Protein AF-A0A0J8SNM8-F1 (afdb_monomer_lite)

pLDDT: mean 82.97, std 12.92, range [29.53, 97.5]

Sequence (424 aa):
MFEKKLKGAWIIHHAQKLNEIKYADNTFDNTLTAGKAGLLLSSLSKDDESEITSSKVQALSTYVGITNLERKPLLELLKEKELIDYSKNGDVVTLGLTQHSILEHTANIFDQSNDSFDNIENASIFLAEKASQEPIFQNEIKPLLSDEFKLTSDNLDYLFTSAETIGFTDVETLSDKGKLLFNGNLFKRQYSEKIGRVFHSLSAEESTKINELNSIIRSEGCVAISEGTRVLGQKLLDKLLPIGVYEVNIVSNSKEEIGFLTLPESFSKFGSNSIIDDTFDLAKAFISSLKYGMTRSAYGRGQIQAIEPLLRKLIAGGHVGPVTAIGQDYRVLELKGVVQVIPYANDRFYLKLLKKEVGEIALLVLTSGNASEHALISDSLIPSTAATQFSGPEVNRDLLRKKQVKVNPTATNNMLDALRTGGI

Radius of gyration: 22.13 Å; chains: 1; bounding box: 64×42×68 Å

Foldseek 3Di:
DDDQLLLLQLLLVLLVLVLVDPDDDCLCVLSVLLNLLLQLLLLPAFQAKDWADPVRSVVSSVFSSHDPVRSVVSLVLCVVVVQWDADPVRTIIGHNDFSSRSSNSSSVSSVPDDDPSNLLNVLLSVLLVVQLQAWDALVRCVVVSCVVSVDDPVSSVVSVVCCCVSVSWPWAQDPPRGIITHHLNNCLEPVVLLVLLLVLQDDPQLVVLVVVVLVVCQQALKDWVVVVCVSNNPVSVLLCQLNCQWFWKWFDWPPDITIITHGSQQQHYHTRRNQSVQLVQLLVLVLVLLVCLQPPDDVQQPRDDDLLVQLVCQLVFHKDDFGQSLVTRCVFVVQFQQWDWADDPPNTTIIHGRDSLSSVSNNCCRHRVHCNVVVVVDSRRRRIGDDDRMDTRVNVSVVSNVVSCVVPVVSNVQSSVSSVPSSD

Secondary structure (DSSP, 8-state):
---HHHHHHHHHHHHHHHHT-TT--GGGHHHHHHHHHHHHHHHH--SS-EEE-HHHHHHHHHHTT--HHHHHHHHHHHHHTTSEEE-TTS-EEE----HHHHHHHHHHHHHT---TTHHHHHHHHHHHHHHHHS-EEHHHHHHHHHHHHT--HHHHHHHHHHHHHHTSSEEEEETTTEEEEE-TTGGGSSHHHHHHHHHHTS-HHHHHHHHHHHHHHHHHS-EEHHHHHHHH-HHHHHHHTTTTSSEEEEEE-SS-EEEEEE-GGGT-SS---HHHHHHHHHHHHHHHHHHHHHHTS-HHHH--S-HHHHHHHHHTT-EEEEEHHHHHHSHHHHHTTSEEEEEETTTEEEEEES-HHHHHHHHHHHHHS--TTGGGT-TT-------SSEE-HHHHHHHHHHHHHHH-HHHHHHHHHHHHHT--

Structure (mmCIF, N/CA/C/O backbone):
data_AF-A0A0J8SNM8-F1
#
_entry.id   AF-A0A0J8SNM8-F1
#
loop_
_atom_site.group_PDB
_atom_site.id
_atom_site.type_symbol
_atom_site.label_atom_id
_atom_site.label_alt_id
_atom_site.label_comp_id
_atom_site.label_asym_id
_atom_site.label_entity_id
_atom_site.label_seq_id
_atom_site.pdbx_PDB_ins_code
_atom_site.Cartn_x
_atom_site.Cartn_y
_atom_site.Cartn_z
_atom_site.occupancy
_atom_site.B_iso_or_equiv
_atom_site.auth_seq_id
_atom_site.auth_comp_id
_atom_site.auth_asym_id
_atom_site.auth_atom_id
_atom_site.pdbx_PDB_model_num
ATOM 1 N N . MET A 1 1 ? 5.673 -4.945 25.344 1.00 49.59 1 MET A N 1
ATOM 2 C CA . MET A 1 1 ? 6.795 -4.330 24.605 1.00 49.59 1 MET A CA 1
ATOM 3 C C . MET A 1 1 ? 6.495 -4.483 23.128 1.00 49.59 1 MET A C 1
ATOM 5 O O . MET A 1 1 ? 6.224 -5.599 22.701 1.00 49.59 1 MET A O 1
ATOM 9 N N . PHE A 1 2 ? 6.418 -3.374 22.399 1.00 66.94 2 PHE A N 1
ATOM 10 C CA . PHE A 1 2 ? 6.112 -3.365 20.970 1.00 66.94 2 PHE A CA 1
ATOM 11 C C . PHE A 1 2 ? 7.287 -3.974 20.193 1.00 66.94 2 PHE A C 1
ATOM 13 O O . PHE A 1 2 ? 8.438 -3.644 20.476 1.00 66.94 2 PHE A O 1
ATOM 20 N N . GLU A 1 3 ? 7.031 -4.888 19.259 1.00 82.31 3 GLU A N 1
ATOM 21 C CA . GLU A 1 3 ? 8.103 -5.498 18.467 1.00 82.31 3 GLU A CA 1
ATOM 22 C C . GLU A 1 3 ? 8.783 -4.431 17.587 1.00 82.31 3 GLU A C 1
ATOM 24 O O . GLU A 1 3 ? 8.102 -3.679 16.889 1.00 82.31 3 GLU A O 1
ATOM 29 N N . LYS A 1 4 ? 10.122 -4.342 17.600 1.00 85.44 4 LYS A N 1
ATOM 30 C CA . LYS A 1 4 ? 10.852 -3.246 16.929 1.00 85.44 4 LYS A CA 1
ATOM 31 C C . LYS A 1 4 ? 10.591 -3.173 15.428 1.00 85.44 4 LYS A C 1
ATOM 33 O O . LYS A 1 4 ? 10.306 -2.094 14.918 1.00 85.44 4 LYS A O 1
ATOM 38 N N . LYS A 1 5 ? 10.616 -4.312 14.732 1.00 83.38 5 LYS A N 1
ATOM 39 C CA . LYS A 1 5 ? 10.324 -4.367 13.290 1.00 83.38 5 LYS A CA 1
ATOM 40 C C . LYS A 1 5 ? 8.927 -3.825 12.970 1.00 83.38 5 LYS A C 1
ATOM 42 O O . LYS A 1 5 ? 8.734 -3.092 12.006 1.00 83.38 5 LYS A O 1
ATOM 47 N N . LEU A 1 6 ? 7.957 -4.144 13.828 1.00 83.19 6 LEU A N 1
ATOM 48 C CA . LEU A 1 6 ? 6.587 -3.681 13.691 1.00 83.19 6 LEU A CA 1
ATOM 49 C C . LEU A 1 6 ? 6.500 -2.172 13.934 1.00 83.19 6 LEU A C 1
ATOM 51 O O . LEU A 1 6 ? 5.779 -1.476 13.223 1.00 83.19 6 LEU A O 1
ATOM 55 N N . LYS A 1 7 ? 7.278 -1.650 14.890 1.00 88.56 7 LYS A N 1
ATOM 56 C CA . LYS A 1 7 ? 7.387 -0.204 15.127 1.00 88.56 7 LYS A CA 1
ATOM 57 C C . LYS A 1 7 ? 7.909 0.509 13.889 1.00 88.56 7 LYS A C 1
ATOM 59 O O . LYS A 1 7 ? 7.279 1.454 13.428 1.00 88.56 7 LYS A O 1
ATOM 64 N N . GLY A 1 8 ? 9.002 0.004 13.317 1.00 87.44 8 GLY A N 1
ATOM 65 C CA . GLY A 1 8 ? 9.587 0.527 12.083 1.00 87.44 8 GLY A CA 1
ATOM 66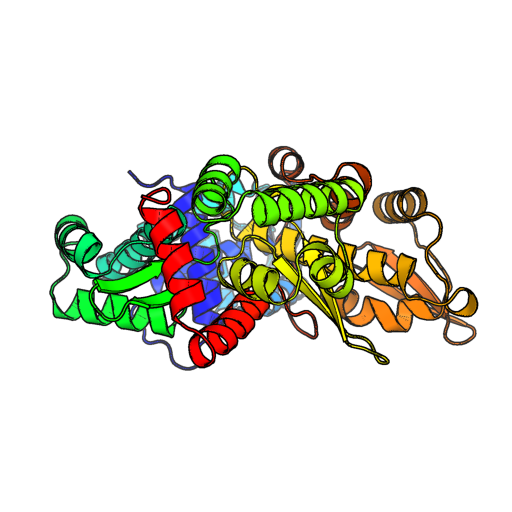 C C . GLY A 1 8 ? 8.588 0.570 10.930 1.00 87.44 8 GLY A C 1
ATOM 67 O O . GLY A 1 8 ? 8.497 1.577 10.231 1.00 87.44 8 GLY A O 1
ATOM 68 N N . ALA A 1 9 ? 7.778 -0.482 10.774 1.00 84.56 9 ALA A N 1
ATOM 69 C CA . ALA A 1 9 ? 6.762 -0.535 9.727 1.00 84.56 9 ALA A CA 1
ATOM 70 C C . ALA A 1 9 ? 5.700 0.564 9.904 1.00 84.56 9 ALA A C 1
ATOM 72 O O . ALA A 1 9 ? 5.359 1.257 8.941 1.00 84.56 9 ALA A O 1
ATOM 73 N N . TRP A 1 10 ? 5.214 0.769 11.130 1.00 88.38 10 TRP A N 1
ATOM 74 C CA . TRP A 1 10 ? 4.251 1.831 11.422 1.00 88.38 10 TRP A CA 1
ATOM 75 C C . TRP A 1 10 ? 4.836 3.235 11.272 1.00 88.38 10 TRP A C 1
ATOM 77 O O . TRP A 1 10 ? 4.143 4.102 10.742 1.00 88.38 10 TRP A O 1
ATOM 87 N N . ILE A 1 11 ? 6.100 3.445 11.654 1.00 91.12 11 ILE A N 1
ATOM 88 C CA . ILE A 1 11 ? 6.815 4.716 11.454 1.00 91.12 11 ILE A CA 1
ATOM 89 C C . ILE A 1 11 ? 6.865 5.070 9.964 1.00 91.12 11 ILE A C 1
ATOM 91 O O . ILE A 1 11 ? 6.488 6.176 9.580 1.00 91.12 11 ILE A O 1
ATOM 95 N N . ILE A 1 12 ? 7.255 4.120 9.106 1.00 86.94 12 ILE A N 1
ATOM 96 C CA . ILE A 1 12 ? 7.283 4.328 7.650 1.00 86.94 12 ILE A CA 1
ATOM 97 C C . ILE A 1 12 ? 5.884 4.628 7.109 1.00 86.94 12 ILE A C 1
ATOM 99 O O . ILE A 1 12 ? 5.718 5.591 6.363 1.00 86.94 12 ILE A O 1
ATOM 103 N N . HIS A 1 13 ? 4.871 3.863 7.530 1.00 86.31 13 HIS A N 1
ATOM 104 C CA . HIS A 1 13 ? 3.481 4.111 7.139 1.00 86.31 13 HIS A CA 1
ATOM 105 C C . HIS A 1 13 ? 3.039 5.534 7.507 1.00 86.31 13 HIS A C 1
ATOM 107 O O . HIS A 1 13 ? 2.443 6.241 6.698 1.00 86.31 13 HIS A O 1
ATOM 113 N N . HIS A 1 14 ? 3.337 5.982 8.729 1.00 89.88 14 HIS A N 1
ATOM 114 C CA . HIS A 1 14 ? 2.960 7.318 9.183 1.00 89.88 14 HIS A CA 1
ATOM 115 C C . HIS A 1 14 ? 3.707 8.402 8.399 1.00 89.88 14 HIS A C 1
ATOM 117 O O . HIS A 1 14 ? 3.084 9.369 7.972 1.00 89.88 14 HIS A O 1
ATOM 123 N N . ALA A 1 15 ? 5.001 8.218 8.122 1.00 89.06 15 ALA A N 1
ATOM 124 C CA . ALA A 1 15 ? 5.771 9.138 7.287 1.00 89.06 15 ALA A CA 1
ATOM 125 C C . ALA A 1 15 ? 5.214 9.247 5.856 1.00 89.06 15 ALA A C 1
ATOM 127 O O . ALA A 1 15 ? 5.164 10.345 5.302 1.00 89.06 15 ALA A O 1
ATOM 128 N N . GLN A 1 16 ? 4.746 8.141 5.266 1.00 85.00 16 GLN A N 1
ATOM 129 C CA . GLN A 1 16 ? 4.072 8.159 3.964 1.00 85.00 16 GLN A CA 1
ATOM 130 C C . GLN A 1 16 ? 2.784 8.994 4.012 1.00 85.00 16 GLN A C 1
ATOM 132 O O . GLN A 1 16 ? 2.614 9.872 3.169 1.00 85.00 16 GLN A O 1
ATOM 137 N N . LYS A 1 17 ? 1.929 8.805 5.029 1.00 86.06 17 LYS A N 1
ATOM 138 C CA . LYS A 1 17 ? 0.712 9.621 5.220 1.00 86.06 17 LYS A CA 1
ATOM 139 C C . LYS A 1 17 ? 1.024 11.102 5.429 1.00 86.06 17 LYS A C 1
ATOM 141 O O . LYS A 1 17 ? 0.399 11.961 4.815 1.00 86.06 17 LYS A O 1
ATOM 146 N N . LEU A 1 18 ? 2.024 11.409 6.252 1.00 88.31 18 LEU A N 1
ATOM 147 C CA . LEU A 1 18 ? 2.461 12.781 6.520 1.00 88.31 18 LEU A CA 1
ATOM 148 C C . LEU A 1 18 ? 2.959 13.484 5.248 1.00 88.31 18 LEU A C 1
ATOM 150 O O . LEU A 1 18 ? 2.657 14.657 5.047 1.00 88.31 18 LEU A O 1
ATOM 154 N N . ASN A 1 19 ? 3.650 12.771 4.351 1.00 84.12 19 ASN A N 1
ATOM 155 C CA . ASN A 1 19 ? 4.119 13.324 3.074 1.00 84.12 19 ASN A CA 1
ATOM 156 C C . ASN A 1 19 ? 2.986 13.741 2.120 1.00 84.12 19 ASN A C 1
ATOM 158 O O . ASN A 1 19 ? 3.209 14.564 1.230 1.00 84.12 19 ASN A O 1
ATOM 162 N N . GLU A 1 20 ? 1.779 13.194 2.278 1.00 82.12 20 GLU A N 1
ATOM 163 C CA . GLU A 1 20 ? 0.617 13.570 1.463 1.00 82.12 20 GLU A CA 1
ATOM 164 C C . GLU A 1 20 ? -0.026 14.890 1.932 1.00 82.12 20 GLU A C 1
ATOM 166 O O . GLU A 1 20 ? -0.835 15.492 1.215 1.00 82.12 20 GLU A O 1
ATOM 171 N N . ILE A 1 21 ? 0.355 15.382 3.114 1.00 82.50 21 ILE A N 1
ATOM 172 C CA . ILE A 1 21 ? -0.263 16.532 3.771 1.00 82.50 21 ILE A CA 1
ATOM 173 C C . ILE A 1 21 ? 0.586 17.775 3.555 1.00 82.50 21 ILE A C 1
ATOM 175 O O . ILE A 1 21 ? 1.767 17.832 3.874 1.00 82.50 21 ILE A O 1
ATOM 179 N N . LYS A 1 22 ? -0.044 18.827 3.029 1.00 71.38 22 LYS A N 1
ATOM 180 C CA . LYS A 1 22 ? 0.653 20.075 2.680 1.00 71.38 22 LYS A CA 1
ATOM 181 C C . LYS A 1 22 ? 1.043 20.936 3.886 1.00 71.38 22 LYS A C 1
ATOM 183 O O . LYS A 1 22 ? 1.922 21.778 3.744 1.00 71.38 22 LYS A O 1
ATOM 188 N N . TYR A 1 23 ? 0.366 20.767 5.021 1.00 68.31 23 TYR A N 1
ATOM 189 C CA . TYR A 1 23 ? 0.493 21.619 6.208 1.00 68.31 23 TYR A CA 1
ATOM 190 C C . TYR A 1 23 ? 0.392 20.796 7.500 1.00 68.31 23 TYR A C 1
ATOM 192 O O . TYR A 1 23 ? -0.480 21.053 8.328 1.00 68.31 23 TYR A O 1
ATOM 200 N N . ALA A 1 24 ? 1.231 19.769 7.643 1.00 70.12 24 ALA A N 1
ATOM 201 C CA . ALA A 1 24 ? 1.413 19.125 8.940 1.00 70.12 24 ALA A CA 1
ATOM 202 C C . ALA A 1 24 ? 2.186 20.076 9.868 1.00 70.12 24 ALA A C 1
ATOM 204 O O . ALA A 1 24 ? 3.053 20.822 9.405 1.00 70.12 24 ALA A O 1
ATOM 205 N N . ASP A 1 25 ? 1.837 20.088 11.151 1.00 81.50 25 ASP A N 1
ATOM 206 C CA . ASP A 1 25 ? 2.672 20.728 12.163 1.00 81.50 25 ASP A CA 1
ATOM 207 C C . ASP A 1 25 ? 3.883 19.840 12.497 1.00 81.50 25 ASP A C 1
ATOM 209 O O . ASP A 1 25 ? 4.039 18.730 11.983 1.00 81.50 25 ASP A O 1
ATOM 213 N N . ASN A 1 26 ? 4.746 20.343 13.373 1.00 85.75 26 ASN A N 1
ATOM 214 C CA . ASN A 1 26 ? 5.993 19.683 13.745 1.00 85.75 26 ASN A CA 1
ATOM 215 C C . ASN A 1 26 ? 5.807 18.579 14.802 1.00 85.75 26 ASN A C 1
ATOM 217 O O . ASN A 1 26 ? 6.786 18.065 15.337 1.00 85.75 26 ASN A O 1
ATOM 221 N N . THR A 1 27 ? 4.569 18.216 15.164 1.00 88.94 27 THR A N 1
ATOM 222 C CA . THR A 1 27 ? 4.330 17.236 16.236 1.00 88.94 27 THR A CA 1
ATOM 223 C C . THR A 1 27 ? 4.790 15.827 15.858 1.00 88.94 27 THR A C 1
ATOM 225 O O . THR A 1 27 ? 5.103 15.047 16.751 1.00 88.94 27 THR A O 1
ATOM 228 N N . PHE A 1 28 ? 4.865 15.506 14.562 1.00 92.00 28 PHE A N 1
ATOM 229 C CA . PHE A 1 28 ? 5.284 14.191 14.058 1.00 92.00 28 PHE A CA 1
ATOM 230 C C . PHE A 1 28 ? 6.643 14.218 13.326 1.00 92.00 28 PHE A C 1
ATOM 232 O O . PHE A 1 28 ? 6.890 13.398 12.434 1.00 92.00 28 PHE A O 1
ATOM 239 N N . ASP A 1 29 ? 7.518 15.175 13.657 1.00 90.88 29 ASP A N 1
ATOM 240 C CA . ASP A 1 29 ? 8.806 15.370 12.974 1.00 90.88 29 ASP A CA 1
ATOM 241 C C . ASP A 1 29 ? 9.762 14.176 13.152 1.00 90.88 29 ASP A C 1
ATOM 243 O O . ASP A 1 29 ? 10.484 13.829 12.207 1.00 90.88 29 ASP A O 1
ATOM 247 N N . ASN A 1 30 ? 9.746 13.487 14.302 1.00 92.44 30 ASN A N 1
ATOM 248 C CA . ASN A 1 30 ? 10.592 12.305 14.507 1.00 92.44 30 ASN A CA 1
ATOM 249 C C . ASN A 1 30 ? 10.111 11.130 13.667 1.00 92.44 30 ASN A C 1
ATOM 251 O O . ASN A 1 30 ? 10.911 10.454 13.017 1.00 92.44 30 ASN A O 1
ATOM 255 N N . THR A 1 31 ? 8.797 10.917 13.619 1.00 92.94 31 THR A N 1
ATOM 256 C CA . THR A 1 31 ? 8.150 9.926 12.756 1.00 92.94 31 THR A CA 1
ATOM 257 C C . THR A 1 31 ? 8.507 10.187 11.298 1.00 92.94 31 THR A C 1
ATOM 259 O O . THR A 1 31 ? 8.908 9.266 10.583 1.00 92.94 31 THR A O 1
ATOM 262 N N . LEU A 1 32 ? 8.416 11.445 10.859 1.00 91.62 32 LEU A N 1
ATOM 263 C CA . LEU A 1 32 ? 8.746 11.839 9.494 1.00 91.62 32 LEU A CA 1
ATOM 264 C C . LEU A 1 32 ? 10.231 11.616 9.186 1.00 91.62 32 LEU A C 1
ATOM 266 O O . LEU A 1 32 ? 10.561 11.031 8.154 1.00 91.62 32 LEU A O 1
ATOM 270 N N . THR A 1 33 ? 11.122 12.036 10.085 1.00 93.12 33 THR A N 1
ATOM 271 C CA . THR A 1 33 ? 12.577 11.903 9.928 1.00 93.12 33 THR A CA 1
ATOM 272 C C . THR A 1 33 ? 12.997 10.439 9.886 1.00 93.12 33 THR A C 1
ATOM 274 O O . THR A 1 33 ? 13.648 10.011 8.931 1.00 93.12 33 THR A O 1
ATOM 277 N N . ALA A 1 34 ? 12.585 9.649 10.879 1.00 93.69 34 ALA A N 1
ATOM 278 C CA . ALA A 1 34 ? 12.908 8.232 10.961 1.00 93.69 34 ALA A CA 1
ATOM 279 C C . ALA A 1 34 ? 12.307 7.451 9.787 1.00 93.69 34 ALA A C 1
ATOM 281 O O . ALA A 1 34 ? 13.005 6.662 9.151 1.00 93.69 34 ALA A O 1
ATOM 282 N N . GLY A 1 35 ? 11.045 7.710 9.433 1.00 90.62 35 GLY A N 1
ATOM 283 C CA . GLY A 1 35 ? 10.387 7.051 8.308 1.00 90.62 35 GLY A CA 1
ATOM 284 C C . GLY A 1 35 ? 11.029 7.389 6.962 1.00 90.62 35 GLY A C 1
ATOM 285 O O . GLY A 1 35 ? 11.277 6.484 6.166 1.00 90.62 35 GLY A O 1
ATOM 286 N N . LYS A 1 36 ? 11.389 8.658 6.714 1.00 91.62 36 LYS A N 1
ATOM 287 C CA . LYS A 1 36 ? 12.138 9.053 5.506 1.00 91.62 36 LYS A CA 1
ATOM 288 C C . LYS A 1 36 ? 13.541 8.451 5.475 1.00 91.62 36 LYS A C 1
ATOM 290 O O . LYS A 1 36 ? 13.978 8.025 4.409 1.00 91.62 36 LYS A O 1
ATOM 295 N N . ALA A 1 37 ? 14.233 8.373 6.613 1.00 92.81 37 ALA A N 1
ATOM 296 C CA . ALA A 1 37 ? 15.526 7.699 6.706 1.00 92.81 37 ALA A CA 1
ATOM 297 C C . ALA A 1 37 ? 15.402 6.203 6.367 1.00 92.81 37 ALA A C 1
ATOM 299 O O . ALA A 1 37 ? 16.182 5.697 5.562 1.00 92.81 37 ALA A O 1
ATOM 300 N N . GLY A 1 38 ? 14.381 5.521 6.898 1.00 88.06 38 GLY A N 1
ATOM 301 C CA . GLY A 1 38 ? 14.073 4.123 6.588 1.00 88.06 38 GLY A CA 1
ATOM 302 C C . GLY A 1 38 ? 13.750 3.888 5.111 1.00 88.06 38 GLY A C 1
ATOM 303 O O . GLY A 1 38 ? 14.305 2.979 4.494 1.00 88.06 38 GLY A O 1
ATOM 304 N N . LEU A 1 39 ? 12.914 4.743 4.511 1.00 84.81 39 LEU A N 1
ATOM 305 C CA . LEU A 1 39 ? 12.589 4.695 3.080 1.00 84.81 39 LEU A CA 1
ATOM 306 C C . LEU A 1 39 ? 13.819 4.941 2.200 1.00 84.81 39 LEU A C 1
ATOM 308 O O . LEU A 1 39 ? 14.033 4.220 1.224 1.00 84.81 39 LEU A O 1
ATOM 312 N N . LEU A 1 40 ? 14.647 5.931 2.549 1.00 87.19 40 LEU A N 1
ATOM 313 C CA . LEU A 1 40 ? 15.890 6.212 1.837 1.00 87.19 40 LEU A CA 1
ATOM 314 C C . LEU A 1 40 ? 16.834 5.019 1.912 1.00 87.19 40 LEU A C 1
ATOM 316 O O . LEU A 1 40 ? 17.288 4.551 0.872 1.00 87.19 40 LEU A O 1
ATOM 320 N N . LEU A 1 41 ? 17.090 4.510 3.116 1.00 86.19 41 LEU A N 1
ATOM 321 C CA . LEU A 1 41 ? 17.960 3.362 3.331 1.00 86.19 41 LEU A CA 1
ATOM 322 C C . LEU A 1 41 ? 17.476 2.162 2.521 1.00 86.19 41 LEU A C 1
ATOM 324 O O . LEU A 1 41 ? 18.247 1.603 1.753 1.00 86.19 41 LEU A O 1
ATOM 328 N N . SER A 1 42 ? 16.182 1.850 2.587 1.00 79.31 42 SER A N 1
ATOM 329 C CA . SER A 1 42 ? 15.591 0.760 1.813 1.00 79.31 42 SER A CA 1
ATOM 330 C C . SER A 1 42 ? 15.725 0.955 0.298 1.00 79.31 42 SER A C 1
ATOM 332 O O . SER A 1 42 ? 15.940 -0.008 -0.429 1.00 79.31 42 SER A O 1
ATOM 334 N N . SER A 1 43 ? 15.658 2.197 -0.197 1.00 76.12 43 SER A N 1
ATOM 335 C CA . SER A 1 43 ? 15.859 2.497 -1.623 1.00 76.12 43 SER A CA 1
ATOM 336 C C . SER A 1 43 ? 17.317 2.374 -2.084 1.00 76.12 43 SER A C 1
ATOM 338 O O . SER A 1 43 ? 17.572 2.146 -3.270 1.00 76.12 43 SER A O 1
ATOM 340 N N . LEU A 1 44 ? 18.269 2.559 -1.165 1.00 76.25 44 LEU A N 1
ATOM 341 C CA . LEU A 1 44 ? 19.702 2.486 -1.435 1.00 76.25 44 LEU A CA 1
ATOM 342 C C . LEU A 1 44 ? 20.225 1.051 -1.266 1.00 76.25 44 LEU A C 1
ATOM 344 O O . LEU A 1 44 ? 21.046 0.610 -2.068 1.00 76.25 44 LEU A O 1
ATOM 348 N N . SER A 1 45 ? 19.748 0.323 -0.256 1.00 71.06 45 SER A N 1
ATOM 349 C CA . SER A 1 45 ? 20.219 -1.016 0.092 1.00 71.06 45 SER A CA 1
ATOM 350 C C . SER A 1 45 ? 19.961 -2.048 -1.010 1.00 71.06 45 SER A C 1
ATOM 352 O O . SER A 1 45 ? 18.943 -2.043 -1.705 1.00 71.06 45 SER A O 1
ATOM 354 N N . LYS A 1 46 ? 20.912 -2.971 -1.135 1.00 63.62 46 LYS A N 1
ATOM 355 C CA . LYS A 1 46 ? 20.818 -4.217 -1.898 1.00 63.62 46 LYS A CA 1
ATOM 356 C C . LYS A 1 46 ? 21.310 -5.363 -1.016 1.00 63.62 46 LYS A C 1
ATOM 358 O O . LYS A 1 46 ? 21.947 -5.111 0.003 1.00 63.62 46 LYS A O 1
ATOM 363 N N . ASP A 1 47 ? 21.055 -6.597 -1.450 1.00 48.38 47 ASP A N 1
ATOM 364 C CA . ASP A 1 47 ? 21.506 -7.809 -0.750 1.00 48.38 47 ASP A CA 1
ATOM 365 C C . ASP A 1 47 ? 23.040 -7.841 -0.567 1.00 48.38 47 ASP A C 1
ATOM 367 O O . ASP A 1 47 ? 23.528 -8.350 0.438 1.00 48.38 47 ASP A O 1
ATOM 371 N N . ASP A 1 48 ? 23.787 -7.213 -1.486 1.00 54.41 48 ASP A N 1
ATOM 372 C CA . ASP A 1 48 ? 25.241 -7.040 -1.419 1.00 54.41 48 ASP A CA 1
ATOM 373 C C . ASP A 1 48 ? 25.641 -5.565 -1.245 1.00 54.41 48 ASP A C 1
ATOM 375 O O . ASP A 1 48 ? 24.933 -4.649 -1.684 1.00 54.41 48 ASP A O 1
ATOM 379 N N . GLU A 1 49 ? 26.830 -5.338 -0.676 1.00 61.84 49 GLU A N 1
ATOM 380 C CA . GLU A 1 49 ? 27.459 -4.015 -0.631 1.00 61.84 49 GLU A CA 1
ATOM 381 C C . GLU A 1 49 ? 27.550 -3.422 -2.043 1.00 61.84 49 GLU A C 1
ATOM 383 O O . GLU A 1 49 ? 27.985 -4.076 -2.998 1.00 61.84 49 GLU A O 1
ATOM 388 N N . SER A 1 50 ? 27.106 -2.174 -2.199 1.00 69.69 50 SER A N 1
ATOM 389 C CA . SER A 1 50 ? 27.098 -1.532 -3.508 1.00 69.69 50 SER A CA 1
ATOM 390 C C . SER A 1 50 ? 27.403 -0.045 -3.430 1.00 69.69 50 SER A C 1
ATOM 392 O O . SER A 1 50 ? 26.939 0.656 -2.533 1.00 69.69 50 SER A O 1
ATOM 394 N N . GLU A 1 51 ? 28.181 0.425 -4.404 1.00 79.81 51 GLU A N 1
ATOM 395 C CA . GLU A 1 51 ? 28.486 1.839 -4.599 1.00 79.81 51 GLU A CA 1
ATOM 396 C C . GLU A 1 51 ? 27.422 2.474 -5.507 1.00 79.81 51 GLU A C 1
ATOM 398 O O . GLU A 1 51 ? 27.067 1.952 -6.574 1.00 79.81 51 GLU A O 1
ATOM 403 N N . ILE A 1 52 ? 26.866 3.597 -5.057 1.00 80.38 52 ILE A N 1
ATOM 404 C CA . ILE A 1 52 ? 25.740 4.280 -5.686 1.00 80.38 52 ILE A CA 1
ATOM 405 C C . ILE A 1 52 ? 26.167 5.700 -6.024 1.00 80.38 52 ILE A C 1
ATOM 407 O O . ILE A 1 52 ? 26.442 6.518 -5.146 1.00 80.38 52 ILE A O 1
ATOM 411 N N . THR A 1 53 ? 26.152 6.005 -7.320 1.00 81.88 53 THR A N 1
ATOM 412 C CA . THR A 1 53 ? 26.532 7.325 -7.819 1.00 81.88 53 THR A CA 1
ATOM 413 C C . THR A 1 53 ? 25.629 8.421 -7.265 1.00 81.88 53 THR A C 1
ATOM 415 O O . THR A 1 53 ? 24.418 8.230 -7.121 1.00 81.88 53 THR A O 1
ATOM 418 N N . SER A 1 54 ? 26.177 9.619 -7.057 1.00 84.69 54 SER A N 1
ATOM 419 C CA . SER A 1 54 ? 25.403 10.783 -6.589 1.00 84.69 54 SER A CA 1
ATOM 420 C C . SER A 1 54 ? 24.126 11.057 -7.412 1.00 84.69 54 SER A C 1
ATOM 422 O O . SER A 1 54 ? 23.061 11.331 -6.854 1.00 84.69 54 SER A O 1
ATOM 424 N N . SER A 1 55 ? 24.190 10.899 -8.740 1.00 78.75 55 SER A N 1
ATOM 425 C CA . SER A 1 55 ? 23.029 11.049 -9.635 1.00 78.75 55 SER A CA 1
ATOM 426 C C . SER A 1 55 ? 21.925 10.025 -9.358 1.00 78.75 55 SER A C 1
ATOM 428 O O . SER A 1 55 ? 20.738 10.352 -9.414 1.00 78.75 55 SER A O 1
ATOM 430 N N . LYS A 1 56 ? 22.306 8.790 -9.025 1.00 77.44 56 LYS A N 1
ATOM 431 C CA . LYS A 1 56 ? 21.377 7.717 -8.688 1.00 77.44 56 LYS A CA 1
ATOM 432 C C . LYS A 1 56 ? 20.808 7.899 -7.284 1.00 77.44 56 LYS A C 1
ATOM 434 O O . LYS A 1 56 ? 19.605 7.729 -7.117 1.00 77.44 56 LYS A O 1
ATOM 439 N N . VAL A 1 57 ? 21.622 8.319 -6.314 1.00 84.12 57 VAL A N 1
ATOM 440 C CA . VAL A 1 57 ? 21.147 8.699 -4.972 1.00 84.12 57 VAL A CA 1
ATOM 441 C C . VAL A 1 57 ? 20.105 9.810 -5.080 1.00 84.12 57 VAL A C 1
ATOM 443 O O . VAL A 1 57 ? 19.028 9.691 -4.511 1.00 84.12 57 VAL A O 1
ATOM 446 N N . GLN A 1 58 ? 20.368 10.853 -5.874 1.00 82.12 58 GLN A N 1
ATOM 447 C CA . GLN A 1 58 ? 19.398 11.921 -6.116 1.00 82.12 58 GLN A CA 1
ATOM 448 C C . GLN A 1 58 ? 18.076 11.387 -6.677 1.00 82.12 58 GLN A C 1
ATOM 450 O O . GLN A 1 58 ? 17.020 11.747 -6.158 1.00 82.12 58 GLN A O 1
ATOM 455 N N . ALA A 1 59 ? 18.133 10.530 -7.700 1.00 72.12 59 ALA A N 1
ATOM 456 C CA . ALA A 1 59 ? 16.938 9.938 -8.292 1.00 72.12 59 ALA A CA 1
ATOM 457 C C . ALA A 1 59 ? 16.141 9.108 -7.271 1.00 72.12 59 ALA A C 1
ATOM 459 O O . ALA A 1 59 ? 14.927 9.269 -7.187 1.00 72.12 59 ALA A O 1
ATOM 460 N N . LEU A 1 60 ? 16.818 8.282 -6.465 1.00 74.38 60 LEU A N 1
ATOM 461 C CA . LEU A 1 60 ? 16.200 7.441 -5.434 1.00 74.38 60 LEU A CA 1
ATOM 462 C C . LEU A 1 60 ? 15.599 8.265 -4.286 1.00 74.38 60 LEU A C 1
ATOM 464 O O . LEU A 1 60 ? 14.472 8.002 -3.878 1.00 74.38 60 LEU A O 1
ATOM 468 N N . SER A 1 61 ? 16.292 9.306 -3.813 1.00 81.25 61 SER A N 1
ATOM 469 C CA . SER A 1 61 ? 15.774 10.193 -2.763 1.00 81.25 61 SER A CA 1
ATOM 470 C C . SER A 1 61 ? 14.530 10.951 -3.219 1.00 81.25 61 SER A C 1
ATOM 472 O O . SER A 1 61 ? 13.507 10.920 -2.542 1.00 81.25 61 SER A O 1
ATOM 474 N N . THR A 1 62 ? 14.589 11.609 -4.383 1.00 78.56 62 THR A N 1
ATOM 475 C CA . THR A 1 62 ? 13.421 12.315 -4.934 1.00 78.56 62 THR A CA 1
ATOM 476 C C . THR A 1 62 ? 12.245 11.365 -5.118 1.00 78.56 62 THR A C 1
ATOM 478 O O . THR A 1 62 ? 11.100 11.745 -4.893 1.00 78.56 62 THR A O 1
ATOM 481 N N . TYR A 1 63 ? 12.540 10.121 -5.480 1.00 67.75 63 TYR A N 1
ATOM 482 C CA . TYR A 1 63 ? 11.546 9.087 -5.658 1.00 67.75 63 TYR A CA 1
ATOM 483 C C . TYR A 1 63 ? 10.809 8.725 -4.346 1.00 67.75 63 TYR A C 1
ATOM 485 O O . TYR A 1 63 ? 9.581 8.669 -4.352 1.00 67.75 63 TYR A O 1
ATOM 493 N N . VAL A 1 64 ? 11.495 8.581 -3.209 1.00 72.06 64 VAL A N 1
ATOM 494 C CA . VAL A 1 64 ? 10.836 8.314 -1.909 1.00 72.06 64 VAL A CA 1
ATOM 495 C C . VAL A 1 64 ? 10.271 9.574 -1.226 1.00 72.06 64 VAL A C 1
ATOM 497 O O . VAL A 1 64 ? 10.045 9.591 -0.018 1.00 72.06 64 VAL A O 1
ATOM 500 N N . GLY A 1 65 ? 10.048 10.653 -1.984 1.00 77.62 65 GLY A N 1
ATOM 501 C CA . GLY A 1 65 ? 9.468 11.898 -1.469 1.00 77.62 65 GLY A CA 1
ATOM 502 C C . GLY A 1 65 ? 10.436 12.756 -0.648 1.00 77.62 65 GLY A C 1
ATOM 503 O O . GLY A 1 65 ? 9.999 13.637 0.091 1.00 77.62 65 GLY A O 1
ATOM 504 N N . ILE A 1 66 ? 11.747 12.523 -0.768 1.00 86.44 66 ILE A N 1
ATOM 505 C CA . ILE A 1 66 ? 12.772 13.317 -0.084 1.00 86.44 66 ILE A CA 1
ATOM 506 C C . ILE A 1 66 ? 13.179 14.489 -0.970 1.00 86.44 66 ILE A C 1
ATOM 508 O O . ILE A 1 66 ? 13.650 14.333 -2.103 1.00 86.44 66 ILE A O 1
ATOM 512 N N . THR A 1 67 ? 13.022 15.693 -0.431 1.00 88.38 67 THR A N 1
ATOM 513 C CA . THR A 1 67 ? 13.406 16.925 -1.113 1.00 88.38 67 THR A CA 1
ATOM 514 C C . THR A 1 67 ? 14.928 17.088 -1.163 1.00 88.38 67 THR A C 1
ATOM 516 O O . THR A 1 67 ? 15.689 16.476 -0.411 1.00 88.38 67 THR A O 1
ATOM 519 N N . ASN A 1 68 ? 15.408 17.976 -2.038 1.00 87.88 68 ASN A N 1
ATOM 520 C CA . ASN A 1 68 ? 16.842 18.271 -2.123 1.00 87.88 68 ASN A CA 1
ATOM 521 C C . ASN A 1 68 ? 17.426 18.819 -0.806 1.00 87.88 68 ASN A C 1
ATOM 523 O O . ASN A 1 68 ? 18.610 18.607 -0.553 1.00 87.88 68 ASN A O 1
ATOM 527 N N . LEU A 1 69 ? 16.618 19.507 0.010 1.00 91.00 69 LEU A N 1
ATOM 528 C CA . LEU A 1 69 ? 17.047 20.072 1.294 1.00 91.00 69 LEU A CA 1
ATOM 529 C C . LEU A 1 69 ? 17.162 19.002 2.386 1.00 91.00 69 LEU A C 1
ATOM 531 O O . LEU A 1 69 ? 18.066 19.074 3.211 1.00 91.00 69 LEU A O 1
ATOM 535 N N . GLU A 1 70 ? 16.292 17.993 2.358 1.00 93.00 70 GLU A N 1
ATOM 536 C CA . GLU A 1 70 ? 16.262 16.898 3.337 1.00 93.00 70 GLU A CA 1
ATOM 537 C C . GLU A 1 70 ? 17.305 15.813 3.046 1.00 93.00 70 GLU A C 1
ATOM 539 O O . GLU A 1 70 ? 17.799 15.160 3.963 1.00 93.00 70 GLU A O 1
ATOM 544 N N . ARG A 1 71 ? 17.674 15.623 1.771 1.00 93.38 71 ARG A N 1
ATOM 545 C CA . ARG A 1 71 ? 18.542 14.514 1.343 1.00 93.38 71 ARG A CA 1
ATOM 546 C C . ARG A 1 71 ? 19.872 14.467 2.088 1.00 93.38 71 ARG A C 1
ATOM 548 O O . ARG A 1 71 ? 20.259 13.408 2.566 1.00 93.38 71 ARG A O 1
ATOM 555 N N . LYS A 1 72 ? 20.589 15.592 2.158 1.00 93.75 72 LYS A N 1
ATOM 556 C CA . LYS A 1 72 ? 21.908 15.625 2.806 1.00 93.75 72 LYS A CA 1
ATOM 557 C C . LYS A 1 72 ? 21.801 15.341 4.316 1.00 93.75 72 LYS A C 1
ATOM 559 O O . LYS A 1 72 ? 22.501 14.438 4.755 1.00 93.75 72 LYS A O 1
ATOM 564 N N . PRO A 1 73 ? 20.933 16.021 5.091 1.00 95.12 73 PRO A N 1
ATOM 565 C CA . PRO A 1 73 ? 20.704 15.678 6.497 1.00 95.12 73 PRO A CA 1
ATOM 566 C C . PRO A 1 73 ? 20.379 14.199 6.737 1.00 95.12 73 PRO A C 1
ATOM 568 O O . PRO A 1 73 ? 20.949 13.597 7.639 1.00 95.12 73 PRO A O 1
ATOM 571 N N . LEU A 1 74 ? 19.522 13.595 5.907 1.00 95.62 74 LEU A N 1
ATOM 572 C CA . LEU A 1 74 ? 19.154 12.183 6.053 1.00 95.62 74 LEU A CA 1
ATOM 573 C C . LEU A 1 74 ? 20.321 11.232 5.754 1.00 95.62 74 LEU A C 1
ATOM 575 O O . LEU A 1 74 ? 20.488 10.246 6.462 1.00 95.62 74 LEU A O 1
ATOM 579 N N . LEU A 1 75 ? 21.148 11.520 4.743 1.00 94.44 75 LEU A N 1
ATOM 580 C CA . LEU A 1 75 ? 22.355 10.729 4.475 1.00 94.44 75 LEU A CA 1
ATOM 581 C C . LEU A 1 75 ? 23.372 10.842 5.618 1.00 94.44 75 LEU A C 1
ATOM 583 O O . LEU A 1 75 ? 23.930 9.832 6.033 1.00 94.44 75 LEU A O 1
ATOM 587 N N . GLU A 1 76 ? 23.580 12.040 6.171 1.00 94.88 76 GLU A N 1
ATOM 588 C CA . GLU A 1 76 ? 24.464 12.207 7.332 1.00 94.88 76 GLU A CA 1
ATOM 589 C C . GLU A 1 76 ? 23.934 11.464 8.565 1.00 94.88 76 GLU A C 1
ATOM 591 O O . GLU A 1 76 ? 24.714 10.812 9.252 1.00 94.88 76 GLU A O 1
ATOM 596 N N . LEU A 1 77 ? 22.616 11.478 8.797 1.00 94.88 77 LEU A N 1
ATOM 597 C CA . LEU A 1 77 ? 21.984 10.686 9.855 1.00 94.88 77 LEU A CA 1
ATOM 598 C C . LEU A 1 77 ? 22.225 9.183 9.652 1.00 94.88 77 LEU A C 1
ATOM 600 O O . LEU A 1 77 ? 22.644 8.496 10.579 1.00 94.88 77 LEU A O 1
ATOM 604 N N . LEU A 1 78 ? 21.997 8.660 8.444 1.00 94.12 78 LEU A N 1
ATOM 605 C CA . LEU A 1 78 ? 22.237 7.244 8.138 1.00 94.12 78 LEU A CA 1
ATOM 606 C C . LEU A 1 78 ? 23.714 6.859 8.300 1.00 94.12 78 LEU A C 1
ATOM 608 O O . LEU A 1 78 ? 24.009 5.753 8.751 1.00 94.12 78 LEU A O 1
ATOM 612 N N . LYS A 1 79 ? 24.634 7.770 7.969 1.00 94.56 79 LYS A N 1
ATOM 613 C CA . LYS A 1 79 ? 26.070 7.579 8.179 1.00 94.56 79 LYS A CA 1
ATOM 614 C C . LYS A 1 79 ? 26.444 7.584 9.660 1.00 94.56 79 LYS A C 1
ATOM 616 O O . LYS A 1 79 ? 27.223 6.741 10.082 1.00 94.56 79 LYS A O 1
ATOM 621 N N . GLU A 1 80 ? 25.891 8.501 10.455 1.00 93.56 80 GLU A N 1
ATOM 622 C CA . GLU A 1 80 ? 26.094 8.537 11.912 1.00 93.56 80 GLU A CA 1
ATOM 623 C C . GLU A 1 80 ? 25.650 7.223 12.569 1.00 93.56 80 GLU A C 1
ATOM 625 O O . GLU A 1 80 ? 26.287 6.747 13.504 1.00 93.56 80 GLU A O 1
ATOM 630 N N . LYS A 1 81 ? 24.580 6.608 12.049 1.00 91.56 81 LYS A N 1
ATOM 631 C CA . LYS A 1 81 ? 24.103 5.287 12.486 1.00 91.56 81 LYS A CA 1
ATOM 632 C C . LYS A 1 81 ? 24.869 4.110 11.872 1.00 91.56 81 LYS A C 1
ATOM 634 O O . LYS A 1 81 ? 24.450 2.974 12.072 1.00 91.56 81 LYS A O 1
ATOM 639 N N . GLU A 1 82 ? 25.953 4.371 11.140 1.00 91.75 82 GLU A N 1
ATOM 640 C CA . GLU A 1 82 ? 26.811 3.368 10.495 1.00 91.75 82 GLU A CA 1
ATOM 641 C C . GLU A 1 82 ? 26.061 2.467 9.492 1.00 91.75 82 GLU A C 1
ATOM 643 O O . GLU A 1 82 ? 26.420 1.313 9.289 1.00 91.75 82 GLU A O 1
ATOM 648 N N . LEU A 1 83 ? 25.000 2.978 8.853 1.00 90.38 83 LEU A N 1
ATOM 649 C CA . LEU A 1 83 ? 24.182 2.223 7.884 1.00 90.38 83 LEU A CA 1
ATOM 650 C C . LEU A 1 83 ? 24.640 2.430 6.438 1.00 90.38 83 LEU A C 1
ATOM 652 O O . LEU A 1 83 ? 24.365 1.607 5.561 1.00 90.38 83 LEU A O 1
ATOM 656 N N . ILE A 1 84 ? 25.337 3.539 6.200 1.00 91.94 84 ILE A N 1
ATOM 657 C CA . ILE A 1 84 ? 25.987 3.880 4.937 1.00 91.94 84 ILE A CA 1
ATOM 658 C C . ILE A 1 84 ? 27.371 4.472 5.212 1.00 91.94 84 ILE A C 1
ATOM 660 O O . ILE A 1 84 ? 27.628 4.990 6.299 1.00 91.94 84 ILE A O 1
ATOM 664 N N . ASP A 1 85 ? 28.221 4.481 4.193 1.00 90.75 85 ASP A N 1
ATOM 665 C CA . ASP A 1 85 ? 29.463 5.252 4.169 1.00 90.75 85 ASP A CA 1
ATOM 666 C C . ASP A 1 85 ? 29.622 5.974 2.820 1.00 90.75 85 ASP A C 1
ATOM 668 O O . ASP A 1 85 ? 28.780 5.858 1.926 1.00 90.75 85 ASP A O 1
ATOM 672 N N . TYR A 1 86 ? 30.697 6.743 2.665 1.00 91.00 86 TYR A N 1
ATOM 673 C CA . TYR A 1 86 ? 31.074 7.366 1.405 1.00 91.00 86 TYR A CA 1
ATOM 674 C C . TYR A 1 86 ? 32.374 6.770 0.871 1.00 91.00 86 TYR A C 1
ATOM 676 O O . TYR A 1 86 ? 33.376 6.658 1.579 1.00 91.00 86 TYR A O 1
ATOM 684 N N . SER A 1 87 ? 32.389 6.454 -0.420 1.00 86.81 87 SER A N 1
ATOM 685 C CA . SER A 1 87 ? 33.612 6.072 -1.111 1.00 86.81 87 SER A CA 1
ATOM 686 C C . SER A 1 87 ? 34.567 7.263 -1.234 1.00 86.81 87 SER A C 1
ATOM 688 O O . SER A 1 87 ? 34.210 8.426 -1.025 1.00 86.81 87 SER A O 1
ATOM 690 N N . LYS A 1 88 ? 35.807 6.995 -1.655 1.00 82.12 88 LYS A N 1
ATOM 691 C CA . LYS A 1 88 ? 36.814 8.044 -1.907 1.00 82.12 88 LYS A CA 1
ATOM 692 C C . LYS A 1 88 ? 36.366 9.077 -2.948 1.00 82.12 88 LYS A C 1
ATOM 694 O O . LYS A 1 88 ? 36.884 10.190 -2.946 1.00 82.12 88 LYS A O 1
ATOM 699 N N . ASN A 1 89 ? 35.424 8.710 -3.818 1.00 79.38 89 ASN A N 1
ATOM 700 C CA . ASN A 1 89 ? 34.889 9.574 -4.867 1.00 79.38 89 ASN A CA 1
ATOM 701 C C . ASN A 1 89 ? 33.638 10.351 -4.416 1.00 79.38 89 ASN A C 1
ATOM 703 O O . ASN A 1 89 ? 33.114 11.153 -5.186 1.00 79.38 89 ASN A O 1
ATOM 707 N N . GLY A 1 90 ? 33.175 10.140 -3.178 1.00 79.50 90 GLY A N 1
ATOM 708 C CA . GLY A 1 90 ? 31.963 10.753 -2.632 1.00 79.50 90 GLY A CA 1
ATOM 709 C C . GLY A 1 90 ? 30.667 10.029 -3.004 1.00 79.50 90 GLY A C 1
ATOM 710 O O . GLY A 1 90 ? 29.589 10.569 -2.751 1.00 79.50 90 GLY A O 1
ATOM 711 N N . ASP A 1 91 ? 30.756 8.833 -3.591 1.00 86.56 91 ASP A N 1
ATOM 712 C CA . ASP A 1 91 ? 29.594 7.982 -3.854 1.00 86.56 91 ASP A CA 1
ATOM 713 C C . ASP A 1 91 ? 29.139 7.288 -2.567 1.00 86.56 91 ASP A C 1
ATOM 715 O O . ASP A 1 91 ? 29.939 7.043 -1.665 1.00 86.56 91 ASP A O 1
ATOM 719 N N . VAL A 1 92 ? 27.844 6.989 -2.467 1.00 87.12 92 VAL A N 1
ATOM 720 C CA . VAL A 1 92 ? 27.272 6.358 -1.270 1.00 87.12 92 VAL A CA 1
ATOM 721 C C . VAL A 1 92 ? 27.502 4.854 -1.338 1.00 87.12 92 VAL A C 1
ATOM 723 O O . VAL A 1 92 ? 27.150 4.220 -2.332 1.00 87.12 92 VAL A O 1
ATOM 726 N N . VAL A 1 93 ? 28.057 4.288 -0.272 1.00 85.69 93 VAL A N 1
ATOM 727 C CA . VAL A 1 93 ? 28.253 2.851 -0.080 1.00 85.69 93 VAL A CA 1
ATOM 728 C C . VAL A 1 93 ? 27.248 2.369 0.954 1.00 85.69 93 VAL A C 1
ATOM 730 O O . VAL A 1 93 ? 27.187 2.899 2.061 1.00 85.69 93 VAL A O 1
ATOM 733 N N . THR A 1 94 ? 26.437 1.377 0.600 1.00 78.81 94 THR A N 1
ATOM 734 C CA . THR A 1 94 ? 25.469 0.774 1.526 1.00 78.81 94 THR A CA 1
ATOM 735 C C . THR A 1 94 ? 25.968 -0.559 2.037 1.00 78.81 94 THR A C 1
ATOM 737 O O . THR A 1 94 ? 26.420 -1.379 1.238 1.00 78.81 94 THR A O 1
ATOM 740 N N . LEU A 1 95 ? 25.780 -0.826 3.327 1.00 69.94 95 LEU A N 1
ATOM 741 C CA . LEU A 1 95 ? 25.947 -2.171 3.866 1.00 69.94 95 LEU A CA 1
ATOM 742 C C . LEU A 1 95 ? 24.828 -3.082 3.334 1.00 69.94 95 LEU A C 1
ATOM 744 O O . LEU A 1 95 ? 23.705 -2.622 3.106 1.00 69.94 95 LEU A O 1
ATOM 748 N N . GLY A 1 96 ? 25.132 -4.362 3.111 1.00 67.94 96 GLY A N 1
ATOM 749 C CA . GLY A 1 96 ? 24.120 -5.361 2.763 1.00 67.94 96 GLY A CA 1
ATOM 750 C C . GLY A 1 96 ? 23.136 -5.513 3.922 1.00 67.94 96 GLY A C 1
ATOM 751 O O . GLY A 1 96 ? 23.466 -6.119 4.941 1.00 67.94 96 GLY A O 1
ATOM 752 N N . LEU A 1 97 ? 21.953 -4.908 3.799 1.00 72.56 97 LEU A N 1
ATOM 753 C CA . LEU A 1 97 ? 20.929 -4.880 4.842 1.00 72.56 97 LEU A CA 1
ATOM 754 C C . LEU A 1 97 ? 19.684 -5.620 4.371 1.00 72.56 97 LEU A C 1
ATOM 756 O O . LEU A 1 97 ? 19.196 -5.412 3.263 1.00 72.56 97 LEU A O 1
ATOM 760 N N . THR A 1 98 ? 19.125 -6.430 5.266 1.00 72.25 98 THR A N 1
ATOM 761 C CA . THR A 1 98 ? 17.816 -7.058 5.059 1.00 72.25 98 THR A CA 1
ATOM 762 C C . THR A 1 98 ? 16.692 -6.067 5.355 1.00 72.25 98 THR A C 1
ATOM 764 O O . THR A 1 98 ? 16.854 -5.125 6.142 1.00 72.25 98 THR A O 1
ATOM 767 N N . GLN A 1 99 ? 15.499 -6.326 4.820 1.00 70.50 99 GLN A N 1
ATOM 768 C CA . GLN A 1 99 ? 14.309 -5.532 5.147 1.00 70.50 99 GLN A CA 1
ATOM 769 C C . GLN A 1 99 ? 13.982 -5.536 6.645 1.00 70.50 99 GLN A C 1
ATOM 771 O O . GLN A 1 99 ? 13.624 -4.503 7.209 1.00 70.50 99 GLN A O 1
ATOM 776 N N . HIS A 1 100 ? 14.169 -6.674 7.317 1.00 75.75 100 HIS A N 1
ATOM 777 C CA . HIS A 1 100 ? 13.983 -6.777 8.763 1.00 75.75 100 HIS A CA 1
ATOM 778 C C . HIS A 1 100 ? 14.912 -5.819 9.517 1.00 75.75 100 HIS A C 1
ATOM 780 O O . HIS A 1 100 ? 14.439 -5.041 10.346 1.00 75.75 100 HIS A O 1
ATOM 786 N N . SER A 1 101 ? 16.205 -5.804 9.169 1.00 81.75 101 SER A N 1
ATOM 787 C CA . SER A 1 101 ? 17.158 -4.870 9.778 1.00 81.75 101 SER A CA 1
ATOM 788 C C . SER A 1 101 ? 16.822 -3.410 9.474 1.00 81.75 101 SER A C 1
ATOM 790 O O . SER A 1 101 ? 16.915 -2.578 10.368 1.00 81.75 101 SER A O 1
ATOM 792 N N . ILE A 1 102 ? 16.357 -3.078 8.263 1.00 84.25 102 ILE A N 1
ATOM 793 C CA . ILE A 1 102 ? 15.964 -1.701 7.916 1.00 84.25 102 ILE A CA 1
ATOM 794 C C . ILE A 1 102 ? 14.817 -1.210 8.810 1.00 84.25 102 ILE A C 1
ATOM 796 O O . ILE A 1 102 ? 14.868 -0.086 9.316 1.00 84.25 102 ILE A O 1
ATOM 800 N N . LEU A 1 103 ? 13.801 -2.044 9.053 1.00 85.62 103 LEU A N 1
ATOM 801 C CA . LEU A 1 103 ? 12.694 -1.696 9.949 1.00 85.62 103 LEU A CA 1
ATOM 802 C C . LEU A 1 103 ? 13.166 -1.504 11.393 1.00 85.62 103 LEU A C 1
ATOM 804 O O . LEU A 1 103 ? 12.752 -0.557 12.062 1.00 85.62 103 LEU A O 1
ATOM 808 N N . GLU A 1 104 ? 14.056 -2.367 11.877 1.00 88.44 104 GLU A N 1
ATOM 809 C CA . GLU A 1 104 ? 14.633 -2.222 13.214 1.00 88.44 104 GLU A CA 1
ATOM 810 C C . GLU A 1 104 ? 15.490 -0.959 13.340 1.00 88.44 104 GLU A C 1
ATOM 812 O O . GLU A 1 104 ? 15.362 -0.235 14.327 1.00 88.44 104 GLU A O 1
ATOM 817 N N . HIS A 1 105 ? 16.313 -0.642 12.337 1.00 91.25 105 HIS A N 1
ATOM 818 C CA . HIS A 1 105 ? 17.084 0.600 12.298 1.00 91.25 105 HIS A CA 1
ATOM 819 C C . HIS A 1 105 ? 16.182 1.830 12.240 1.00 91.25 105 HIS A C 1
ATOM 821 O O . HIS A 1 105 ? 16.450 2.803 12.937 1.00 91.25 105 HIS A O 1
ATOM 827 N N . THR A 1 106 ? 15.078 1.767 11.496 1.00 91.25 106 THR A N 1
ATOM 828 C CA . THR A 1 106 ? 14.070 2.835 11.462 1.00 91.25 106 THR A CA 1
ATOM 829 C C . THR A 1 106 ? 13.480 3.083 12.850 1.00 91.25 106 THR A C 1
ATOM 831 O O . THR A 1 106 ? 13.425 4.224 13.305 1.00 91.25 106 THR A O 1
ATOM 834 N N . ALA A 1 107 ? 13.103 2.016 13.564 1.00 92.19 107 ALA A N 1
ATOM 835 C CA . ALA A 1 107 ? 12.633 2.121 14.943 1.00 92.19 107 ALA A CA 1
ATOM 836 C C . ALA A 1 107 ? 13.715 2.671 15.885 1.00 92.19 107 ALA A C 1
ATOM 838 O O . ALA A 1 107 ? 13.414 3.505 16.728 1.00 92.19 107 ALA A O 1
ATOM 839 N N . ASN A 1 108 ? 14.975 2.259 15.720 1.00 93.25 108 ASN A N 1
ATOM 840 C CA . ASN A 1 108 ? 16.081 2.766 16.532 1.00 93.25 108 ASN A CA 1
ATOM 841 C C . ASN A 1 108 ? 16.356 4.257 16.284 1.00 93.25 108 ASN A C 1
ATOM 843 O O . ASN A 1 108 ? 16.663 4.965 17.234 1.00 93.25 108 ASN A O 1
ATOM 847 N N . ILE A 1 109 ? 16.252 4.738 15.039 1.00 93.56 109 ILE A N 1
ATOM 848 C CA . ILE A 1 109 ? 16.384 6.169 14.717 1.00 93.56 109 ILE A CA 1
ATOM 849 C C . ILE A 1 109 ? 15.287 6.963 15.430 1.00 93.56 109 ILE A C 1
ATOM 851 O O . ILE A 1 109 ? 15.584 7.979 16.048 1.00 93.56 109 ILE A O 1
ATOM 855 N N . PHE A 1 110 ? 14.050 6.463 15.392 1.00 92.94 110 PHE A N 1
ATOM 856 C CA . PHE A 1 110 ? 12.915 7.065 16.089 1.00 92.94 110 PHE A CA 1
ATOM 857 C C . PHE A 1 110 ? 13.058 7.028 17.620 1.00 92.94 110 PHE A C 1
ATOM 859 O O . PHE A 1 110 ? 12.743 7.992 18.293 1.00 92.94 110 PHE A O 1
ATOM 866 N N . ASP A 1 111 ? 13.555 5.934 18.197 1.00 90.38 111 ASP A N 1
ATOM 867 C CA . ASP A 1 111 ? 13.726 5.814 19.655 1.00 90.38 111 ASP A CA 1
ATOM 868 C C . ASP A 1 111 ? 14.872 6.680 20.206 1.00 90.38 111 ASP A C 1
ATOM 870 O O . ASP A 1 111 ? 14.992 6.848 21.418 1.00 90.38 111 ASP A O 1
ATOM 874 N N . GLN A 1 112 ? 15.760 7.159 19.333 1.00 85.81 112 GLN A N 1
ATOM 875 C CA . GLN A 1 112 ? 16.940 7.947 19.694 1.00 85.81 112 GLN A CA 1
ATOM 876 C C . GLN A 1 112 ? 16.758 9.452 19.471 1.00 85.81 112 GLN A C 1
ATOM 878 O O . GLN A 1 112 ? 17.641 10.218 19.870 1.00 85.81 112 GLN A O 1
ATOM 883 N N . SER A 1 113 ? 15.662 9.889 18.844 1.00 76.06 113 SER A N 1
ATOM 884 C CA . SER A 1 113 ? 15.290 11.302 18.867 1.00 76.06 113 SER A CA 1
ATOM 885 C C . SER A 1 113 ? 14.868 11.685 20.284 1.00 76.06 113 SER A C 1
ATOM 887 O O . SER A 1 113 ? 14.199 10.913 20.961 1.00 76.06 113 SER A O 1
ATOM 889 N N . ASN A 1 114 ? 15.309 12.851 20.752 1.00 55.75 114 ASN A N 1
ATOM 890 C CA . ASN A 1 114 ? 14.987 13.358 22.083 1.00 55.75 114 ASN A CA 1
ATOM 891 C C . ASN A 1 114 ? 14.118 14.604 21.920 1.00 55.75 114 ASN A C 1
ATOM 893 O O . ASN A 1 114 ? 14.680 15.695 21.831 1.00 55.75 114 ASN A O 1
ATOM 897 N N . ASP A 1 115 ? 12.790 14.464 21.907 1.00 61.50 115 ASP A N 1
ATOM 898 C CA . ASP A 1 115 ? 11.887 15.618 21.847 1.00 61.50 115 ASP A CA 1
ATOM 899 C C . ASP A 1 115 ? 10.679 15.499 22.787 1.00 61.50 115 ASP A C 1
ATOM 901 O O . ASP A 1 115 ? 10.185 14.435 23.148 1.00 61.50 115 ASP A O 1
ATOM 905 N N . SER A 1 116 ? 10.148 16.649 23.208 1.00 55.53 116 SER A N 1
ATOM 906 C CA . SER A 1 116 ? 9.041 16.731 24.174 1.00 55.53 116 SER A CA 1
ATOM 907 C C . SER A 1 116 ? 7.717 16.111 23.699 1.00 55.53 116 SER A C 1
ATOM 909 O O . SER A 1 116 ? 6.812 15.929 24.517 1.00 55.53 116 SER A O 1
ATOM 911 N N . PHE A 1 117 ? 7.580 15.810 22.402 1.00 60.72 117 PHE A N 1
ATOM 912 C CA . PHE A 1 117 ? 6.378 15.225 21.794 1.00 60.72 117 PHE A CA 1
ATOM 913 C C . PHE A 1 117 ? 6.480 13.716 21.531 1.00 60.72 117 PHE A C 1
ATOM 915 O O . PHE A 1 117 ? 5.502 13.134 21.054 1.00 60.72 117 PHE A O 1
ATOM 922 N N . ASP A 1 118 ? 7.575 13.065 21.948 1.00 68.25 118 ASP A N 1
ATOM 923 C CA . ASP A 1 118 ? 7.802 11.623 21.766 1.00 68.25 118 ASP A CA 1
ATOM 924 C C . ASP A 1 118 ? 6.596 10.781 22.213 1.00 68.25 118 ASP A C 1
ATOM 926 O O . ASP A 1 118 ? 6.253 9.771 21.599 1.00 68.25 118 ASP A O 1
ATOM 930 N N . ASN A 1 119 ? 5.891 11.210 23.261 1.00 86.94 119 ASN A N 1
ATOM 931 C CA . ASN A 1 119 ? 4.730 10.493 23.782 1.00 86.94 119 ASN A CA 1
ATOM 932 C C . ASN A 1 119 ? 3.523 10.490 22.828 1.00 86.94 119 ASN A C 1
ATOM 934 O O . ASN A 1 119 ? 2.815 9.487 22.772 1.00 86.94 119 ASN A O 1
ATOM 938 N N . ILE A 1 120 ? 3.274 11.571 22.074 1.00 92.69 120 ILE A N 1
ATOM 939 C CA . ILE A 1 120 ? 2.157 11.629 21.111 1.00 92.69 120 ILE A CA 1
ATOM 940 C C . ILE A 1 120 ? 2.470 10.761 19.892 1.00 92.69 120 ILE A C 1
ATOM 942 O O . ILE A 1 120 ? 1.606 10.017 19.432 1.00 92.69 120 ILE A O 1
ATOM 946 N N . GLU A 1 121 ? 3.705 10.807 19.396 1.00 93.50 121 GLU A N 1
ATOM 947 C CA . GLU A 1 121 ? 4.138 9.991 18.258 1.00 93.50 121 GLU A CA 1
ATOM 948 C C . GLU A 1 121 ? 4.154 8.495 18.599 1.00 93.50 121 GLU A C 1
ATOM 950 O O . GLU A 1 121 ? 3.664 7.661 17.839 1.00 93.50 121 GLU A O 1
ATOM 955 N N . ASN A 1 122 ? 4.640 8.129 19.788 1.00 93.12 122 ASN A N 1
ATOM 956 C CA . ASN A 1 122 ? 4.552 6.748 20.261 1.00 93.12 122 ASN A CA 1
ATOM 957 C C . ASN A 1 122 ? 3.091 6.297 20.435 1.00 93.12 122 ASN A C 1
ATOM 959 O O . ASN A 1 122 ? 2.746 5.167 20.073 1.00 93.12 122 ASN A O 1
ATOM 963 N N . ALA A 1 123 ? 2.224 7.177 20.945 1.00 94.75 123 ALA A N 1
ATOM 964 C CA . ALA A 1 123 ? 0.803 6.894 21.094 1.00 94.75 123 ALA A CA 1
ATOM 965 C C . ALA A 1 123 ? 0.086 6.726 19.746 1.00 94.75 123 ALA A C 1
ATOM 967 O O . ALA A 1 123 ? -0.797 5.874 19.650 1.00 94.75 123 ALA A O 1
ATOM 968 N N . SER A 1 124 ? 0.458 7.476 18.700 1.00 94.75 124 SER A N 1
ATOM 969 C CA . SER A 1 124 ? -0.131 7.321 17.360 1.00 94.75 124 SER A CA 1
ATOM 970 C C . SER A 1 124 ? 0.242 5.980 16.728 1.00 94.75 124 SER A C 1
ATOM 972 O O . SER A 1 124 ? -0.644 5.265 16.256 1.00 94.75 124 SER A O 1
ATOM 974 N N . ILE A 1 125 ? 1.512 5.573 16.833 1.00 93.25 125 ILE A N 1
ATOM 975 C CA . ILE A 1 125 ? 1.988 4.256 16.384 1.00 93.25 125 ILE A CA 1
ATOM 976 C C . ILE A 1 125 ? 1.243 3.133 17.116 1.00 93.25 125 ILE A C 1
ATOM 978 O O . ILE A 1 125 ? 0.779 2.170 16.498 1.00 93.25 125 ILE A O 1
ATOM 982 N N . PHE A 1 1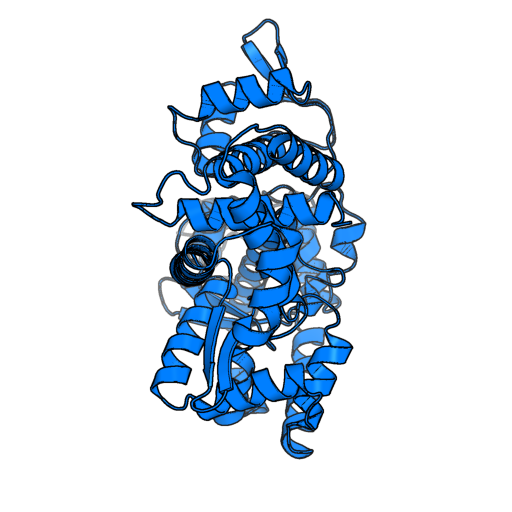26 ? 1.095 3.256 18.437 1.00 93.38 126 PHE A N 1
ATOM 983 C CA . PHE A 1 126 ? 0.368 2.279 19.242 1.00 93.38 126 PHE A CA 1
ATOM 984 C C . PHE A 1 126 ? -1.119 2.216 18.875 1.00 93.38 126 PHE A C 1
ATOM 986 O O . PHE A 1 126 ? -1.674 1.124 18.727 1.00 93.38 126 PHE A O 1
ATOM 993 N N . LEU A 1 127 ? -1.760 3.374 18.697 1.00 94.62 127 LEU A N 1
ATOM 994 C CA . LEU A 1 127 ? -3.157 3.472 18.289 1.00 94.62 127 LEU A CA 1
ATOM 995 C C . LEU A 1 127 ? -3.384 2.792 16.934 1.00 94.62 127 LEU A C 1
ATOM 997 O O . LEU A 1 127 ? -4.322 2.006 16.808 1.00 94.62 127 LEU A O 1
ATOM 1001 N N . ALA A 1 128 ? -2.516 3.038 15.950 1.00 91.12 128 ALA A N 1
ATOM 1002 C CA . ALA A 1 128 ? -2.613 2.425 14.628 1.00 91.12 128 ALA A CA 1
ATOM 1003 C C . ALA A 1 128 ? -2.477 0.896 14.684 1.00 91.12 128 ALA A C 1
ATOM 1005 O O . ALA A 1 128 ? -3.261 0.181 14.056 1.00 91.12 128 ALA A O 1
ATOM 1006 N N . GLU A 1 129 ? -1.546 0.377 15.492 1.00 89.75 129 GLU A N 1
ATOM 1007 C CA . GLU A 1 129 ? -1.425 -1.066 15.713 1.00 89.75 129 GLU A CA 1
ATOM 1008 C C . GLU A 1 129 ? -2.699 -1.648 16.316 1.00 89.75 129 GLU A C 1
ATOM 1010 O O . GLU A 1 129 ? -3.227 -2.627 15.788 1.00 89.75 129 GLU A O 1
ATOM 1015 N N . LYS A 1 130 ? -3.226 -1.039 17.382 1.00 91.12 130 LYS A N 1
ATOM 1016 C CA . LYS A 1 130 ? -4.462 -1.497 18.025 1.00 91.12 130 LYS A CA 1
ATOM 1017 C C . LYS A 1 130 ? -5.641 -1.483 17.053 1.00 91.12 130 LYS A C 1
ATOM 1019 O O . LYS A 1 130 ? -6.307 -2.502 16.897 1.00 91.12 130 LYS A O 1
ATOM 1024 N N . ALA A 1 131 ? -5.814 -0.388 16.321 1.00 90.62 131 ALA A N 1
ATOM 1025 C CA . ALA A 1 131 ? -6.851 -0.218 15.307 1.00 90.62 131 ALA A CA 1
ATOM 1026 C C . ALA A 1 131 ? -6.700 -1.175 14.100 1.00 90.62 131 ALA A C 1
ATOM 1028 O O . ALA A 1 131 ? -7.665 -1.435 13.379 1.00 90.62 131 ALA A O 1
ATOM 1029 N N . SER A 1 132 ? -5.500 -1.716 13.855 1.00 85.88 132 SER A N 1
ATOM 1030 C CA . SER A 1 132 ? -5.263 -2.743 12.826 1.00 85.88 132 SER A CA 1
ATOM 1031 C C . SER A 1 132 ? -5.609 -4.164 13.283 1.00 85.88 132 SER A C 1
ATOM 1033 O O . SER A 1 132 ? -5.860 -5.048 12.457 1.00 85.88 132 SER A O 1
ATOM 1035 N N . GLN A 1 133 ? -5.620 -4.407 14.595 1.00 85.19 133 GLN A N 1
ATOM 1036 C CA . GLN A 1 133 ? -5.977 -5.706 15.158 1.00 85.19 133 GLN A CA 1
ATOM 1037 C C . GLN A 1 133 ? -7.490 -5.893 15.118 1.00 85.19 133 GLN A C 1
ATOM 1039 O O . GLN A 1 133 ? -7.954 -6.901 14.590 1.00 85.19 133 GLN A O 1
ATOM 1044 N N . GLU A 1 134 ? -8.245 -4.902 15.579 1.00 87.75 134 GLU A N 1
ATOM 1045 C CA . GLU A 1 134 ? -9.705 -4.888 15.542 1.00 87.75 134 GLU A CA 1
ATOM 1046 C C . GLU A 1 134 ? -10.247 -3.451 15.597 1.00 87.75 134 GLU A C 1
ATOM 1048 O O . GLU A 1 134 ? -9.515 -2.543 15.994 1.00 87.75 134 GLU A O 1
ATOM 1053 N N . PRO A 1 135 ? -11.510 -3.211 15.195 1.00 91.00 135 PRO A N 1
ATOM 1054 C CA . PRO A 1 135 ? -12.154 -1.921 15.417 1.00 91.00 135 PRO A CA 1
ATOM 1055 C C . PRO A 1 135 ? -12.342 -1.649 16.917 1.00 91.00 135 PRO A C 1
ATOM 1057 O O . PRO A 1 135 ? -12.888 -2.491 17.628 1.00 91.00 135 PRO A O 1
ATOM 1060 N N . ILE A 1 136 ? -11.930 -0.474 17.396 1.00 92.44 136 ILE A N 1
ATOM 1061 C CA . ILE A 1 136 ? -11.925 -0.115 18.827 1.00 92.44 136 ILE A CA 1
ATOM 1062 C C . ILE A 1 136 ? -12.605 1.236 19.029 1.00 92.44 136 ILE A C 1
ATOM 1064 O O . ILE A 1 136 ? -12.372 2.174 18.264 1.00 92.44 136 ILE A O 1
ATOM 1068 N N . PHE A 1 137 ? -13.443 1.376 20.058 1.00 92.81 137 PHE A N 1
ATOM 1069 C CA . PHE A 1 137 ? -14.051 2.673 20.342 1.00 92.81 137 PHE A CA 1
ATOM 1070 C C . PHE A 1 137 ? -13.035 3.647 20.936 1.00 92.81 137 PHE A C 1
ATOM 1072 O O . PHE A 1 137 ? -12.248 3.305 21.820 1.00 92.81 137 PHE A O 1
ATOM 1079 N N . GLN A 1 138 ? -13.115 4.911 20.520 1.00 94.12 138 GLN A N 1
ATOM 1080 C CA . GLN A 1 138 ? -12.259 5.978 21.038 1.00 94.12 138 GLN A CA 1
ATOM 1081 C C . GLN A 1 138 ? -12.312 6.059 22.575 1.00 94.12 138 GLN A C 1
ATOM 1083 O O . GLN A 1 138 ? -11.282 6.216 23.227 1.00 94.12 138 GLN A O 1
ATOM 1088 N N . ASN A 1 139 ? -13.497 5.886 23.167 1.00 92.12 139 ASN A N 1
ATOM 1089 C CA . ASN A 1 139 ? -13.687 5.924 24.620 1.00 92.12 139 ASN A CA 1
ATOM 1090 C C . ASN A 1 139 ? -13.072 4.720 25.351 1.00 92.12 139 ASN A C 1
ATOM 1092 O O . ASN A 1 139 ? -12.728 4.845 26.522 1.00 92.12 139 ASN A O 1
ATOM 1096 N N . GLU A 1 140 ? -12.929 3.573 24.681 1.00 92.88 140 GLU A N 1
ATOM 1097 C CA . GLU A 1 140 ? -12.318 2.368 25.257 1.00 92.88 140 GLU A CA 1
ATOM 1098 C C . GLU A 1 140 ? -10.790 2.489 25.291 1.00 92.88 140 GLU A C 1
ATOM 1100 O O . GLU A 1 140 ? -10.160 2.104 26.273 1.00 92.88 140 GLU A O 1
ATOM 1105 N N . ILE A 1 141 ? -10.186 3.063 24.242 1.00 94.81 141 ILE A N 1
ATOM 1106 C CA . ILE A 1 141 ? -8.724 3.182 24.129 1.00 94.81 141 ILE A CA 1
ATOM 1107 C C . ILE A 1 141 ? -8.161 4.436 24.815 1.00 94.81 141 ILE A C 1
ATOM 1109 O O . ILE A 1 141 ? -6.998 4.446 25.218 1.00 94.81 141 ILE A O 1
ATOM 1113 N N . LYS A 1 142 ? -8.973 5.492 24.991 1.00 95.38 142 LYS A N 1
ATOM 1114 C CA . LYS A 1 142 ? -8.544 6.775 25.581 1.00 95.38 142 LYS A CA 1
ATOM 1115 C C . LYS A 1 142 ? -7.879 6.627 26.966 1.00 95.38 142 LYS A C 1
ATOM 1117 O O . LYS A 1 142 ? -6.808 7.212 27.132 1.00 95.38 142 LYS A O 1
ATOM 1122 N N . PRO A 1 143 ? -8.419 5.850 27.932 1.00 95.75 143 PRO A N 1
ATOM 1123 C CA . PRO A 1 143 ? -7.764 5.654 29.229 1.00 95.75 143 PRO A CA 1
ATOM 1124 C C . PRO A 1 143 ? -6.395 4.980 29.098 1.00 95.75 143 PRO A C 1
ATOM 1126 O O . PRO A 1 143 ? -5.425 5.443 29.689 1.00 95.75 143 PRO A O 1
ATOM 1129 N N . LEU A 1 144 ? -6.295 3.950 28.249 1.00 94.94 144 LEU A N 1
ATOM 1130 C CA . LEU A 1 144 ? -5.043 3.227 28.025 1.00 94.94 144 LEU A CA 1
ATOM 1131 C C . LEU A 1 144 ? -3.954 4.145 27.454 1.00 94.94 144 LEU A C 1
ATOM 1133 O O . LEU A 1 144 ? -2.833 4.144 27.952 1.00 94.94 144 LEU A O 1
ATOM 1137 N N . LEU A 1 145 ? -4.288 4.968 26.454 1.00 95.31 145 LEU A N 1
ATOM 1138 C CA . LEU A 1 145 ? -3.344 5.930 25.873 1.00 95.31 145 LEU A CA 1
ATOM 1139 C C . LEU A 1 145 ? -2.902 6.994 26.885 1.00 95.31 145 LEU A C 1
ATOM 1141 O O . LEU A 1 145 ? -1.726 7.359 26.919 1.00 95.31 145 LEU A O 1
ATOM 1145 N N . SER A 1 146 ? -3.832 7.486 27.712 1.00 94.62 146 SER A N 1
ATOM 1146 C CA . SER A 1 146 ? -3.522 8.454 28.769 1.00 94.62 146 SER A CA 1
ATOM 1147 C C . SER A 1 146 ? -2.532 7.872 29.777 1.00 94.62 146 SER A C 1
ATOM 1149 O O . SER A 1 146 ? -1.526 8.507 30.090 1.00 94.62 146 SER A O 1
ATOM 1151 N N . ASP A 1 147 ? -2.777 6.643 30.231 1.00 93.75 147 ASP A N 1
ATOM 1152 C CA . ASP A 1 147 ? -1.974 5.999 31.266 1.00 93.75 147 ASP A CA 1
ATOM 1153 C C . ASP A 1 147 ? -0.604 5.540 30.756 1.00 93.75 147 ASP A C 1
ATOM 1155 O O . ASP A 1 147 ? 0.397 5.722 31.459 1.00 93.75 147 ASP A O 1
ATOM 1159 N N . GLU A 1 148 ? -0.538 4.960 29.554 1.00 92.75 148 GLU A N 1
ATOM 1160 C CA . GLU A 1 148 ? 0.692 4.398 28.982 1.00 92.75 148 GLU A CA 1
ATOM 1161 C C . GLU A 1 148 ? 1.655 5.496 28.513 1.00 92.75 148 GLU A C 1
ATOM 1163 O O . GLU A 1 148 ? 2.838 5.455 28.848 1.00 92.75 148 GLU A O 1
ATOM 1168 N N . PHE A 1 149 ? 1.142 6.526 27.831 1.00 92.56 149 PHE A N 1
ATOM 1169 C CA . PHE A 1 149 ? 1.954 7.599 27.238 1.00 92.56 149 PHE A CA 1
ATOM 1170 C C . PHE A 1 149 ? 1.902 8.916 28.024 1.00 92.56 149 PHE A C 1
ATOM 1172 O O . PHE A 1 149 ? 2.450 9.925 27.589 1.00 92.56 149 PHE A O 1
ATOM 1179 N N . LYS A 1 150 ? 1.255 8.925 29.198 1.00 92.31 150 LYS A N 1
ATOM 1180 C CA . LYS A 1 150 ? 1.147 10.097 30.090 1.00 92.31 150 LYS A CA 1
ATOM 1181 C C . LYS A 1 150 ? 0.572 11.333 29.390 1.00 92.31 150 LYS A C 1
ATOM 1183 O O . LYS A 1 150 ? 1.014 12.458 29.623 1.00 92.31 150 LYS A O 1
ATOM 1188 N N . LEU A 1 151 ? -0.418 11.120 28.524 1.00 93.06 151 LEU A N 1
ATOM 1189 C CA . LEU A 1 151 ? -1.045 12.186 27.745 1.00 93.06 151 LEU A CA 1
ATOM 1190 C C . LEU A 1 151 ? -2.146 12.894 28.542 1.00 93.06 151 LEU A C 1
ATOM 1192 O O . LEU A 1 151 ? -2.993 12.252 29.169 1.00 93.06 151 LEU A O 1
ATOM 1196 N N . THR A 1 152 ? -2.150 14.227 28.468 1.00 93.50 152 THR A N 1
ATOM 1197 C CA . THR A 1 152 ? -3.244 15.081 28.954 1.00 93.50 152 THR A CA 1
ATOM 1198 C C . THR A 1 152 ? -4.492 14.914 28.081 1.00 93.50 152 THR A C 1
ATOM 1200 O O . THR A 1 152 ? -4.412 14.389 26.969 1.00 93.50 152 THR A O 1
ATOM 1203 N N . SER A 1 153 ? -5.654 15.389 28.549 1.00 92.62 153 SER A N 1
ATOM 1204 C CA . SER A 1 153 ? -6.874 15.359 27.722 1.00 92.62 153 SER A CA 1
ATOM 1205 C C . SER A 1 153 ? -6.694 16.125 26.411 1.00 92.62 153 SER A C 1
ATOM 1207 O O . SER A 1 153 ? -7.068 15.603 25.367 1.00 92.62 153 SER A O 1
ATOM 1209 N N . ASP A 1 154 ? -6.064 17.301 26.454 1.00 93.06 154 ASP A N 1
ATOM 1210 C CA . ASP A 1 154 ? -5.823 18.120 25.262 1.00 93.06 154 ASP A CA 1
ATOM 1211 C C . ASP A 1 154 ? -4.927 17.388 24.251 1.00 93.06 154 ASP A C 1
ATOM 1213 O O . ASP A 1 154 ? -5.231 17.361 23.059 1.00 93.06 154 ASP A O 1
ATOM 1217 N N . ASN A 1 155 ? -3.872 16.711 24.723 1.00 93.38 155 ASN A N 1
ATOM 1218 C CA . ASN A 1 155 ? -2.997 15.912 23.861 1.00 93.38 155 ASN A CA 1
ATOM 1219 C C . ASN A 1 155 ? -3.719 14.696 23.268 1.00 93.38 155 ASN A C 1
ATOM 1221 O O . ASN A 1 155 ? -3.446 14.324 22.131 1.00 93.38 155 ASN A O 1
ATOM 1225 N N . LEU A 1 156 ? -4.637 14.069 24.013 1.00 94.94 156 LEU A N 1
ATOM 1226 C CA . LEU A 1 156 ? -5.451 12.964 23.498 1.00 94.94 156 LEU A CA 1
ATOM 1227 C C . LEU A 1 156 ? -6.417 13.446 22.416 1.00 94.94 156 LEU A C 1
ATOM 1229 O O . LEU A 1 156 ? -6.541 12.805 21.375 1.00 94.94 156 LEU A O 1
ATOM 1233 N N . ASP A 1 157 ? -7.091 14.570 22.642 1.00 94.25 157 ASP A N 1
ATOM 1234 C CA . ASP A 1 157 ? -8.051 15.117 21.684 1.00 94.25 157 ASP A CA 1
ATOM 1235 C C . ASP A 1 157 ? -7.340 15.599 20.407 1.00 94.25 157 ASP A C 1
ATOM 1237 O O . ASP A 1 157 ? -7.824 15.351 19.296 1.00 94.25 157 ASP A O 1
ATOM 1241 N N . TYR A 1 158 ? -6.143 16.180 20.552 1.00 93.81 158 TYR A N 1
ATOM 1242 C CA . TYR A 1 158 ? -5.239 16.457 19.438 1.00 93.81 158 TYR A CA 1
ATOM 1243 C C . TYR A 1 158 ? -4.833 15.167 18.708 1.00 93.81 158 TYR A C 1
ATOM 1245 O O . TYR A 1 158 ? -5.036 15.075 17.501 1.00 93.81 158 TYR A O 1
ATOM 1253 N N . LEU A 1 159 ? -4.345 14.141 19.421 1.00 94.88 159 LEU A N 1
ATOM 1254 C CA . LEU A 1 159 ? -3.931 12.862 18.831 1.00 94.88 159 LEU A CA 1
ATOM 1255 C C . LEU A 1 159 ? -5.045 12.241 17.981 1.00 94.88 159 LEU A C 1
ATOM 1257 O O . LEU A 1 159 ? -4.791 11.851 16.845 1.00 94.88 159 LEU A O 1
ATOM 1261 N N . PHE A 1 160 ? -6.273 12.162 18.498 1.00 95.44 160 PHE A N 1
ATOM 1262 C CA . PHE A 1 160 ? -7.391 11.583 17.748 1.00 95.44 160 PHE A CA 1
ATOM 1263 C C . PHE A 1 160 ? -7.766 12.420 16.522 1.00 95.44 160 PHE A C 1
ATOM 1265 O O . PHE A 1 160 ? -8.020 11.860 15.457 1.00 95.44 160 PHE A O 1
ATOM 1272 N N . THR A 1 161 ? -7.767 13.749 16.651 1.00 93.38 161 THR A N 1
ATOM 1273 C CA . THR A 1 161 ? -8.066 14.656 15.532 1.00 93.38 161 THR A CA 1
ATOM 1274 C C . THR A 1 161 ? -7.009 14.546 14.435 1.00 93.38 161 THR A C 1
ATOM 1276 O O . THR A 1 161 ? -7.349 14.437 13.254 1.00 93.38 161 THR A O 1
ATOM 1279 N N . SER A 1 162 ? -5.733 14.521 14.818 1.00 92.00 162 SER A N 1
ATOM 1280 C CA . SER A 1 162 ? -4.610 14.362 13.900 1.00 92.00 162 SER A CA 1
ATOM 1281 C C . SER A 1 162 ? -4.603 12.974 13.268 1.00 92.00 162 SER A C 1
ATOM 1283 O O . SER A 1 162 ? -4.480 12.879 12.055 1.00 92.00 162 SER A O 1
ATOM 1285 N N . ALA A 1 163 ? -4.829 11.898 14.027 1.00 93.00 163 ALA A N 1
ATOM 1286 C CA . ALA A 1 163 ? -4.881 10.538 13.486 1.00 93.00 163 ALA A CA 1
ATOM 1287 C C . ALA A 1 163 ? -5.989 10.358 12.433 1.00 93.00 163 ALA A C 1
ATOM 1289 O O . ALA A 1 163 ? -5.747 9.718 11.409 1.00 93.00 163 ALA A O 1
ATOM 1290 N N . GLU A 1 164 ? -7.166 10.953 12.653 1.00 91.56 164 GLU A N 1
ATOM 1291 C CA . GLU A 1 164 ? -8.278 10.971 11.692 1.00 91.56 164 GLU A CA 1
ATOM 1292 C C . GLU A 1 164 ? -7.953 11.827 10.457 1.00 91.56 164 GLU A C 1
ATOM 1294 O O . GLU A 1 164 ? -8.166 11.399 9.325 1.00 91.56 164 GLU A O 1
ATOM 1299 N N . THR A 1 165 ? -7.415 13.032 10.662 1.00 89.44 165 THR A N 1
ATOM 1300 C CA . THR A 1 165 ? -7.141 13.988 9.574 1.00 89.44 165 THR A CA 1
ATOM 1301 C C . THR A 1 165 ? -5.981 13.534 8.692 1.00 89.44 165 THR A C 1
ATOM 1303 O O . THR A 1 165 ? -6.031 13.696 7.473 1.00 89.44 165 THR A O 1
ATOM 1306 N N . ILE A 1 166 ? -4.943 12.964 9.309 1.00 89.75 166 ILE A N 1
ATOM 1307 C CA . ILE A 1 166 ? -3.745 12.472 8.628 1.00 89.75 166 ILE A CA 1
ATOM 1308 C C . ILE A 1 166 ? -3.995 11.098 7.990 1.00 89.75 166 ILE A C 1
ATOM 1310 O O . ILE A 1 166 ? -3.358 10.748 7.000 1.00 89.75 166 ILE A O 1
ATOM 1314 N N . GLY A 1 167 ? -4.939 10.321 8.529 1.00 87.88 167 GLY A N 1
ATOM 1315 C CA . GLY A 1 167 ? -5.231 8.966 8.061 1.00 87.88 167 GLY A CA 1
ATOM 1316 C C . GLY A 1 167 ? -4.309 7.903 8.664 1.00 87.88 167 GLY A C 1
ATOM 1317 O O . GLY A 1 167 ? -4.004 6.906 8.013 1.00 87.88 167 GLY A O 1
ATOM 1318 N N . PHE A 1 168 ? -3.851 8.092 9.908 1.00 89.88 168 PHE A N 1
ATOM 1319 C CA . PHE A 1 168 ? -3.227 7.007 10.681 1.00 89.88 168 PHE A CA 1
ATOM 1320 C C . PHE A 1 168 ? -4.260 5.938 11.063 1.00 89.88 168 PHE A C 1
ATOM 1322 O O . PHE A 1 168 ? -3.958 4.741 11.088 1.00 89.88 168 PHE A O 1
ATOM 1329 N N . THR A 1 169 ? -5.496 6.374 11.309 1.00 90.75 169 THR A N 1
ATOM 1330 C CA . THR A 1 169 ? -6.661 5.515 11.531 1.00 90.75 169 THR A CA 1
ATOM 1331 C C . THR A 1 169 ? -7.857 6.019 10.740 1.00 90.75 169 THR A C 1
ATOM 1333 O O . THR A 1 169 ? -8.079 7.223 10.631 1.00 90.75 169 THR A O 1
ATOM 1336 N N . ASP A 1 170 ? -8.666 5.082 10.268 1.00 87.44 170 ASP A N 1
ATOM 1337 C CA . ASP A 1 170 ? -10.011 5.332 9.778 1.00 87.44 170 ASP A CA 1
ATOM 1338 C C . ASP A 1 170 ? -10.982 5.506 10.954 1.00 87.44 170 ASP A C 1
ATOM 1340 O O . ASP A 1 170 ? -10.825 4.877 12.007 1.00 87.44 170 ASP A O 1
ATOM 1344 N N . VAL A 1 171 ? -12.010 6.337 10.762 1.00 89.19 171 VAL A N 1
ATOM 1345 C CA . VAL A 1 171 ? -13.016 6.638 11.787 1.00 89.19 171 VAL A CA 1
ATOM 1346 C C . VAL A 1 171 ? -14.416 6.486 11.210 1.00 89.19 171 VAL A C 1
ATOM 1348 O O . VAL A 1 171 ? -14.742 7.079 10.185 1.00 89.19 171 VAL A O 1
ATOM 1351 N N . GLU A 1 172 ? -15.262 5.734 11.909 1.00 87.38 172 GLU A N 1
ATOM 1352 C CA . GLU A 1 172 ? -16.706 5.694 11.671 1.00 87.38 172 GLU A CA 1
ATOM 1353 C C . GLU A 1 172 ? -17.452 6.140 12.924 1.00 87.38 172 GLU A C 1
ATOM 1355 O O . GLU A 1 172 ? -17.061 5.838 14.051 1.00 87.38 172 GLU A O 1
ATOM 1360 N N . THR A 1 173 ? -18.550 6.869 12.741 1.00 86.00 173 THR A N 1
ATOM 1361 C CA . THR A 1 173 ? -19.405 7.272 13.863 1.00 86.00 173 THR A CA 1
ATOM 1362 C C . THR A 1 173 ? -20.590 6.329 13.967 1.00 86.00 173 THR A C 1
ATOM 1364 O O . THR A 1 173 ? -21.441 6.261 13.077 1.00 86.00 173 THR A O 1
ATOM 1367 N N . LEU A 1 174 ? -20.660 5.609 15.084 1.00 81.88 174 LEU A N 1
ATOM 1368 C CA . LEU A 1 174 ? -21.818 4.808 15.445 1.00 81.88 174 LEU A CA 1
ATOM 1369 C C . LEU A 1 174 ? -22.693 5.682 16.336 1.00 81.88 174 LEU A C 1
ATOM 1371 O O . LEU A 1 174 ? -22.257 6.068 17.421 1.00 81.88 174 LEU A O 1
ATOM 1375 N N . SER A 1 175 ? -23.896 6.001 15.846 1.00 68.00 175 SER A N 1
ATOM 1376 C CA . SER A 1 175 ? -24.809 7.017 16.395 1.00 68.00 175 SER A CA 1
ATOM 1377 C C . SER A 1 175 ? -24.816 7.080 17.925 1.00 68.00 175 SER A C 1
ATOM 1379 O O . SER A 1 175 ? -24.631 8.154 18.490 1.00 68.00 175 SER A O 1
ATOM 1381 N N . ASP A 1 176 ? -24.933 5.922 18.577 1.00 73.88 176 ASP A N 1
ATOM 1382 C CA . ASP A 1 176 ? -25.184 5.831 20.017 1.00 73.88 176 ASP A CA 1
ATOM 1383 C C . ASP A 1 176 ? -23.944 5.371 20.808 1.00 73.88 176 ASP A C 1
ATOM 1385 O O . ASP A 1 176 ? -23.939 5.408 22.037 1.00 73.88 176 ASP A O 1
ATOM 1389 N N . LYS A 1 177 ? -22.894 4.905 20.116 1.00 74.62 177 LYS A N 1
ATOM 1390 C CA . LYS A 1 177 ? -21.706 4.271 20.722 1.00 74.62 177 LYS A CA 1
ATOM 1391 C C . LYS A 1 177 ? -20.435 5.124 20.607 1.00 74.62 177 LYS A C 1
ATOM 1393 O O . LYS A 1 177 ? -19.449 4.848 21.286 1.00 74.62 177 LYS A O 1
ATOM 1398 N N . GLY A 1 178 ? -20.461 6.180 19.791 1.00 85.69 178 GLY A N 1
ATOM 1399 C CA . GLY A 1 178 ? -19.343 7.103 19.589 1.00 85.69 178 GLY A CA 1
ATOM 1400 C C . GLY A 1 178 ? -18.485 6.768 18.367 1.00 85.69 178 GLY A C 1
ATOM 1401 O O . GLY A 1 178 ? -18.926 6.090 17.436 1.00 85.69 178 GLY A O 1
ATOM 1402 N N . LYS A 1 179 ? -17.254 7.292 18.352 1.00 91.69 179 LYS A N 1
ATOM 1403 C CA . LYS A 1 179 ? -16.290 7.087 17.264 1.00 91.69 179 LYS A CA 1
ATOM 1404 C C . LYS A 1 179 ? -15.620 5.719 17.387 1.00 91.69 179 LYS A C 1
ATOM 1406 O O . LYS A 1 179 ? -15.022 5.408 18.418 1.00 91.69 179 LYS A O 1
ATOM 1411 N N . LEU A 1 180 ? -15.717 4.927 16.327 1.00 91.31 180 LEU A N 1
ATOM 1412 C CA . LEU A 1 180 ? -15.058 3.641 16.162 1.00 91.31 180 LEU A CA 1
ATOM 1413 C C . LEU A 1 180 ? -13.837 3.825 15.259 1.00 91.31 180 LEU A C 1
ATOM 1415 O O . LEU A 1 180 ? -13.957 4.325 14.141 1.00 91.31 180 LEU A O 1
ATOM 1419 N N . LEU A 1 181 ? -12.674 3.437 15.769 1.00 92.38 181 LEU A N 1
ATOM 1420 C CA . LEU A 1 181 ? -11.372 3.586 15.131 1.00 92.38 181 LEU A CA 1
ATOM 1421 C C . LEU A 1 181 ? -10.931 2.237 14.566 1.00 92.38 181 LEU A C 1
ATOM 1423 O O . LEU A 1 181 ? -11.065 1.212 15.233 1.00 92.38 181 LEU A O 1
ATOM 1427 N N . PHE A 1 182 ? -10.387 2.227 13.358 1.00 89.19 182 PHE A N 1
ATOM 1428 C CA . PHE A 1 182 ? -9.816 1.032 12.733 1.00 89.19 182 PHE A CA 1
ATOM 1429 C C . PHE A 1 182 ? -8.734 1.440 11.730 1.00 89.19 182 PHE A C 1
ATOM 1431 O O . PHE A 1 182 ? -8.478 2.622 11.517 1.00 89.19 182 PHE A O 1
ATOM 1438 N N . ASN A 1 183 ? -8.045 0.475 11.133 1.00 83.81 183 ASN A N 1
ATOM 1439 C CA . ASN A 1 183 ? -7.023 0.744 10.128 1.00 83.81 183 ASN A CA 1
ATOM 1440 C C . ASN A 1 183 ? -7.235 -0.135 8.888 1.00 83.81 183 ASN A C 1
ATOM 1442 O O . ASN A 1 183 ? -7.710 -1.270 8.977 1.00 83.81 183 ASN A O 1
ATOM 1446 N N . GLY A 1 184 ? -6.828 0.373 7.724 1.00 74.38 184 GLY A N 1
ATOM 1447 C CA . GLY A 1 184 ? -6.880 -0.325 6.441 1.00 74.38 184 GLY A CA 1
ATOM 1448 C C . GLY A 1 184 ? -6.188 -1.694 6.388 1.00 74.38 184 GLY A C 1
ATOM 1449 O O . GLY A 1 184 ? -6.465 -2.490 5.492 1.00 74.38 184 GLY A O 1
ATOM 1450 N N . ASN A 1 185 ? -5.325 -1.992 7.360 1.00 77.06 185 ASN A N 1
ATOM 1451 C CA . ASN A 1 185 ? -4.623 -3.263 7.511 1.00 77.06 185 ASN A CA 1
ATOM 1452 C C . ASN A 1 185 ? -5.426 -4.336 8.272 1.00 77.06 185 ASN A C 1
ATOM 1454 O O . ASN A 1 185 ? -4.888 -5.408 8.554 1.00 77.06 185 ASN A O 1
ATOM 1458 N N . LEU A 1 186 ? -6.709 -4.093 8.575 1.00 80.06 186 LEU A N 1
ATOM 1459 C CA . LEU A 1 186 ? -7.545 -4.974 9.395 1.00 80.06 186 LEU A CA 1
ATOM 1460 C C . LEU A 1 186 ? -7.545 -6.436 8.924 1.00 80.06 186 LEU A C 1
ATOM 1462 O O . LEU A 1 186 ? -7.409 -7.339 9.740 1.00 80.06 186 LEU A O 1
ATOM 1466 N N . PHE A 1 187 ? -7.629 -6.695 7.621 1.00 77.25 187 PHE A N 1
ATOM 1467 C CA . PHE A 1 187 ? -7.660 -8.059 7.073 1.00 77.25 187 PHE A CA 1
ATOM 1468 C C . PHE A 1 187 ? -6.274 -8.635 6.726 1.00 77.25 187 PHE A C 1
ATOM 1470 O O . PHE A 1 187 ? -6.188 -9.770 6.265 1.00 77.25 187 PHE A O 1
ATOM 1477 N N . LYS A 1 188 ? -5.177 -7.910 6.995 1.00 73.25 188 LYS A N 1
ATOM 1478 C CA . LYS A 1 188 ? -3.800 -8.385 6.737 1.00 73.25 188 LYS A CA 1
ATOM 1479 C C . LYS A 1 188 ? -3.250 -9.328 7.817 1.00 73.25 188 LYS A C 1
ATOM 1481 O O . LYS A 1 188 ? -2.174 -9.904 7.654 1.00 73.25 188 LYS A O 1
ATOM 1486 N N . ARG A 1 189 ? -3.964 -9.478 8.940 1.00 71.50 189 ARG A N 1
ATOM 1487 C CA . ARG A 1 189 ? -3.647 -10.389 10.058 1.00 71.50 189 ARG A CA 1
ATOM 1488 C C . ARG A 1 189 ? -4.889 -11.142 10.478 1.00 71.50 189 ARG A C 1
ATOM 1490 O O . ARG A 1 189 ? -5.961 -10.545 10.519 1.00 71.50 189 ARG A O 1
ATOM 1497 N N . GLN A 1 190 ? -4.722 -12.409 10.860 1.00 74.12 190 GLN A N 1
ATOM 1498 C CA . GLN A 1 190 ? -5.814 -13.251 11.366 1.00 74.12 190 GLN A CA 1
ATOM 1499 C C . GLN A 1 190 ? -7.022 -13.267 10.410 1.00 74.12 190 GLN A C 1
ATOM 1501 O O . GLN A 1 190 ? -8.170 -13.273 10.849 1.00 74.12 190 GLN A O 1
ATOM 1506 N N . TYR A 1 191 ? -6.762 -13.265 9.093 1.00 75.62 191 TYR A N 1
ATOM 1507 C CA . TYR A 1 191 ? -7.802 -13.177 8.065 1.00 75.62 191 TYR A CA 1
ATOM 1508 C C . TYR A 1 191 ? -8.900 -14.222 8.283 1.00 75.62 191 TYR A C 1
ATOM 1510 O O . TYR A 1 191 ? -10.068 -13.860 8.342 1.00 75.62 191 TYR A O 1
ATOM 1518 N N . SER A 1 192 ? -8.525 -15.489 8.502 1.00 75.12 192 SER A N 1
ATOM 1519 C CA . SER A 1 192 ? -9.467 -16.594 8.730 1.00 75.12 192 SER A CA 1
ATOM 1520 C C . SER A 1 192 ? -10.393 -16.373 9.928 1.00 75.12 192 SER A C 1
ATOM 1522 O O . SER A 1 192 ? -11.567 -16.726 9.876 1.00 75.12 192 SER A O 1
ATOM 1524 N N . GLU A 1 193 ? -9.887 -15.776 11.007 1.00 81.50 193 GLU A N 1
ATOM 1525 C CA . GLU A 1 193 ? -10.698 -15.465 12.184 1.00 81.50 193 GLU A CA 1
ATOM 1526 C C . GLU A 1 193 ? -11.655 -14.306 11.885 1.00 81.50 193 GLU A C 1
ATOM 1528 O O . GLU A 1 193 ? -12.860 -14.410 12.111 1.00 81.50 193 GLU A O 1
ATOM 1533 N N . LYS A 1 194 ? -11.135 -13.219 11.304 1.00 84.81 194 LYS A N 1
ATOM 1534 C CA . LYS A 1 194 ? -11.898 -11.999 11.004 1.00 84.81 194 LYS A CA 1
ATOM 1535 C C . LYS A 1 194 ? -12.971 -12.228 9.949 1.00 84.81 194 LYS A C 1
ATOM 1537 O O . LYS A 1 194 ? -14.101 -11.780 10.124 1.00 84.81 194 LYS A O 1
ATOM 1542 N N . ILE A 1 195 ? -12.655 -12.966 8.885 1.00 78.19 195 ILE A N 1
ATOM 1543 C CA . ILE A 1 195 ? -13.640 -13.349 7.872 1.00 78.19 195 ILE A CA 1
ATOM 1544 C C . ILE A 1 195 ? -14.704 -14.269 8.474 1.00 78.19 195 ILE A C 1
ATOM 1546 O O . ILE A 1 195 ? -15.877 -14.126 8.148 1.00 78.19 195 ILE A O 1
ATOM 1550 N N . GLY A 1 196 ? -14.325 -15.127 9.430 1.00 78.00 196 GLY A N 1
ATOM 1551 C CA . GLY A 1 196 ? -15.263 -15.896 10.240 1.00 78.00 196 GLY A CA 1
ATOM 1552 C C . GLY A 1 196 ? -16.242 -14.988 10.982 1.00 78.00 196 GLY A C 1
ATOM 1553 O O . GLY A 1 196 ? -17.448 -15.177 10.863 1.00 78.00 196 GLY A O 1
ATOM 1554 N N . ARG A 1 197 ? -15.766 -13.957 11.692 1.00 82.81 197 ARG A N 1
ATOM 1555 C CA . ARG A 1 197 ? -16.643 -12.980 12.378 1.00 82.81 197 ARG A CA 1
ATOM 1556 C C . ARG A 1 197 ? -17.586 -12.262 11.404 1.00 82.81 197 ARG A C 1
ATOM 1558 O O . ARG A 1 197 ? -18.767 -12.107 11.703 1.00 82.81 197 ARG A O 1
ATOM 1565 N N . VAL A 1 198 ? -17.104 -11.903 10.209 1.00 81.44 198 VAL A N 1
ATOM 1566 C CA . VAL A 1 198 ? -17.963 -11.355 9.144 1.00 81.44 198 VAL A CA 1
ATOM 1567 C C . VAL A 1 198 ? -19.022 -12.376 8.725 1.00 81.44 198 VAL A C 1
ATOM 1569 O O . VAL A 1 198 ? -20.192 -12.020 8.654 1.00 81.44 198 VAL A O 1
ATOM 1572 N N . PHE A 1 199 ? -18.662 -13.643 8.508 1.00 77.50 199 PHE A N 1
ATOM 1573 C CA . PHE A 1 199 ? -19.616 -14.692 8.121 1.00 77.50 199 PHE A CA 1
ATOM 1574 C C . PHE A 1 199 ? -20.722 -14.913 9.148 1.00 77.50 199 PHE A C 1
ATOM 1576 O O . PHE A 1 199 ? -21.869 -15.075 8.749 1.00 77.50 199 PHE A O 1
ATOM 1583 N N . HIS A 1 200 ? -20.423 -14.852 10.448 1.00 77.38 200 HIS A N 1
ATOM 1584 C CA . HIS A 1 200 ? -21.454 -14.978 11.488 1.00 77.38 200 HIS A CA 1
ATOM 1585 C C . HIS A 1 200 ? -22.496 -13.850 11.430 1.00 77.38 200 HIS A C 1
ATOM 1587 O O . HIS A 1 200 ? -23.640 -14.055 11.824 1.00 77.38 200 HIS A O 1
ATOM 1593 N N . SER A 1 201 ? -22.128 -12.680 10.900 1.00 79.62 201 SER A N 1
ATOM 1594 C CA . SER A 1 201 ? -23.056 -11.559 10.699 1.00 79.62 201 SER A CA 1
ATOM 1595 C C . SER A 1 201 ? -23.902 -11.667 9.418 1.00 79.62 201 SER A C 1
ATOM 1597 O O . SER A 1 201 ? -24.806 -10.857 9.205 1.00 79.62 201 SER A O 1
ATOM 1599 N N . LEU A 1 202 ? -23.605 -12.640 8.548 1.00 83.00 202 LEU A N 1
ATOM 1600 C CA . LEU A 1 202 ? -24.225 -12.813 7.234 1.00 83.00 202 LEU A CA 1
ATOM 1601 C C . LEU A 1 202 ? -25.171 -14.018 7.182 1.00 83.00 202 LEU A C 1
ATOM 1603 O O . LEU A 1 202 ? -25.073 -14.973 7.948 1.00 83.00 202 LEU A O 1
ATOM 1607 N N . SER A 1 203 ? -26.086 -13.999 6.214 1.00 86.44 203 SER A N 1
ATOM 1608 C CA . SER A 1 203 ? -26.931 -15.160 5.918 1.00 86.44 203 SER A CA 1
ATOM 1609 C C . SER A 1 203 ? -26.123 -16.333 5.336 1.00 86.44 203 SER A C 1
ATOM 1611 O O . SER A 1 203 ? -25.044 -16.161 4.759 1.00 86.44 203 SER A O 1
ATOM 1613 N N . ALA A 1 204 ? -26.674 -17.550 5.424 1.00 87.12 204 ALA A N 1
ATOM 1614 C CA . ALA A 1 204 ? -26.068 -18.743 4.821 1.00 87.12 204 ALA A CA 1
ATOM 1615 C C . ALA A 1 204 ? -25.906 -18.617 3.290 1.00 87.12 204 ALA A C 1
ATOM 1617 O O . ALA A 1 204 ? -24.933 -19.114 2.717 1.00 87.12 204 ALA A O 1
ATOM 1618 N N . GLU A 1 205 ? -26.829 -17.910 2.627 1.00 89.31 205 GLU A N 1
ATOM 1619 C CA . GLU A 1 205 ? -26.751 -17.625 1.191 1.00 89.31 205 GLU A CA 1
ATOM 1620 C C . GLU A 1 205 ? -25.594 -16.665 0.874 1.00 89.31 205 GLU A C 1
ATOM 1622 O O . GLU A 1 205 ? -24.781 -16.952 -0.004 1.00 89.31 205 GLU A O 1
ATOM 1627 N N . GLU A 1 206 ? -25.478 -15.551 1.609 1.00 90.00 206 GLU A N 1
ATOM 1628 C CA . GLU A 1 206 ? -24.367 -14.598 1.458 1.00 90.00 206 GLU A CA 1
ATOM 1629 C C . GLU A 1 206 ? -23.012 -15.285 1.712 1.00 90.00 206 GLU A C 1
ATOM 1631 O O . GLU A 1 206 ? -22.080 -15.110 0.929 1.00 90.00 206 GLU A O 1
ATOM 1636 N N . SER A 1 207 ? -22.920 -16.137 2.738 1.00 88.00 207 SER A N 1
ATOM 1637 C CA . SER A 1 207 ? -21.699 -16.898 3.052 1.00 88.00 207 SER A CA 1
ATOM 1638 C C . SER A 1 207 ? -21.299 -17.861 1.928 1.00 88.00 207 SER A C 1
ATOM 1640 O O . SER A 1 207 ? -20.119 -17.988 1.599 1.00 88.00 207 SER A O 1
ATOM 1642 N N . THR A 1 208 ? -22.277 -18.512 1.291 1.00 90.75 208 THR A N 1
ATOM 1643 C CA . THR A 1 208 ? -22.030 -19.412 0.151 1.00 90.75 208 THR A CA 1
ATOM 1644 C C . THR A 1 208 ? -21.461 -18.646 -1.044 1.00 90.75 208 THR A C 1
ATOM 1646 O O . THR A 1 208 ? -20.463 -19.075 -1.622 1.00 90.75 208 THR A O 1
ATOM 1649 N N . LYS A 1 209 ? -22.031 -17.477 -1.364 1.00 93.75 209 LYS A N 1
ATOM 1650 C CA . LYS A 1 209 ? -21.554 -16.614 -2.460 1.00 93.75 209 LYS A CA 1
ATOM 1651 C C . LYS A 1 209 ? -20.140 -16.088 -2.217 1.00 93.75 209 LYS A C 1
ATOM 1653 O O . LYS A 1 209 ? -19.348 -16.005 -3.152 1.00 93.75 209 LYS A O 1
ATOM 1658 N N . ILE A 1 210 ? -19.802 -15.756 -0.970 1.00 91.44 210 ILE A N 1
ATOM 1659 C CA . ILE A 1 210 ? -18.439 -15.333 -0.622 1.00 91.44 210 ILE A CA 1
ATOM 1660 C C . ILE A 1 210 ? -17.446 -16.481 -0.819 1.00 91.44 210 ILE A C 1
ATOM 1662 O O . ILE A 1 210 ? -16.393 -16.271 -1.417 1.00 91.44 210 ILE A O 1
ATOM 1666 N N . ASN A 1 211 ? -17.779 -17.696 -0.373 1.00 90.81 211 ASN A N 1
ATOM 1667 C CA . ASN A 1 211 ? -16.921 -18.861 -0.597 1.00 90.81 211 ASN A CA 1
ATOM 1668 C C . ASN A 1 211 ? -16.717 -19.141 -2.093 1.00 90.81 211 ASN A C 1
ATOM 1670 O O . ASN A 1 211 ? -15.586 -19.387 -2.508 1.00 90.81 211 ASN A O 1
ATOM 1674 N N . GLU A 1 212 ? -17.775 -19.037 -2.903 1.00 94.50 212 GLU A N 1
ATOM 1675 C CA . GLU A 1 212 ? -17.687 -19.153 -4.362 1.00 94.50 212 GLU A CA 1
ATOM 1676 C C . GLU A 1 212 ? -16.720 -18.115 -4.950 1.00 94.50 212 GLU A C 1
ATOM 1678 O O . GLU A 1 212 ? -15.768 -18.485 -5.640 1.00 94.50 212 GLU A O 1
ATOM 1683 N N . LEU A 1 213 ? -16.896 -16.827 -4.629 1.00 94.69 213 LEU A N 1
ATOM 1684 C CA . LEU A 1 213 ? -16.015 -15.775 -5.141 1.00 94.69 213 LEU A CA 1
ATOM 1685 C C . LEU A 1 213 ? -14.563 -15.961 -4.677 1.00 94.69 213 LEU A C 1
ATOM 1687 O O . LEU A 1 213 ? -13.638 -15.781 -5.470 1.00 94.69 213 LEU A O 1
ATOM 1691 N N . ASN A 1 214 ? -14.347 -16.352 -3.419 1.00 91.88 214 ASN A N 1
ATOM 1692 C CA . ASN A 1 214 ? -13.010 -16.610 -2.884 1.00 91.88 214 ASN A CA 1
ATOM 1693 C C . ASN A 1 214 ? -12.321 -17.755 -3.633 1.00 91.88 214 ASN A C 1
ATOM 1695 O O . ASN A 1 214 ? -11.142 -17.640 -3.966 1.00 91.88 214 ASN A O 1
ATOM 1699 N N . SER A 1 215 ? -13.042 -18.837 -3.937 1.00 91.81 215 SER A N 1
ATOM 1700 C CA . SER A 1 215 ? -12.521 -19.939 -4.750 1.00 91.81 215 SER A CA 1
ATOM 1701 C C . SER A 1 215 ? -12.122 -19.478 -6.152 1.00 91.81 215 SER A C 1
ATOM 1703 O O . SER A 1 215 ? -11.040 -19.840 -6.614 1.00 91.81 215 SER A O 1
ATOM 1705 N N . ILE A 1 216 ? -12.936 -18.635 -6.799 1.00 93.81 216 ILE A N 1
ATOM 1706 C CA . ILE A 1 216 ? -12.614 -18.085 -8.123 1.00 93.81 216 ILE A CA 1
ATOM 1707 C C . ILE A 1 216 ? -11.350 -17.218 -8.042 1.00 93.81 216 ILE A C 1
ATOM 1709 O O . ILE A 1 216 ? -10.400 -17.461 -8.786 1.00 93.81 216 ILE A O 1
ATOM 1713 N N . ILE A 1 217 ? -11.283 -16.264 -7.104 1.00 93.12 217 ILE A N 1
ATOM 1714 C CA . ILE A 1 217 ? -10.116 -15.377 -6.961 1.00 93.12 217 ILE A CA 1
ATOM 1715 C C . ILE A 1 217 ? -8.846 -16.177 -6.658 1.00 93.12 217 ILE A C 1
ATOM 1717 O O . ILE A 1 217 ? -7.812 -15.907 -7.258 1.00 93.12 217 ILE A O 1
ATOM 1721 N N . ARG A 1 218 ? -8.905 -17.197 -5.795 1.00 89.31 218 ARG A N 1
ATOM 1722 C CA . ARG A 1 218 ? -7.746 -18.064 -5.521 1.00 89.31 218 ARG A CA 1
ATOM 1723 C C . ARG A 1 218 ? -7.295 -18.843 -6.758 1.00 89.31 218 ARG A C 1
ATOM 1725 O O . ARG A 1 218 ? -6.108 -19.077 -6.918 1.00 89.31 218 ARG A O 1
ATOM 1732 N N . SER A 1 219 ? -8.211 -19.234 -7.640 1.00 89.25 219 SER A N 1
ATOM 1733 C CA . SER A 1 219 ? -7.835 -19.931 -8.876 1.00 89.25 219 SER A CA 1
ATOM 1734 C C . SER A 1 219 ? -7.281 -19.001 -9.961 1.00 89.25 219 SER A C 1
ATOM 1736 O O . SER A 1 219 ? -6.457 -19.421 -10.766 1.00 89.25 219 SER A O 1
ATOM 1738 N N . GLU A 1 220 ? -7.716 -17.739 -9.984 1.00 89.69 220 GLU A N 1
ATOM 1739 C CA . GLU A 1 220 ? -7.418 -16.802 -11.072 1.00 89.69 220 GLU A CA 1
ATOM 1740 C C . GLU A 1 220 ? -6.475 -15.653 -10.679 1.00 89.69 220 GLU A C 1
ATOM 1742 O O . GLU A 1 220 ? -6.139 -14.819 -11.523 1.00 89.69 220 GLU A O 1
ATOM 1747 N N . GLY A 1 221 ? -6.091 -15.566 -9.405 1.00 87.88 221 GLY A N 1
ATOM 1748 C CA . GLY A 1 221 ? -5.326 -14.477 -8.792 1.00 87.88 221 GLY A CA 1
ATOM 1749 C C . GLY A 1 221 ? -6.141 -13.200 -8.549 1.00 87.88 221 GLY A C 1
ATOM 1750 O O . GLY A 1 221 ? -6.067 -12.602 -7.476 1.00 87.88 221 GLY A O 1
ATOM 1751 N N . CYS A 1 222 ? -6.934 -12.773 -9.534 1.00 92.81 222 CYS A N 1
ATOM 1752 C CA . CYS A 1 222 ? -7.880 -11.664 -9.421 1.00 92.81 222 CYS A CA 1
ATOM 1753 C C . CYS A 1 222 ? -9.041 -11.804 -10.416 1.00 92.81 222 CYS A C 1
ATOM 1755 O O . CYS A 1 222 ? -8.936 -12.499 -11.432 1.00 92.81 222 CYS A O 1
ATOM 1757 N N . VAL A 1 223 ? -10.141 -11.096 -10.155 1.00 94.31 223 VAL A N 1
ATOM 1758 C CA . VAL A 1 223 ? -11.323 -11.068 -11.038 1.00 94.31 223 VAL A CA 1
ATOM 1759 C C . VAL A 1 223 ? -11.806 -9.646 -11.273 1.00 94.31 223 VAL A C 1
ATOM 1761 O O . VAL A 1 223 ? -11.610 -8.778 -10.431 1.00 94.31 223 VAL A O 1
ATOM 1764 N N . ALA A 1 224 ? -12.453 -9.382 -12.406 1.00 94.06 224 ALA A N 1
ATOM 1765 C CA . ALA A 1 224 ? -13.053 -8.072 -12.648 1.00 94.06 224 ALA A CA 1
ATOM 1766 C C . ALA A 1 224 ? -14.189 -7.796 -11.648 1.00 94.06 224 ALA A C 1
ATOM 1768 O O . ALA A 1 224 ? -14.927 -8.704 -11.264 1.00 94.06 224 ALA A O 1
ATOM 1769 N N . ILE A 1 225 ? -14.391 -6.531 -11.277 1.00 93.69 225 ILE A N 1
ATOM 1770 C CA . ILE A 1 225 ? -15.452 -6.140 -10.337 1.00 93.69 225 ILE A CA 1
ATOM 1771 C C . ILE A 1 225 ? -16.847 -6.548 -10.827 1.00 93.69 225 ILE A C 1
ATOM 1773 O O . ILE A 1 225 ? -17.684 -6.934 -10.021 1.00 93.69 225 ILE A O 1
ATOM 1777 N N . SER A 1 226 ? -17.078 -6.557 -12.146 1.00 93.44 226 SER A N 1
ATOM 1778 C CA . SER A 1 226 ? -18.332 -7.027 -12.746 1.00 93.44 226 SER A CA 1
ATOM 1779 C C . SER A 1 226 ? -18.622 -8.494 -12.433 1.00 93.44 226 SER A C 1
ATOM 1781 O O . SER A 1 226 ? -19.780 -8.863 -12.258 1.00 93.44 226 SER A O 1
ATOM 1783 N N . GLU A 1 227 ? -17.580 -9.321 -12.337 1.00 94.56 227 GLU A N 1
ATOM 1784 C CA . GLU A 1 227 ? -17.707 -10.728 -11.961 1.00 94.56 227 GLU A CA 1
ATOM 1785 C C . GLU A 1 227 ? -17.999 -10.869 -10.464 1.00 94.56 227 GLU A C 1
ATOM 1787 O O . GLU A 1 227 ? -18.899 -11.612 -10.077 1.00 94.56 227 GLU A O 1
ATOM 1792 N N . GLY A 1 228 ? -17.343 -10.063 -9.622 1.00 94.81 228 GLY A N 1
ATOM 1793 C CA . GLY A 1 228 ? -17.689 -9.959 -8.201 1.00 94.81 228 GLY A CA 1
ATOM 1794 C C . GLY A 1 228 ? -19.149 -9.544 -7.981 1.00 94.81 228 GLY A C 1
ATOM 1795 O O . GLY A 1 228 ? -19.858 -10.165 -7.190 1.00 94.81 228 GLY A O 1
ATOM 1796 N N . THR A 1 229 ? -19.640 -8.555 -8.735 1.00 95.56 229 THR A N 1
ATOM 1797 C CA . THR A 1 229 ? -21.050 -8.135 -8.710 1.00 95.56 229 THR A CA 1
ATOM 1798 C C . THR A 1 229 ? -21.986 -9.244 -9.192 1.00 95.56 229 THR A C 1
ATOM 1800 O O . THR A 1 229 ? -23.071 -9.390 -8.633 1.00 95.56 229 THR A O 1
ATOM 1803 N N . ARG A 1 230 ? -21.591 -10.038 -10.196 1.00 96.56 230 ARG A N 1
ATOM 1804 C CA . ARG A 1 230 ? -22.385 -11.169 -10.702 1.00 96.56 230 ARG A CA 1
ATOM 1805 C C . ARG A 1 230 ? -22.573 -12.255 -9.638 1.00 96.56 230 ARG A C 1
ATOM 1807 O O . ARG A 1 230 ? -23.680 -12.767 -9.505 1.00 96.56 230 ARG A O 1
ATOM 1814 N N . VAL A 1 231 ? -21.514 -12.591 -8.897 1.00 96.19 231 VAL A N 1
ATOM 1815 C CA . VAL A 1 231 ? -21.527 -13.657 -7.878 1.00 96.19 231 VAL A CA 1
ATOM 1816 C C . VAL A 1 231 ? -22.190 -13.186 -6.580 1.00 96.19 231 VAL A C 1
ATOM 1818 O O . VAL A 1 231 ? -23.116 -13.824 -6.084 1.00 96.19 231 VAL A O 1
ATOM 1821 N N . LEU A 1 232 ? -21.757 -12.047 -6.031 1.00 94.50 232 LEU A N 1
ATOM 1822 C CA . LEU A 1 232 ? -22.221 -11.569 -4.722 1.00 94.50 232 LEU A CA 1
ATOM 1823 C C . LEU A 1 232 ? -23.529 -10.771 -4.794 1.00 94.50 232 LEU A C 1
ATOM 1825 O O . LEU A 1 232 ? -24.297 -10.730 -3.831 1.00 94.50 232 LEU A O 1
ATOM 1829 N N . GLY A 1 233 ? -23.782 -10.113 -5.924 1.00 94.50 233 GLY A N 1
ATOM 1830 C CA . GLY A 1 233 ? -24.758 -9.034 -6.028 1.00 94.50 233 GLY A CA 1
ATOM 1831 C C . GLY A 1 233 ? -24.227 -7.713 -5.457 1.00 94.50 233 GLY A C 1
ATOM 1832 O O . GLY A 1 233 ? -23.415 -7.681 -4.531 1.00 94.50 233 GLY A O 1
ATOM 1833 N N . GLN A 1 234 ? -24.733 -6.594 -5.984 1.00 89.69 234 GLN A N 1
ATOM 1834 C CA . GLN A 1 234 ? -24.253 -5.252 -5.626 1.00 89.69 234 GLN A CA 1
ATOM 1835 C C . GLN A 1 234 ? -24.349 -4.965 -4.119 1.00 89.69 234 GLN A C 1
ATOM 1837 O O . GLN A 1 234 ? -23.404 -4.462 -3.526 1.00 89.69 234 GLN A O 1
ATOM 1842 N N . LYS A 1 235 ? -25.460 -5.354 -3.477 1.00 88.56 235 LYS A N 1
ATOM 1843 C CA . LYS A 1 235 ? -25.693 -5.090 -2.046 1.00 88.56 235 LYS A CA 1
ATOM 1844 C C . LYS A 1 235 ? -24.654 -5.744 -1.134 1.00 88.56 235 LYS A C 1
ATOM 1846 O O . LYS A 1 235 ? -24.276 -5.146 -0.134 1.00 88.56 235 LYS A O 1
ATOM 1851 N N . LEU A 1 236 ? -24.241 -6.975 -1.436 1.00 89.06 236 LEU A N 1
ATOM 1852 C CA . LEU A 1 236 ? -23.248 -7.688 -0.632 1.00 89.06 236 LEU A CA 1
ATOM 1853 C C . LEU A 1 236 ? -21.838 -7.166 -0.927 1.00 89.06 236 LEU A C 1
ATOM 1855 O O . LEU A 1 236 ? -21.026 -7.034 -0.018 1.00 89.06 236 LEU A O 1
ATOM 1859 N N . LEU A 1 237 ? -21.563 -6.790 -2.175 1.00 90.00 237 LEU A N 1
ATOM 1860 C CA . LEU A 1 237 ? -20.290 -6.179 -2.542 1.00 90.00 237 LEU A CA 1
ATOM 1861 C C . LEU A 1 237 ? -20.086 -4.814 -1.850 1.00 90.00 237 LEU A C 1
ATOM 1863 O O . LEU A 1 237 ? -19.035 -4.584 -1.256 1.00 90.00 237 LEU A O 1
ATOM 1867 N N . ASP A 1 238 ? -21.112 -3.957 -1.831 1.00 86.12 238 ASP A N 1
ATOM 1868 C CA . ASP A 1 238 ? -21.087 -2.640 -1.165 1.00 86.12 238 ASP A CA 1
ATOM 1869 C C . ASP A 1 238 ? -20.890 -2.736 0.357 1.00 86.12 238 ASP A C 1
ATOM 1871 O O . ASP A 1 238 ? -20.401 -1.799 0.983 1.00 86.12 238 ASP A O 1
ATOM 1875 N N . LYS A 1 239 ? -21.250 -3.876 0.955 1.00 85.12 239 LYS A N 1
ATOM 1876 C CA . LYS A 1 239 ? -20.966 -4.204 2.357 1.00 85.12 239 LYS A CA 1
ATOM 1877 C C . LYS A 1 239 ? -19.487 -4.576 2.557 1.00 85.12 239 LYS A C 1
ATOM 1879 O O . LYS A 1 239 ? -18.832 -4.083 3.468 1.00 85.12 239 LYS A O 1
ATOM 1884 N N . LEU A 1 240 ? -18.945 -5.442 1.700 1.00 88.00 240 LEU A N 1
ATOM 1885 C CA . LEU A 1 240 ? -17.639 -6.086 1.902 1.00 88.00 240 LEU A CA 1
ATOM 1886 C C . LEU A 1 240 ? -16.438 -5.218 1.500 1.00 88.00 240 LEU A C 1
ATOM 1888 O O . LEU A 1 240 ? -15.392 -5.293 2.149 1.00 88.00 240 LEU A O 1
ATOM 1892 N N . LEU A 1 241 ? -16.562 -4.394 0.453 1.00 88.12 241 LEU A N 1
ATOM 1893 C CA . LEU A 1 241 ? -15.444 -3.569 -0.026 1.00 88.12 241 LEU A CA 1
ATOM 1894 C C . LEU A 1 241 ? -14.994 -2.493 0.979 1.00 88.12 241 LEU A C 1
ATOM 1896 O O . LEU A 1 241 ? -13.789 -2.394 1.215 1.00 88.12 241 LEU A O 1
ATOM 1900 N N . PRO A 1 242 ? -15.889 -1.715 1.625 1.00 83.12 24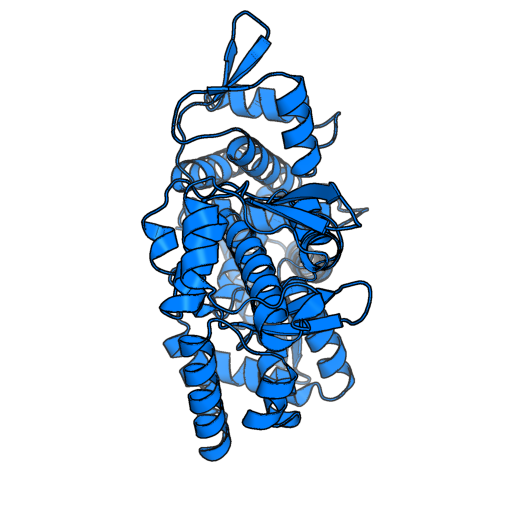2 PRO A N 1
ATOM 1901 C CA . PRO A 1 242 ? -15.481 -0.640 2.537 1.00 83.12 242 PRO A CA 1
ATOM 1902 C C . PRO A 1 242 ? -14.684 -1.101 3.762 1.00 83.12 242 PRO A C 1
ATOM 1904 O O . PRO A 1 242 ? -13.845 -0.355 4.273 1.00 83.12 242 PRO A O 1
ATOM 1907 N N . ILE A 1 243 ? -14.936 -2.325 4.233 1.00 79.25 243 ILE A N 1
ATOM 1908 C CA . ILE A 1 243 ? -14.215 -2.917 5.366 1.00 79.25 243 ILE A CA 1
ATOM 1909 C C . ILE A 1 243 ? -12.945 -3.665 4.934 1.00 79.25 243 ILE A C 1
ATOM 1911 O O . ILE A 1 243 ? -12.164 -4.071 5.785 1.00 79.25 243 ILE A O 1
ATOM 1915 N N . GLY A 1 244 ? -12.704 -3.821 3.627 1.00 82.44 244 GLY A N 1
ATOM 1916 C CA . GLY A 1 244 ? -11.480 -4.422 3.097 1.00 82.44 244 GLY A CA 1
ATOM 1917 C C . GLY A 1 244 ? -11.465 -5.952 3.063 1.00 82.44 244 GLY A C 1
ATOM 1918 O O . GLY A 1 244 ? -10.384 -6.533 3.061 1.00 82.44 244 GLY A O 1
ATOM 1919 N N . VAL A 1 245 ? -12.629 -6.616 3.011 1.00 86.44 245 VAL A N 1
ATOM 1920 C CA . VAL A 1 245 ? -12.688 -8.078 2.776 1.00 86.44 245 VAL A CA 1
ATOM 1921 C C . VAL A 1 245 ? -12.114 -8.435 1.402 1.00 86.44 245 VAL A C 1
ATOM 1923 O O . VAL A 1 245 ? -11.435 -9.452 1.256 1.00 86.44 245 VAL A O 1
ATOM 1926 N N . TYR A 1 246 ? -12.363 -7.566 0.420 1.00 90.19 246 TYR A N 1
ATOM 1927 C CA . TYR A 1 246 ? -11.734 -7.585 -0.894 1.00 90.19 246 TYR A CA 1
ATOM 1928 C C . TYR A 1 246 ? -11.041 -6.254 -1.153 1.00 90.19 246 TYR A C 1
ATOM 1930 O O . TYR A 1 246 ? -11.500 -5.196 -0.719 1.00 90.19 246 TYR A O 1
ATOM 1938 N N . GLU A 1 247 ? -9.961 -6.314 -1.916 1.00 88.62 247 GLU A N 1
ATOM 1939 C CA . GLU A 1 247 ? -9.202 -5.154 -2.358 1.00 88.62 247 GLU A CA 1
ATOM 1940 C C . GLU A 1 247 ? -9.538 -4.828 -3.810 1.00 88.62 247 GLU A C 1
ATOM 1942 O O . GLU A 1 247 ? -9.539 -5.716 -4.661 1.00 88.62 247 GLU A O 1
ATOM 1947 N N . VAL A 1 248 ? -9.805 -3.554 -4.105 1.00 91.00 248 VAL A N 1
ATOM 1948 C CA . VAL A 1 248 ? -10.065 -3.087 -5.473 1.00 91.00 248 VAL A CA 1
ATOM 1949 C C . VAL A 1 248 ? -8.802 -2.460 -6.038 1.00 91.00 248 VAL A C 1
ATOM 1951 O O . VAL A 1 248 ? -8.272 -1.511 -5.468 1.00 91.00 248 VAL A O 1
ATOM 1954 N N . ASN A 1 249 ? -8.367 -2.945 -7.194 1.00 89.19 249 ASN A N 1
ATOM 1955 C CA . ASN A 1 249 ? -7.234 -2.432 -7.951 1.00 89.19 249 ASN A CA 1
ATOM 1956 C C . ASN A 1 249 ? -7.750 -1.867 -9.270 1.00 89.19 249 ASN A C 1
ATOM 1958 O O . ASN A 1 249 ? -8.318 -2.610 -10.072 1.00 89.19 249 ASN A O 1
ATOM 1962 N N . ILE A 1 250 ? -7.590 -0.565 -9.493 1.00 85.00 250 ILE A N 1
ATOM 1963 C CA . ILE A 1 250 ? -8.112 0.082 -10.700 1.00 85.00 250 ILE A CA 1
ATOM 1964 C C . ILE A 1 250 ? -6.998 0.220 -11.730 1.00 85.00 250 ILE A C 1
ATOM 1966 O O . ILE A 1 250 ? -5.956 0.818 -11.458 1.00 85.00 250 ILE A O 1
ATOM 1970 N N . VAL A 1 251 ? -7.247 -0.324 -12.919 1.00 81.31 251 VAL A N 1
ATOM 1971 C CA . VAL A 1 251 ? -6.404 -0.159 -14.102 1.00 81.31 251 VAL A CA 1
ATOM 1972 C C . VAL A 1 251 ? -7.152 0.708 -15.103 1.00 81.31 251 VAL A C 1
ATOM 1974 O O . VAL A 1 251 ? -8.264 0.372 -15.516 1.00 81.31 251 VAL A O 1
ATOM 1977 N N . SER A 1 252 ? -6.514 1.798 -15.518 1.00 77.69 252 SER A N 1
ATOM 1978 C CA . SER A 1 252 ? -7.066 2.739 -16.491 1.00 77.69 252 SER A CA 1
ATOM 1979 C C . SER A 1 252 ? -6.164 2.783 -17.722 1.00 77.69 252 SER A C 1
ATOM 1981 O O . SER A 1 252 ? -4.940 2.864 -17.610 1.00 77.69 252 SER A O 1
ATOM 1983 N N . ASN A 1 253 ? -6.760 2.729 -18.911 1.00 73.00 253 ASN A N 1
ATOM 1984 C CA . ASN A 1 253 ? -6.064 2.969 -20.175 1.00 73.00 253 ASN A CA 1
ATOM 1985 C C . ASN A 1 253 ? -6.822 4.009 -21.013 1.00 73.00 253 ASN A C 1
ATOM 1987 O O . ASN A 1 253 ? -7.785 4.622 -20.560 1.00 73.00 253 ASN A O 1
ATOM 1991 N N . SER A 1 254 ? -6.396 4.229 -22.258 1.00 71.06 254 SER A N 1
ATOM 1992 C CA . SER A 1 254 ? -7.027 5.219 -23.141 1.00 71.06 254 SER A CA 1
ATOM 1993 C C . SER A 1 254 ? -8.462 4.879 -23.572 1.00 71.06 254 SER A C 1
ATOM 1995 O O . SER A 1 254 ? -9.088 5.694 -24.247 1.00 71.06 254 SER A O 1
ATOM 1997 N N . LYS A 1 255 ? -8.978 3.691 -23.235 1.00 72.50 255 LYS A N 1
ATOM 1998 C CA . LYS A 1 255 ? -10.308 3.215 -23.637 1.00 72.50 255 LYS A CA 1
ATOM 1999 C C . LYS A 1 255 ? -11.284 3.126 -22.478 1.00 72.50 255 LYS A C 1
ATOM 2001 O O . LYS A 1 255 ? -12.445 3.482 -22.648 1.00 72.50 255 LYS A O 1
ATOM 2006 N N . GLU A 1 256 ? -10.844 2.585 -21.351 1.00 79.94 256 GLU A N 1
ATOM 2007 C CA . GLU A 1 256 ? -11.712 2.291 -20.219 1.00 79.94 256 GLU A CA 1
ATOM 2008 C C . GLU A 1 256 ? -10.937 2.265 -18.901 1.00 79.94 256 GLU A C 1
ATOM 2010 O O . GLU A 1 256 ? -9.707 2.177 -18.865 1.00 79.94 256 GLU A O 1
ATOM 2015 N N . GLU A 1 257 ? -11.702 2.314 -17.818 1.00 82.44 257 GLU A N 1
ATOM 2016 C CA . GLU A 1 257 ? -11.240 2.115 -16.455 1.00 82.44 257 GLU A CA 1
ATOM 2017 C C . GLU A 1 257 ? -11.928 0.873 -15.888 1.00 82.44 257 GLU A C 1
ATOM 2019 O O . GLU A 1 257 ? -13.155 0.761 -15.938 1.00 82.44 257 GLU A O 1
ATOM 2024 N N . ILE A 1 258 ? -11.139 -0.079 -15.387 1.00 86.44 258 ILE A N 1
ATOM 2025 C CA . ILE A 1 258 ? -11.634 -1.365 -14.892 1.00 86.44 258 ILE A CA 1
ATOM 2026 C C . ILE A 1 258 ? -11.041 -1.661 -13.517 1.00 86.44 258 ILE A C 1
ATOM 2028 O O . ILE A 1 258 ? -9.830 -1.596 -13.315 1.00 86.44 258 ILE A O 1
ATOM 2032 N N . GLY A 1 259 ? -11.913 -2.037 -12.579 1.00 90.69 259 GLY A N 1
ATOM 2033 C CA . GLY A 1 259 ? -11.532 -2.525 -11.257 1.00 90.69 259 GLY A CA 1
ATOM 2034 C C . GLY A 1 259 ? -11.372 -4.045 -11.225 1.00 90.69 259 GLY A C 1
ATOM 2035 O O . GLY A 1 259 ? -12.219 -4.771 -11.753 1.00 90.69 259 GLY A O 1
ATOM 2036 N N . PHE A 1 260 ? -10.326 -4.518 -10.554 1.00 93.44 260 PHE A N 1
ATOM 2037 C CA . PHE A 1 260 ? -10.072 -5.927 -10.264 1.00 93.44 260 PHE A CA 1
ATOM 2038 C C . PHE A 1 260 ? -10.057 -6.181 -8.755 1.00 93.44 260 PHE A C 1
ATOM 2040 O O . PHE A 1 260 ? -9.446 -5.427 -8.000 1.00 93.44 260 PHE A O 1
ATOM 2047 N N . LEU A 1 261 ? -10.722 -7.252 -8.331 1.00 94.69 261 LEU A N 1
ATOM 2048 C CA . LEU A 1 261 ? -10.801 -7.712 -6.952 1.00 94.69 261 LEU A CA 1
ATOM 2049 C C . LEU A 1 261 ? -9.666 -8.693 -6.647 1.00 94.69 261 LEU A C 1
ATOM 2051 O O . LEU A 1 261 ? -9.493 -9.679 -7.369 1.00 94.69 261 LEU A O 1
ATOM 2055 N N . THR A 1 262 ? -8.938 -8.439 -5.561 1.00 92.00 262 THR A N 1
ATOM 2056 C CA . THR A 1 262 ? -7.952 -9.353 -4.964 1.00 92.00 262 THR A CA 1
ATOM 2057 C C . THR A 1 262 ? -8.312 -9.683 -3.516 1.00 92.00 262 THR A C 1
ATOM 2059 O O . THR A 1 262 ? -9.056 -8.949 -2.861 1.00 92.00 262 THR A O 1
ATOM 2062 N N . LEU A 1 263 ? -7.778 -10.797 -3.008 1.00 88.69 263 LEU A N 1
ATOM 2063 C CA . LEU A 1 263 ? -7.870 -11.164 -1.595 1.00 88.69 263 LEU A CA 1
ATOM 2064 C C . LEU A 1 263 ? -6.664 -10.594 -0.825 1.00 88.69 263 LEU A C 1
ATOM 2066 O O . LEU A 1 263 ? -5.533 -10.852 -1.242 1.00 88.69 263 LEU A O 1
ATOM 2070 N N . PRO A 1 264 ? -6.864 -9.893 0.310 1.00 83.38 264 PRO A N 1
ATOM 2071 C CA . PRO A 1 264 ? -5.758 -9.413 1.146 1.00 83.38 264 PRO A CA 1
ATOM 2072 C C . PRO A 1 264 ? -4.779 -10.530 1.554 1.00 83.38 264 PRO A C 1
ATOM 2074 O O . PRO A 1 264 ? -3.560 -10.365 1.488 1.00 83.38 264 PRO A O 1
ATOM 2077 N N . GLU A 1 265 ? -5.310 -11.704 1.920 1.00 80.19 265 GLU A N 1
ATOM 2078 C CA . GLU A 1 265 ? -4.519 -12.867 2.356 1.00 80.19 265 GLU A CA 1
ATOM 2079 C C . GLU A 1 265 ? -3.605 -13.445 1.263 1.00 80.19 265 GLU A C 1
ATOM 2081 O O . GLU A 1 265 ? -2.613 -14.097 1.585 1.00 80.19 265 GLU A O 1
ATOM 2086 N N . SER A 1 266 ? -3.889 -13.186 -0.021 1.00 79.25 266 SER A N 1
ATOM 2087 C CA . SER A 1 266 ? -3.031 -13.632 -1.126 1.00 79.25 266 SER A CA 1
ATOM 2088 C C . SER A 1 266 ? -1.687 -12.904 -1.151 1.00 79.25 266 SER A C 1
ATOM 2090 O O . SER A 1 266 ? -0.756 -13.394 -1.788 1.00 79.25 266 SER A O 1
ATOM 2092 N N . PHE A 1 267 ? -1.573 -11.765 -0.462 1.00 74.75 267 PHE A N 1
ATOM 2093 C CA . PHE A 1 267 ? -0.370 -10.936 -0.421 1.00 74.75 267 PHE A CA 1
ATOM 2094 C C . PHE A 1 267 ? 0.228 -10.896 0.989 1.00 74.75 267 PHE A C 1
ATOM 2096 O O . PHE A 1 267 ? 1.415 -11.141 1.146 1.00 74.75 267 PHE A O 1
ATOM 2103 N N . SER A 1 268 ? -0.572 -10.715 2.043 1.00 66.50 268 SER A N 1
ATOM 2104 C CA . SER A 1 268 ? -0.061 -10.620 3.420 1.00 66.50 268 SER A CA 1
ATOM 2105 C C . SER A 1 268 ? -0.628 -11.714 4.334 1.00 66.50 268 SER A C 1
ATOM 2107 O O . SER A 1 268 ? -1.830 -11.728 4.596 1.00 66.50 268 SER A O 1
ATOM 2109 N N . LYS A 1 269 ? 0.231 -12.596 4.874 1.00 51.06 269 LYS A N 1
ATOM 2110 C CA . LYS A 1 269 ? -0.151 -13.645 5.853 1.00 51.06 269 LYS A CA 1
ATOM 2111 C C . LYS A 1 269 ? 0.252 -13.317 7.295 1.00 51.06 269 LYS A C 1
ATOM 2113 O O . LYS A 1 269 ? -0.389 -13.803 8.222 1.00 51.06 269 LYS A O 1
ATOM 2118 N N . PHE A 1 270 ? 1.265 -12.466 7.494 1.00 45.69 270 PHE A N 1
ATOM 2119 C CA . PHE A 1 270 ? 1.857 -12.192 8.816 1.00 45.69 270 PHE A CA 1
ATOM 2120 C C . PHE A 1 270 ? 1.779 -10.726 9.263 1.00 45.69 270 PHE A C 1
ATOM 2122 O O . PHE A 1 270 ? 2.411 -10.345 10.244 1.00 45.69 270 PHE A O 1
ATOM 2129 N N . GLY A 1 271 ? 0.941 -9.919 8.608 1.00 50.69 271 GLY A N 1
ATOM 2130 C CA . GLY A 1 271 ? 0.690 -8.543 9.012 1.00 50.69 271 GLY A CA 1
ATOM 2131 C C . GLY A 1 271 ? 1.452 -7.459 8.271 1.00 50.69 271 GLY A C 1
ATOM 2132 O O . GLY A 1 271 ? 2.277 -7.743 7.412 1.00 50.69 271 GLY A O 1
ATOM 2133 N N . SER A 1 272 ? 1.106 -6.211 8.603 1.00 51.91 272 SER A N 1
ATOM 2134 C CA . SER A 1 272 ? 1.641 -4.988 8.001 1.00 51.91 272 SER A CA 1
ATOM 2135 C C . SER A 1 272 ? 3.163 -4.908 8.115 1.00 51.91 272 SER A C 1
ATOM 2137 O O . SER A 1 272 ? 3.714 -4.699 9.195 1.00 51.91 272 SER A O 1
ATOM 2139 N N . ASN A 1 273 ? 3.823 -5.042 6.970 1.00 59.28 273 ASN A N 1
ATOM 2140 C CA . ASN A 1 273 ? 5.168 -4.548 6.734 1.00 59.28 273 ASN A CA 1
ATOM 2141 C C . ASN A 1 273 ? 5.026 -3.519 5.611 1.00 59.28 273 ASN A C 1
ATOM 2143 O O . ASN A 1 273 ? 4.862 -3.898 4.454 1.00 59.28 273 ASN A O 1
ATOM 2147 N N . SER A 1 274 ? 5.040 -2.233 5.966 1.00 57.22 274 SER A N 1
ATOM 2148 C CA . SER A 1 274 ? 4.765 -1.127 5.039 1.00 57.22 274 SER A CA 1
ATOM 2149 C C . SER A 1 274 ? 5.704 -1.108 3.832 1.00 57.22 274 SER A C 1
ATOM 2151 O O . SER A 1 274 ? 5.276 -0.768 2.736 1.00 57.22 274 SER A O 1
ATOM 2153 N N . ILE A 1 275 ? 6.951 -1.566 3.990 1.00 58.16 275 ILE A N 1
ATOM 2154 C CA . ILE A 1 275 ? 7.900 -1.674 2.874 1.00 58.16 275 ILE A CA 1
ATOM 2155 C C . ILE A 1 275 ? 7.487 -2.786 1.892 1.00 58.16 275 ILE A C 1
ATOM 2157 O O . ILE A 1 275 ? 7.575 -2.627 0.672 1.00 58.16 275 ILE A O 1
ATOM 2161 N N . ILE A 1 276 ? 7.013 -3.922 2.411 1.00 63.06 276 ILE A N 1
ATOM 2162 C CA . ILE A 1 276 ? 6.529 -5.037 1.584 1.00 63.06 276 ILE A CA 1
ATOM 2163 C C . ILE A 1 276 ? 5.184 -4.682 0.933 1.00 63.06 276 ILE A C 1
ATOM 2165 O O . ILE A 1 276 ? 4.939 -5.060 -0.214 1.00 63.06 276 ILE A O 1
ATOM 2169 N N . ASP A 1 277 ? 4.332 -3.940 1.640 1.00 68.25 277 ASP A N 1
ATOM 2170 C CA . ASP A 1 277 ? 3.012 -3.533 1.162 1.00 68.25 277 ASP A CA 1
ATOM 2171 C C . ASP A 1 277 ? 3.093 -2.754 -0.164 1.00 68.25 277 ASP A C 1
ATOM 2173 O O . ASP A 1 277 ? 2.332 -3.057 -1.083 1.00 68.25 277 ASP A O 1
ATOM 2177 N N . ASP A 1 278 ? 4.081 -1.867 -0.331 1.00 68.75 278 ASP A N 1
ATOM 2178 C CA . ASP A 1 278 ? 4.321 -1.167 -1.604 1.00 68.75 278 ASP A CA 1
ATOM 2179 C C . ASP A 1 278 ? 4.640 -2.138 -2.751 1.00 68.75 278 ASP A C 1
ATOM 2181 O O . ASP A 1 278 ? 4.133 -2.011 -3.871 1.00 68.75 278 ASP A O 1
ATOM 2185 N N . THR A 1 279 ? 5.480 -3.142 -2.483 1.00 73.19 279 THR A N 1
ATOM 2186 C CA . THR A 1 279 ? 5.843 -4.157 -3.483 1.00 73.19 279 THR A CA 1
ATOM 2187 C C . THR A 1 279 ? 4.639 -5.021 -3.851 1.00 73.19 279 THR A C 1
ATOM 2189 O O . THR A 1 279 ? 4.436 -5.340 -5.027 1.00 73.19 279 THR A O 1
ATOM 2192 N N . PHE A 1 280 ? 3.794 -5.357 -2.874 1.00 80.12 280 PHE A N 1
ATOM 2193 C CA . PHE A 1 280 ? 2.530 -6.037 -3.134 1.00 80.12 280 PHE A CA 1
ATOM 2194 C C . PHE A 1 280 ? 1.566 -5.189 -3.939 1.00 80.12 280 PHE A C 1
ATOM 2196 O O . PHE A 1 280 ? 0.928 -5.723 -4.840 1.00 80.12 280 PHE A O 1
ATOM 2203 N N . ASP A 1 281 ? 1.480 -3.889 -3.691 1.00 80.38 281 ASP A N 1
ATOM 2204 C CA . ASP A 1 281 ? 0.615 -3.016 -4.475 1.00 80.38 281 ASP A CA 1
ATOM 2205 C C . ASP A 1 281 ? 1.104 -2.881 -5.924 1.00 80.38 281 ASP A C 1
ATOM 2207 O O . ASP A 1 281 ? 0.290 -2.889 -6.853 1.00 80.38 281 ASP A O 1
ATOM 2211 N N . LEU A 1 282 ? 2.421 -2.884 -6.168 1.00 81.31 282 LEU A N 1
ATOM 2212 C CA . LEU A 1 282 ? 2.947 -3.005 -7.532 1.00 81.31 282 LEU A CA 1
ATOM 2213 C C . LEU A 1 282 ? 2.656 -4.364 -8.166 1.00 81.31 282 LEU A C 1
ATOM 2215 O O . LEU A 1 282 ? 2.326 -4.421 -9.354 1.00 81.31 282 LEU A O 1
ATOM 2219 N N . ALA A 1 283 ? 2.728 -5.450 -7.398 1.00 86.56 283 ALA A N 1
ATOM 2220 C CA . ALA A 1 283 ? 2.335 -6.768 -7.879 1.00 86.56 283 ALA A CA 1
ATOM 2221 C C . ALA A 1 283 ? 0.843 -6.820 -8.222 1.00 86.56 283 ALA A C 1
ATOM 2223 O O . ALA A 1 283 ? 0.496 -7.287 -9.305 1.00 86.56 283 ALA A O 1
ATOM 2224 N N . LYS A 1 284 ? -0.041 -6.267 -7.384 1.00 88.88 284 LYS A N 1
ATOM 2225 C CA . LYS A 1 284 ? -1.480 -6.152 -7.667 1.00 88.88 284 LYS A CA 1
ATOM 2226 C C . LYS A 1 284 ? -1.739 -5.329 -8.929 1.00 88.88 284 LYS A C 1
ATOM 2228 O O . LYS A 1 284 ? -2.548 -5.742 -9.765 1.00 88.88 284 LYS A O 1
ATOM 2233 N N . ALA A 1 285 ? -1.028 -4.215 -9.120 1.00 88.12 285 ALA A N 1
ATOM 2234 C CA . ALA A 1 285 ? -1.108 -3.414 -10.342 1.00 88.12 285 ALA A CA 1
ATOM 2235 C C . ALA A 1 285 ? -0.659 -4.211 -11.582 1.00 88.12 285 ALA A C 1
ATOM 2237 O O . ALA A 1 285 ? -1.314 -4.169 -12.631 1.00 88.12 285 ALA A O 1
ATOM 2238 N N . PHE A 1 286 ? 0.427 -4.981 -11.461 1.00 91.56 286 PHE A N 1
ATOM 2239 C CA . PHE A 1 286 ? 0.945 -5.808 -12.548 1.00 91.56 286 PHE A CA 1
ATOM 2240 C C . PHE A 1 286 ? -0.003 -6.958 -12.899 1.00 91.56 286 PHE A C 1
ATOM 2242 O O . PHE A 1 286 ? -0.365 -7.111 -14.065 1.00 91.56 286 PHE A O 1
ATOM 2249 N N . ILE A 1 287 ? -0.483 -7.697 -11.897 1.00 92.19 287 ILE A N 1
ATOM 2250 C CA . ILE A 1 287 ? -1.483 -8.766 -12.031 1.00 92.19 287 ILE A CA 1
ATOM 2251 C C . ILE A 1 287 ? -2.751 -8.230 -12.699 1.00 92.19 287 ILE A C 1
ATOM 2253 O O . ILE A 1 287 ? -3.236 -8.828 -13.656 1.00 92.19 287 ILE A O 1
ATOM 2257 N N . SER A 1 288 ? -3.259 -7.078 -12.255 1.00 91.44 288 SER A N 1
ATOM 2258 C CA . SER A 1 288 ? -4.468 -6.466 -12.823 1.00 91.44 288 SER A CA 1
ATOM 2259 C C . SER A 1 288 ? -4.277 -6.084 -14.296 1.00 91.44 288 SER A C 1
ATOM 2261 O O . SER A 1 288 ? -5.150 -6.341 -15.126 1.00 91.44 288 SER A O 1
ATOM 2263 N N . SER A 1 289 ? -3.105 -5.552 -14.658 1.00 91.31 289 SER A N 1
ATOM 2264 C CA . SER A 1 289 ? -2.771 -5.217 -16.052 1.00 91.31 289 SER A CA 1
ATOM 2265 C C . SER A 1 289 ? -2.638 -6.469 -16.931 1.00 91.31 289 SER A C 1
ATOM 2267 O O . SER A 1 289 ? -3.119 -6.500 -18.064 1.00 91.31 289 SER A O 1
ATOM 2269 N N . LEU A 1 290 ? -2.045 -7.545 -16.403 1.00 93.56 290 LEU A N 1
ATOM 2270 C CA . LEU A 1 290 ? -1.966 -8.841 -17.085 1.00 93.56 290 LEU A CA 1
ATOM 2271 C C . LEU A 1 290 ? -3.359 -9.459 -17.265 1.00 93.56 290 LEU A C 1
ATOM 2273 O O . LEU A 1 290 ? -3.697 -9.900 -18.364 1.00 93.56 290 LEU A O 1
ATOM 2277 N N . LYS A 1 291 ? -4.203 -9.425 -16.229 1.00 92.69 291 LYS A N 1
ATOM 2278 C CA . LYS A 1 291 ? -5.581 -9.925 -16.287 1.00 92.69 291 LYS A C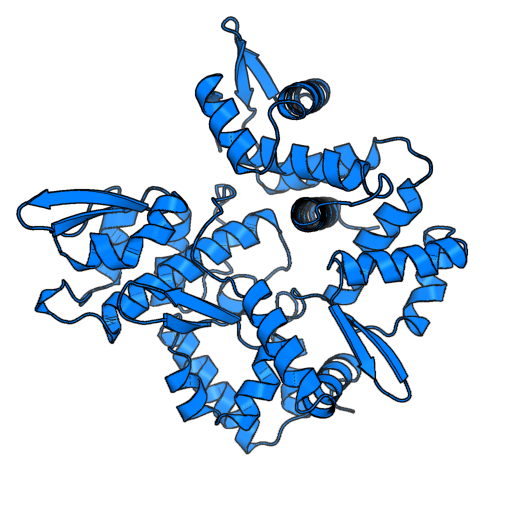A 1
ATOM 2279 C C . LYS A 1 291 ? -6.414 -9.158 -17.310 1.00 92.69 291 LYS A C 1
ATOM 2281 O O . LYS A 1 291 ? -7.161 -9.776 -18.075 1.00 92.69 291 LYS A O 1
ATOM 2286 N N . TYR A 1 292 ? -6.243 -7.839 -17.389 1.00 91.69 292 TYR A N 1
ATOM 2287 C CA . TYR A 1 292 ? -6.819 -7.021 -18.453 1.00 91.69 292 TYR A CA 1
ATOM 2288 C C . TYR A 1 292 ? -6.358 -7.500 -19.840 1.00 91.69 292 TYR A C 1
ATOM 2290 O O . TYR A 1 292 ? -7.180 -7.763 -20.723 1.00 91.69 292 TYR A O 1
ATOM 2298 N N . GLY A 1 293 ? -5.049 -7.707 -20.016 1.00 91.69 293 GLY A N 1
ATOM 2299 C CA . GLY A 1 293 ? -4.462 -8.232 -21.251 1.00 91.69 293 GLY A CA 1
ATOM 2300 C C . GLY A 1 293 ? -4.995 -9.610 -21.669 1.00 91.69 293 GLY A C 1
ATOM 2301 O O . GLY A 1 293 ? -5.099 -9.881 -22.865 1.00 91.69 293 GLY A O 1
ATOM 2302 N N . MET A 1 294 ? -5.370 -10.462 -20.712 1.00 92.12 294 MET A N 1
ATOM 2303 C CA . MET A 1 294 ? -5.954 -11.787 -20.962 1.00 92.12 294 MET A CA 1
ATOM 2304 C C . MET A 1 294 ? -7.437 -11.714 -21.347 1.00 92.12 294 MET A C 1
ATOM 2306 O O . MET A 1 294 ? -7.876 -12.384 -22.279 1.00 92.12 294 MET A O 1
ATOM 2310 N N . THR A 1 295 ? -8.217 -10.909 -20.623 1.00 90.75 295 THR A N 1
ATOM 2311 C CA . THR A 1 295 ? -9.690 -10.989 -20.643 1.00 90.75 295 THR A CA 1
ATOM 2312 C C . THR A 1 295 ? -10.374 -9.899 -21.467 1.00 90.75 295 THR A C 1
ATOM 2314 O O . THR A 1 295 ? -11.520 -10.073 -21.876 1.00 90.75 295 THR A O 1
ATOM 2317 N N . ARG A 1 296 ? -9.694 -8.773 -21.719 1.00 88.75 296 ARG A N 1
ATOM 2318 C CA . ARG A 1 296 ? -10.279 -7.578 -22.360 1.00 88.75 296 ARG A CA 1
ATOM 2319 C C . ARG A 1 296 ? -9.545 -7.144 -23.622 1.00 88.75 296 ARG A C 1
ATOM 2321 O O . ARG A 1 296 ? -10.148 -6.532 -24.503 1.00 88.75 296 ARG A O 1
ATOM 2328 N N . SER A 1 297 ? -8.251 -7.441 -23.737 1.00 87.81 297 SER A N 1
ATOM 2329 C CA . SER A 1 297 ? -7.498 -7.078 -24.937 1.00 87.81 297 SER A CA 1
ATOM 2330 C C . SER A 1 297 ? -7.925 -7.928 -26.137 1.00 87.81 297 SER A C 1
ATOM 2332 O O . SER A 1 297 ? -8.041 -9.147 -26.049 1.00 87.81 297 SER A O 1
ATOM 2334 N N . ALA A 1 298 ? -8.156 -7.282 -27.280 1.00 90.25 298 ALA A N 1
ATOM 2335 C CA . ALA A 1 298 ? -8.493 -7.970 -28.520 1.00 90.25 298 ALA A CA 1
ATOM 2336 C C . ALA A 1 298 ? -7.266 -8.685 -29.105 1.00 90.25 298 ALA A C 1
ATOM 2338 O O . ALA A 1 298 ? -6.152 -8.161 -29.033 1.00 90.25 298 ALA A O 1
ATOM 2339 N N . TYR A 1 299 ? -7.478 -9.817 -29.783 1.00 90.69 299 TYR A N 1
ATOM 2340 C CA . TYR A 1 299 ? -6.404 -10.613 -30.394 1.00 90.69 299 TYR A CA 1
ATOM 2341 C C . TYR A 1 299 ? -5.426 -9.768 -31.231 1.00 90.69 299 TYR A C 1
ATOM 2343 O O . TYR A 1 299 ? -4.218 -9.823 -31.015 1.00 90.69 299 TYR A O 1
ATOM 2351 N N . GLY A 1 300 ? -5.942 -8.886 -32.098 1.00 90.44 300 GLY A N 1
ATOM 2352 C CA . GLY A 1 300 ? -5.125 -8.011 -32.952 1.00 90.44 300 GLY A CA 1
ATOM 2353 C C . GLY A 1 300 ? -4.279 -6.963 -32.212 1.00 90.44 300 GLY A C 1
ATOM 2354 O O . GLY A 1 300 ? -3.317 -6.459 -32.784 1.00 90.44 300 GLY A O 1
ATOM 2355 N N . ARG A 1 301 ? -4.592 -6.650 -30.944 1.00 91.56 301 ARG A N 1
ATOM 2356 C CA . ARG A 1 301 ? -3.770 -5.770 -30.090 1.00 91.56 301 ARG A CA 1
ATOM 2357 C C . ARG A 1 301 ? -2.657 -6.521 -29.356 1.00 91.56 301 ARG A C 1
ATOM 2359 O O . ARG A 1 301 ? -1.787 -5.863 -28.788 1.00 91.56 301 ARG A O 1
ATOM 2366 N N . GLY A 1 302 ? -2.683 -7.857 -29.368 1.00 92.44 302 GLY A N 1
ATOM 2367 C CA . GLY A 1 302 ? -1.777 -8.715 -28.607 1.00 92.44 302 GLY A CA 1
ATOM 2368 C C . GLY A 1 302 ? -2.384 -9.243 -27.309 1.00 92.44 302 GLY A C 1
ATOM 2369 O O . GLY A 1 302 ? -1.788 -9.068 -26.250 1.00 92.44 302 GLY A O 1
ATOM 2370 N N . GLN A 1 303 ? -3.569 -9.856 -27.384 1.00 95.25 303 GLN A N 1
ATOM 2371 C CA . GLN A 1 303 ? -4.191 -10.537 -26.241 1.00 95.25 303 GLN A CA 1
ATOM 2372 C C . GLN A 1 303 ? -3.247 -11.584 -25.630 1.00 95.25 303 GLN A C 1
ATOM 2374 O O . GLN A 1 303 ? -2.609 -12.356 -26.351 1.00 95.25 303 GLN A O 1
ATOM 2379 N N . ILE A 1 304 ? -3.188 -11.641 -24.299 1.00 94.75 304 ILE A N 1
ATOM 2380 C CA . ILE A 1 304 ? -2.367 -12.618 -23.580 1.00 94.75 304 ILE A CA 1
ATOM 2381 C C . ILE A 1 304 ? -3.084 -13.968 -23.576 1.00 94.75 304 ILE A C 1
ATOM 2383 O O . ILE A 1 304 ? -4.154 -14.103 -22.989 1.00 94.75 304 ILE A O 1
ATOM 2387 N N . GLN A 1 305 ? -2.473 -14.973 -24.204 1.00 92.56 305 GLN A N 1
ATOM 2388 C CA . GLN A 1 305 ? -3.024 -16.333 -24.276 1.00 92.56 305 GLN A CA 1
ATOM 2389 C C . GLN A 1 305 ? -2.360 -17.315 -23.307 1.00 92.56 305 GLN A C 1
ATOM 2391 O O . GLN A 1 305 ? -3.001 -18.251 -22.845 1.00 92.56 305 GLN A O 1
ATOM 2396 N N . ALA A 1 306 ? -1.078 -17.106 -22.995 1.00 92.25 306 ALA A N 1
ATOM 2397 C CA . ALA A 1 306 ? -0.292 -17.992 -22.142 1.00 92.25 306 ALA A CA 1
ATOM 2398 C C . ALA A 1 306 ? 0.475 -17.164 -21.105 1.00 92.25 306 ALA A C 1
ATOM 2400 O O . ALA A 1 306 ? 1.585 -16.694 -21.361 1.00 92.25 306 ALA A O 1
ATOM 2401 N N . ILE A 1 307 ? -0.150 -16.953 -19.945 1.00 93.50 307 ILE A N 1
ATOM 2402 C CA . ILE A 1 307 ? 0.363 -16.046 -18.912 1.00 93.50 307 ILE A CA 1
ATOM 2403 C C . ILE A 1 307 ? 1.634 -16.569 -18.233 1.00 93.50 307 ILE A C 1
ATOM 2405 O O . ILE A 1 307 ? 2.585 -15.814 -18.048 1.00 93.50 307 ILE A O 1
ATOM 2409 N N . GLU A 1 308 ? 1.697 -17.864 -17.925 1.00 93.00 308 GLU A N 1
ATOM 2410 C CA . GLU A 1 308 ? 2.843 -18.445 -17.224 1.00 93.00 308 GLU A CA 1
ATOM 2411 C C . GLU A 1 308 ? 4.139 -18.396 -18.062 1.00 93.00 308 GLU A C 1
ATOM 2413 O O . GLU A 1 308 ? 5.130 -17.852 -17.569 1.00 93.00 308 GLU A O 1
ATOM 2418 N N . PRO A 1 309 ? 4.178 -18.858 -19.332 1.00 95.06 309 PRO A N 1
ATOM 2419 C CA . PRO A 1 309 ? 5.378 -18.725 -20.162 1.00 95.06 309 PRO A CA 1
ATOM 2420 C C . PRO A 1 309 ? 5.803 -17.268 -20.378 1.00 95.06 309 PRO A C 1
ATOM 2422 O O . PRO A 1 309 ? 6.999 -16.970 -20.412 1.00 95.06 309 PRO A O 1
ATOM 2425 N N . LEU A 1 310 ? 4.830 -16.356 -20.500 1.00 96.25 310 LEU A N 1
ATOM 2426 C CA . LEU A 1 310 ? 5.076 -14.921 -20.624 1.00 96.25 310 LEU A CA 1
ATOM 2427 C C . LEU A 1 310 ? 5.805 -14.390 -19.384 1.00 96.25 310 LEU A C 1
ATOM 2429 O O . LEU A 1 310 ? 6.864 -13.775 -19.517 1.00 96.25 310 LEU A O 1
ATOM 2433 N N . LEU A 1 311 ? 5.274 -14.661 -18.188 1.00 94.75 311 LEU A N 1
ATOM 2434 C CA . LEU A 1 311 ? 5.870 -14.221 -16.926 1.00 94.75 311 LEU A CA 1
ATOM 2435 C C . LEU A 1 311 ? 7.240 -14.851 -16.689 1.00 94.75 311 LEU A C 1
ATOM 2437 O O . LEU A 1 311 ? 8.182 -14.134 -16.366 1.00 94.75 311 LEU A O 1
ATOM 2441 N N . ARG A 1 312 ? 7.400 -16.157 -16.931 1.00 95.81 312 ARG A N 1
ATOM 2442 C CA . ARG A 1 312 ? 8.701 -16.835 -16.798 1.00 95.81 312 ARG A CA 1
ATOM 2443 C C . ARG A 1 312 ? 9.770 -16.202 -17.690 1.00 95.81 312 ARG A C 1
ATOM 2445 O O . ARG A 1 312 ? 10.897 -16.008 -17.242 1.00 95.81 312 ARG A O 1
ATOM 2452 N N . LYS A 1 313 ? 9.420 -15.820 -18.924 1.00 97.12 313 LYS A N 1
ATOM 2453 C CA . LYS A 1 313 ? 10.348 -15.129 -19.832 1.00 97.12 313 LYS A CA 1
ATOM 2454 C C . LYS A 1 313 ? 10.754 -13.750 -19.306 1.00 97.12 313 LYS A C 1
ATOM 2456 O O . LYS A 1 313 ? 11.924 -13.389 -19.408 1.00 97.12 313 LYS A O 1
ATOM 2461 N N . LEU A 1 314 ? 9.802 -12.993 -18.762 1.00 94.62 314 LEU A N 1
ATOM 2462 C CA . LEU A 1 314 ? 10.053 -11.682 -18.162 1.00 94.62 314 LEU A CA 1
ATOM 2463 C C . LEU A 1 314 ? 10.938 -11.779 -16.909 1.00 94.62 314 LEU A C 1
ATOM 2465 O O . LEU A 1 314 ? 11.916 -11.046 -16.801 1.00 94.62 314 LEU A O 1
ATOM 2469 N N . ILE A 1 315 ? 10.643 -12.721 -16.009 1.00 89.50 315 ILE A N 1
ATOM 2470 C CA . ILE A 1 315 ? 11.414 -12.983 -14.779 1.00 89.50 315 ILE A CA 1
ATOM 2471 C C . ILE A 1 315 ? 12.852 -13.412 -15.104 1.00 89.50 315 ILE A C 1
ATOM 2473 O O . ILE A 1 315 ? 13.788 -13.020 -14.411 1.00 89.50 315 ILE A O 1
ATOM 2477 N N . ALA A 1 316 ? 13.053 -14.161 -16.193 1.00 91.50 316 ALA A N 1
ATOM 2478 C CA . ALA A 1 316 ? 14.377 -14.542 -16.689 1.00 91.50 316 ALA A CA 1
ATOM 2479 C C . ALA A 1 316 ? 15.161 -13.384 -17.352 1.00 91.50 316 ALA A C 1
ATOM 2481 O O . ALA A 1 316 ? 16.233 -13.609 -17.911 1.00 91.50 316 ALA A O 1
ATOM 2482 N N . GLY A 1 317 ? 14.635 -12.152 -17.335 1.00 85.81 317 GLY A N 1
ATOM 2483 C CA . GLY A 1 317 ? 15.272 -10.963 -17.913 1.00 85.81 317 GLY A CA 1
ATOM 2484 C C . GLY A 1 317 ? 15.037 -10.775 -19.416 1.00 85.81 317 GLY A C 1
ATOM 2485 O O . GLY A 1 317 ? 15.592 -9.849 -20.018 1.00 85.81 317 GLY A O 1
ATOM 2486 N N . GLY A 1 318 ? 14.214 -11.628 -20.033 1.00 94.81 318 GLY A N 1
ATOM 2487 C CA . GLY A 1 318 ? 13.817 -11.511 -21.432 1.00 94.81 318 GLY A CA 1
ATOM 2488 C C . GLY A 1 318 ? 12.761 -10.427 -21.676 1.00 94.81 318 GLY A C 1
ATOM 2489 O O . GLY A 1 318 ? 12.266 -9.775 -20.758 1.00 94.81 318 GLY A O 1
ATOM 2490 N N . HIS A 1 319 ? 12.382 -10.257 -22.945 1.00 95.12 319 HIS A N 1
ATOM 2491 C CA . HIS A 1 319 ? 11.312 -9.347 -23.367 1.00 95.12 319 HIS A CA 1
ATOM 2492 C C . HIS A 1 319 ? 10.186 -10.078 -24.119 1.00 95.12 319 HIS A C 1
ATOM 2494 O O . HIS A 1 319 ? 10.406 -11.103 -24.780 1.00 95.12 319 HIS A O 1
ATOM 2500 N N . VAL A 1 320 ? 8.966 -9.541 -24.045 1.00 96.31 320 VAL A N 1
ATOM 2501 C CA . VAL A 1 320 ? 7.751 -10.072 -24.702 1.00 96.31 320 VAL A CA 1
ATOM 2502 C C . VAL A 1 320 ? 7.160 -9.034 -25.661 1.00 96.31 320 VAL A C 1
ATOM 2504 O O . VAL A 1 320 ? 7.418 -7.845 -25.504 1.00 96.31 320 VAL A O 1
ATOM 2507 N N . GLY A 1 321 ? 6.413 -9.470 -26.680 1.00 94.88 321 GLY A N 1
ATOM 2508 C CA . GLY A 1 321 ? 5.959 -8.623 -27.794 1.00 94.88 321 GLY A CA 1
ATOM 2509 C C . GLY A 1 321 ? 6.673 -8.948 -29.123 1.00 94.88 321 GLY A C 1
ATOM 2510 O O . GLY A 1 321 ? 7.276 -10.020 -29.227 1.00 94.88 321 GLY A O 1
ATOM 2511 N N . PRO A 1 322 ? 6.621 -8.065 -30.140 1.00 95.94 322 PRO A N 1
ATOM 2512 C CA . PRO A 1 322 ? 6.125 -6.696 -30.074 1.00 95.94 322 PRO A CA 1
ATOM 2513 C C . PRO A 1 322 ? 4.626 -6.612 -30.395 1.00 95.94 322 PRO A C 1
ATOM 2515 O O . PRO A 1 322 ? 4.172 -7.149 -31.406 1.00 95.94 322 PRO A O 1
ATOM 2518 N N . VAL A 1 323 ? 3.850 -5.914 -29.562 1.00 95.75 323 VAL A N 1
ATOM 2519 C CA . VAL A 1 323 ? 2.404 -5.701 -29.778 1.00 95.75 323 VAL A CA 1
ATOM 2520 C C . VAL A 1 323 ? 1.978 -4.289 -29.373 1.00 95.75 323 VAL A C 1
ATOM 2522 O O . VAL A 1 323 ? 2.674 -3.622 -28.611 1.00 95.75 323 VAL A O 1
ATOM 2525 N N . THR A 1 324 ? 0.838 -3.816 -29.882 1.00 92.75 324 THR A N 1
ATOM 2526 C CA . THR A 1 324 ? 0.342 -2.454 -29.611 1.00 92.75 324 THR A CA 1
ATOM 2527 C C . THR A 1 324 ? -0.177 -2.294 -28.179 1.00 92.75 324 THR A C 1
ATOM 2529 O O . THR A 1 324 ? -0.086 -1.208 -27.616 1.00 92.75 324 THR A O 1
ATOM 2532 N N . ALA A 1 325 ? -0.729 -3.362 -27.577 1.00 91.38 325 ALA A N 1
ATOM 2533 C CA . ALA A 1 325 ? -1.264 -3.328 -26.211 1.00 91.38 325 ALA A CA 1
ATOM 2534 C C . ALA A 1 325 ? -0.210 -2.901 -25.181 1.00 91.38 325 ALA A C 1
ATOM 2536 O O . ALA A 1 325 ? -0.523 -2.143 -24.271 1.00 91.38 325 ALA A O 1
ATOM 2537 N N . ILE A 1 326 ? 1.053 -3.305 -25.365 1.00 93.81 326 ILE A N 1
ATOM 2538 C CA . ILE A 1 326 ? 2.143 -2.989 -24.434 1.00 93.81 326 ILE A CA 1
ATOM 2539 C C . ILE A 1 326 ? 2.305 -1.471 -24.246 1.00 93.81 326 ILE A C 1
ATOM 2541 O O . ILE A 1 326 ? 2.334 -0.998 -23.114 1.00 93.81 326 ILE A O 1
ATOM 2545 N N . GLY A 1 327 ? 2.324 -0.693 -25.333 1.00 86.94 327 GLY A N 1
ATOM 2546 C CA . GLY A 1 327 ? 2.473 0.767 -25.256 1.00 86.94 327 GLY A CA 1
ATOM 2547 C C . GLY A 1 327 ? 1.241 1.514 -24.740 1.00 86.94 327 GLY A C 1
ATOM 2548 O O . GLY A 1 327 ? 1.317 2.710 -24.470 1.00 86.94 327 GLY A O 1
ATOM 2549 N N . GLN A 1 328 ? 0.100 0.836 -24.604 1.00 86.38 328 GLN A N 1
ATOM 2550 C CA . GLN A 1 328 ? -1.165 1.437 -24.170 1.00 86.38 328 GLN A CA 1
ATOM 2551 C C . GLN A 1 328 ? -1.509 1.063 -22.728 1.00 86.38 328 GLN A C 1
ATOM 2553 O O . GLN A 1 328 ? -1.933 1.926 -21.965 1.00 86.38 328 GLN A O 1
ATOM 2558 N N . ASP A 1 329 ? -1.294 -0.199 -22.357 1.00 86.88 329 ASP A N 1
ATOM 2559 C CA . ASP A 1 329 ? -1.822 -0.786 -21.126 1.00 86.88 329 ASP A CA 1
ATOM 2560 C C . ASP A 1 329 ? -0.776 -0.823 -19.985 1.00 86.88 329 ASP A C 1
ATOM 2562 O O . ASP A 1 329 ? -1.143 -1.012 -18.831 1.00 86.88 329 ASP A O 1
ATOM 2566 N N . TYR A 1 330 ? 0.521 -0.602 -20.267 1.00 87.81 330 TYR A N 1
ATOM 2567 C CA . TYR A 1 330 ? 1.609 -0.725 -19.272 1.00 87.81 330 TYR A CA 1
ATOM 2568 C C . TYR A 1 330 ? 2.313 0.589 -18.915 1.00 87.81 330 TYR A C 1
ATOM 2570 O O . TYR A 1 330 ? 3.265 0.582 -18.138 1.00 87.81 330 TYR A O 1
ATOM 2578 N N . ARG A 1 331 ? 1.838 1.730 -19.426 1.00 78.62 331 ARG A N 1
ATOM 2579 C CA . ARG A 1 331 ? 2.466 3.047 -19.197 1.00 78.62 331 ARG A CA 1
ATOM 2580 C C . ARG A 1 331 ? 2.595 3.387 -17.714 1.00 78.62 331 ARG A C 1
ATOM 2582 O O . ARG A 1 331 ? 3.602 3.932 -17.283 1.00 78.62 331 ARG A O 1
ATOM 2589 N N . VAL A 1 332 ? 1.589 3.025 -16.925 1.00 75.38 332 VAL A N 1
ATOM 2590 C CA . VAL A 1 332 ? 1.577 3.248 -15.474 1.00 75.38 332 VAL A CA 1
ATOM 2591 C C . VAL A 1 332 ? 2.641 2.411 -14.777 1.00 75.38 332 VAL A C 1
ATOM 2593 O O . VAL A 1 332 ? 3.368 2.912 -13.929 1.00 75.38 332 VAL A O 1
ATOM 2596 N N . LEU A 1 333 ? 2.769 1.141 -15.159 1.00 79.62 333 LEU A N 1
ATOM 2597 C CA . LEU A 1 333 ? 3.786 0.242 -14.615 1.00 79.62 333 LEU A CA 1
ATOM 2598 C C . LEU A 1 333 ? 5.200 0.650 -15.040 1.00 79.62 333 LEU A C 1
ATOM 2600 O O . LEU A 1 333 ? 6.147 0.422 -14.291 1.00 79.62 333 LEU A O 1
ATOM 2604 N N . GLU A 1 334 ? 5.340 1.266 -16.214 1.00 79.50 334 GLU A N 1
ATOM 2605 C CA . GLU A 1 334 ? 6.596 1.850 -16.679 1.00 79.50 334 GLU A CA 1
ATOM 2606 C C . GLU A 1 334 ? 6.983 3.093 -15.877 1.00 79.50 334 GLU A C 1
ATOM 2608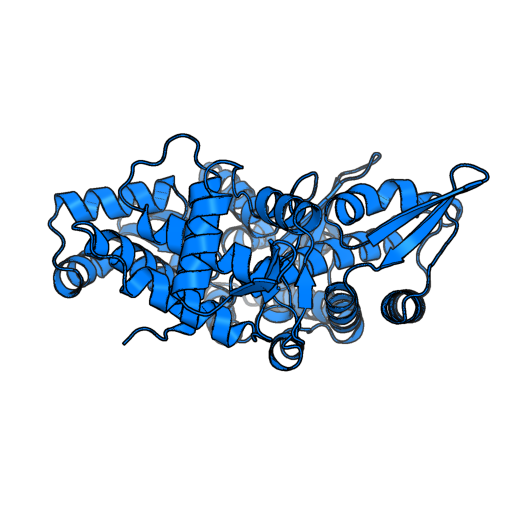 O O . GLU A 1 334 ? 8.104 3.167 -15.379 1.00 79.50 334 GLU A O 1
ATOM 2613 N N . LEU A 1 335 ? 6.046 4.024 -15.660 1.00 66.94 335 LEU A N 1
ATOM 2614 C CA . LEU A 1 335 ? 6.250 5.155 -14.746 1.00 66.94 335 LEU A CA 1
ATOM 2615 C C . LEU A 1 335 ? 6.574 4.676 -13.328 1.00 66.94 335 LEU A C 1
ATOM 2617 O O . LEU A 1 335 ? 7.363 5.306 -12.631 1.00 66.94 335 LEU A O 1
ATOM 2621 N N . LYS A 1 336 ? 5.992 3.537 -12.929 1.00 65.75 336 LYS A N 1
ATOM 2622 C CA . LYS A 1 336 ? 6.261 2.867 -11.657 1.00 65.75 336 LYS A CA 1
ATOM 2623 C C . LYS A 1 336 ? 7.554 2.030 -11.650 1.00 65.75 336 LYS A C 1
ATOM 2625 O O . LYS A 1 336 ? 7.849 1.371 -10.646 1.00 65.75 336 LYS A O 1
ATOM 2630 N N . GLY A 1 337 ? 8.345 2.045 -12.723 1.00 68.12 337 GLY A N 1
ATOM 2631 C CA . GLY A 1 337 ? 9.628 1.345 -12.804 1.00 68.12 337 GLY A CA 1
ATOM 2632 C C . GLY A 1 337 ? 9.524 -0.176 -12.650 1.00 68.12 337 GLY A C 1
ATOM 2633 O O . GLY A 1 337 ? 10.524 -0.828 -12.369 1.00 68.12 337 GLY A O 1
ATOM 2634 N N . VAL A 1 338 ? 8.328 -0.752 -12.802 1.00 79.19 338 VAL A N 1
ATOM 2635 C CA . VAL A 1 338 ? 8.106 -2.208 -12.763 1.00 79.19 338 VAL A CA 1
ATOM 2636 C C . VAL A 1 338 ? 8.548 -2.829 -14.074 1.00 79.19 338 VAL A C 1
ATOM 2638 O O . VAL A 1 338 ? 9.148 -3.902 -14.098 1.00 79.19 338 VAL A O 1
ATOM 2641 N N . VAL A 1 339 ? 8.250 -2.143 -15.172 1.00 85.44 339 VAL A N 1
ATOM 2642 C CA . VAL A 1 339 ? 8.499 -2.601 -16.534 1.00 85.44 339 VAL A CA 1
ATOM 2643 C C . VAL A 1 339 ? 9.144 -1.497 -17.362 1.00 85.44 339 VAL A C 1
ATOM 2645 O O . VAL A 1 339 ? 9.114 -0.330 -16.996 1.00 85.44 339 VAL A O 1
ATOM 2648 N N . GLN A 1 340 ? 9.703 -1.876 -18.500 1.00 86.44 340 GLN A N 1
ATOM 2649 C CA . GLN A 1 340 ? 10.166 -0.972 -19.540 1.00 86.44 340 GLN A CA 1
ATOM 2650 C C . GLN A 1 340 ? 9.379 -1.259 -20.817 1.00 86.44 340 GLN A C 1
ATOM 2652 O O . GLN A 1 340 ? 9.317 -2.414 -21.259 1.00 86.44 340 GLN A O 1
ATOM 2657 N N . VAL A 1 341 ? 8.807 -0.215 -21.414 1.00 91.62 341 VAL A N 1
ATOM 2658 C CA . VAL A 1 341 ? 8.156 -0.256 -22.722 1.00 91.62 341 VAL A CA 1
ATOM 2659 C C . VAL A 1 341 ? 9.175 0.196 -23.764 1.00 91.62 341 VAL A C 1
ATOM 2661 O O . VAL A 1 341 ? 9.663 1.321 -23.761 1.00 91.62 341 VAL A O 1
ATOM 2664 N N . ILE A 1 342 ? 9.525 -0.704 -24.676 1.00 94.00 342 ILE A N 1
ATOM 2665 C CA . ILE A 1 342 ? 10.553 -0.472 -25.692 1.00 94.00 342 ILE A CA 1
ATOM 2666 C C . ILE A 1 342 ? 9.854 -0.293 -27.045 1.00 94.00 342 ILE A C 1
ATOM 2668 O O . ILE A 1 342 ? 9.264 -1.261 -27.540 1.00 94.00 342 ILE A O 1
ATOM 2672 N N . PRO A 1 343 ? 9.899 0.905 -27.659 1.00 94.44 343 PRO A N 1
ATOM 2673 C CA . PRO A 1 343 ? 9.299 1.147 -28.967 1.00 94.44 343 PRO A CA 1
ATOM 2674 C C . PRO A 1 343 ? 9.842 0.222 -30.059 1.00 94.44 343 PRO A C 1
ATOM 2676 O O . PRO A 1 343 ? 11.033 -0.083 -30.117 1.00 94.44 343 PRO A O 1
ATOM 2679 N N . TYR A 1 344 ? 8.949 -0.198 -30.950 1.00 95.69 344 TYR A N 1
ATOM 2680 C CA . TYR A 1 344 ? 9.228 -0.969 -32.156 1.00 95.69 344 TYR A CA 1
ATOM 2681 C C . TYR A 1 344 ? 8.404 -0.412 -33.332 1.00 95.69 344 TYR A C 1
ATOM 2683 O O . TYR A 1 344 ? 7.560 0.470 -33.170 1.00 95.69 344 TYR A O 1
ATOM 2691 N N . ALA A 1 345 ? 8.652 -0.905 -34.545 1.00 92.75 345 ALA A N 1
ATOM 2692 C CA . ALA A 1 345 ? 7.969 -0.439 -35.747 1.00 92.75 345 ALA A CA 1
ATOM 2693 C C . ALA A 1 345 ? 6.437 -0.621 -35.682 1.00 92.75 345 ALA A C 1
ATOM 2695 O O . ALA A 1 345 ? 5.935 -1.597 -35.115 1.00 92.75 345 ALA A O 1
ATOM 2696 N N . ASN A 1 346 ? 5.711 0.280 -36.357 1.00 91.94 346 ASN A N 1
ATOM 2697 C CA . ASN A 1 346 ? 4.251 0.259 -36.525 1.00 91.94 346 ASN A CA 1
ATOM 2698 C C . ASN A 1 346 ? 3.463 0.321 -35.201 1.00 91.94 346 ASN A C 1
ATOM 2700 O O . ASN A 1 346 ? 2.547 -0.478 -34.999 1.00 91.94 346 ASN A O 1
ATOM 2704 N N . ASP A 1 347 ? 3.848 1.227 -34.294 1.00 91.88 347 ASP A N 1
ATOM 2705 C CA . ASP A 1 347 ? 3.231 1.415 -32.968 1.00 91.88 347 ASP A CA 1
ATOM 2706 C C . ASP A 1 347 ? 3.158 0.130 -32.130 1.00 91.88 347 ASP A C 1
ATOM 2708 O O . ASP A 1 347 ? 2.244 -0.083 -31.329 1.00 91.88 347 ASP A O 1
ATOM 2712 N N . ARG A 1 348 ? 4.126 -0.768 -32.325 1.00 95.12 348 ARG A N 1
ATOM 2713 C CA . ARG A 1 348 ? 4.283 -1.970 -31.507 1.00 95.12 348 ARG A CA 1
ATOM 2714 C C . ARG A 1 348 ? 5.393 -1.753 -30.504 1.00 95.12 348 ARG A C 1
ATOM 2716 O O . ARG A 1 348 ? 6.306 -0.972 -30.734 1.00 95.12 348 ARG A O 1
ATOM 2723 N N . PHE A 1 349 ? 5.329 -2.477 -29.398 1.00 96.69 349 PHE A N 1
ATOM 2724 C CA . PHE A 1 349 ? 6.263 -2.293 -28.298 1.00 96.69 349 PHE A CA 1
ATOM 2725 C C . PHE A 1 349 ? 6.662 -3.642 -27.719 1.00 96.69 349 PHE A C 1
ATOM 2727 O O . PHE A 1 349 ? 5.836 -4.556 -27.662 1.00 96.69 349 PHE A O 1
ATOM 2734 N N . TYR A 1 350 ? 7.913 -3.762 -27.284 1.00 97.50 350 TYR A N 1
ATOM 2735 C CA . TYR A 1 350 ? 8.341 -4.844 -26.404 1.00 97.50 350 TYR A CA 1
ATOM 2736 C C . TYR A 1 350 ? 8.180 -4.430 -24.945 1.00 97.50 350 TYR A C 1
ATOM 2738 O O . TYR A 1 350 ? 8.317 -3.259 -24.603 1.00 97.50 350 TYR A O 1
ATOM 2746 N N . LEU A 1 351 ? 7.917 -5.406 -24.085 1.00 96.62 351 LEU A N 1
ATOM 2747 C CA . LEU A 1 351 ? 7.855 -5.236 -22.640 1.00 96.62 351 LEU A CA 1
ATOM 2748 C C . LEU A 1 351 ? 9.013 -6.004 -22.008 1.00 96.62 351 LEU A C 1
ATOM 2750 O O . LEU A 1 351 ? 9.214 -7.180 -22.328 1.00 96.62 351 LEU A O 1
ATOM 2754 N N . LYS A 1 352 ? 9.743 -5.357 -21.103 1.00 92.56 352 LYS A N 1
ATOM 2755 C CA . LYS A 1 352 ? 10.769 -5.975 -20.256 1.00 92.56 352 LYS A CA 1
ATOM 2756 C C . LYS A 1 352 ? 10.426 -5.730 -18.790 1.00 92.56 352 LYS A C 1
ATOM 2758 O O . LYS A 1 352 ? 9.962 -4.649 -18.451 1.00 92.56 352 LYS A O 1
ATOM 2763 N N . LEU A 1 353 ? 10.650 -6.715 -17.927 1.00 89.50 353 LEU A N 1
ATOM 2764 C CA . LEU A 1 353 ? 10.473 -6.564 -16.484 1.00 89.50 353 LEU A CA 1
ATOM 2765 C C . LEU A 1 353 ? 11.747 -5.971 -15.876 1.00 89.50 353 LEU A C 1
ATOM 2767 O O . LEU A 1 353 ? 12.851 -6.425 -16.178 1.00 89.50 353 LEU A O 1
ATOM 2771 N N . LEU A 1 354 ? 11.585 -4.943 -15.050 1.00 78.19 354 LEU A N 1
ATOM 2772 C CA . LEU A 1 354 ? 12.670 -4.287 -14.320 1.00 78.19 354 LEU A CA 1
ATOM 2773 C C . LEU A 1 354 ? 12.742 -4.768 -12.867 1.00 78.19 354 LEU A C 1
ATOM 2775 O O . LEU A 1 354 ? 13.833 -4.856 -12.313 1.00 78.19 354 LEU A O 1
ATOM 2779 N N . LYS A 1 355 ? 11.588 -5.110 -12.282 1.00 76.88 355 LYS A N 1
ATOM 2780 C CA . LYS A 1 355 ? 11.443 -5.603 -10.907 1.00 76.88 355 LYS A CA 1
ATOM 2781 C C . LYS A 1 355 ? 11.118 -7.088 -10.904 1.00 76.88 355 LYS A C 1
ATOM 2783 O O . LYS A 1 355 ? 9.968 -7.480 -11.109 1.00 76.88 355 LYS A O 1
ATOM 2788 N N . LYS A 1 356 ? 12.150 -7.915 -10.742 1.00 80.50 356 LYS A N 1
ATOM 2789 C CA . LYS A 1 356 ? 12.037 -9.377 -10.811 1.00 80.50 356 LYS A CA 1
ATOM 2790 C C . LYS A 1 356 ? 11.089 -9.907 -9.735 1.00 80.50 356 LYS A C 1
ATOM 2792 O O . LYS A 1 356 ? 10.212 -10.707 -10.044 1.00 80.50 356 LYS A O 1
ATOM 2797 N N . GLU A 1 357 ? 11.210 -9.369 -8.529 1.00 73.94 357 GLU A N 1
ATOM 2798 C CA . GLU A 1 357 ? 10.424 -9.692 -7.345 1.00 73.94 357 GLU A CA 1
ATOM 2799 C C . GLU A 1 357 ? 8.916 -9.483 -7.566 1.00 73.94 357 GLU A C 1
ATOM 2801 O O . GLU A 1 357 ? 8.097 -10.341 -7.238 1.00 73.94 357 GLU A O 1
ATOM 2806 N N . VAL A 1 358 ? 8.536 -8.392 -8.242 1.00 83.56 358 VAL A N 1
ATOM 2807 C CA . VAL A 1 358 ? 7.137 -8.108 -8.604 1.00 83.56 358 VAL A CA 1
ATOM 2808 C C . VAL A 1 358 ? 6.604 -9.152 -9.592 1.00 83.56 358 VAL A C 1
ATOM 2810 O 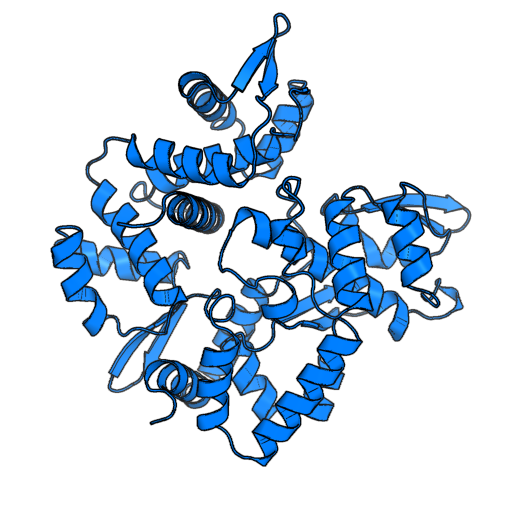O . VAL A 1 358 ? 5.450 -9.572 -9.498 1.00 83.56 358 VAL A O 1
ATOM 2813 N N . GLY A 1 359 ? 7.440 -9.597 -10.534 1.00 86.88 359 GLY A N 1
ATOM 2814 C CA . GLY A 1 359 ? 7.086 -10.659 -11.475 1.00 86.88 359 GLY A CA 1
ATOM 2815 C C . GLY A 1 359 ? 6.944 -12.029 -10.815 1.00 86.88 359 GLY A C 1
ATOM 2816 O O . GLY A 1 359 ? 6.022 -12.766 -11.161 1.00 86.88 359 GLY A O 1
ATOM 2817 N N . GLU A 1 360 ? 7.815 -12.361 -9.863 1.00 83.81 360 GLU A N 1
ATOM 2818 C CA . GLU A 1 360 ? 7.766 -13.615 -9.102 1.00 83.81 360 GLU A CA 1
ATOM 2819 C C . GLU A 1 360 ? 6.501 -13.691 -8.231 1.00 83.81 360 GLU A C 1
ATOM 2821 O O . GLU A 1 360 ? 5.775 -14.687 -8.298 1.00 83.81 360 GLU A O 1
ATOM 2826 N N . ILE A 1 361 ? 6.152 -12.602 -7.529 1.00 84.44 361 ILE A N 1
ATOM 2827 C CA . ILE A 1 361 ? 4.879 -12.481 -6.798 1.00 84.44 361 ILE A CA 1
ATOM 2828 C C . ILE A 1 361 ? 3.694 -12.629 -7.757 1.00 84.44 361 ILE A C 1
ATOM 2830 O O . ILE A 1 361 ? 2.775 -13.402 -7.485 1.00 84.44 361 ILE A O 1
ATOM 2834 N N . ALA A 1 362 ? 3.707 -11.925 -8.895 1.00 89.94 362 ALA A N 1
ATOM 2835 C CA . ALA A 1 362 ? 2.618 -11.987 -9.867 1.00 89.94 362 ALA A CA 1
ATOM 2836 C C . ALA A 1 362 ? 2.408 -13.399 -10.425 1.00 89.94 362 ALA A C 1
ATOM 2838 O O . ALA A 1 362 ? 1.268 -13.855 -10.519 1.00 89.94 362 ALA A O 1
ATOM 2839 N N . LEU A 1 363 ? 3.493 -14.103 -10.761 1.00 89.69 363 LEU A N 1
ATOM 2840 C CA . LEU A 1 363 ? 3.434 -15.485 -11.229 1.00 89.69 363 LEU A CA 1
ATOM 2841 C C . LEU A 1 363 ? 2.819 -16.393 -10.170 1.00 89.69 363 LEU A C 1
ATOM 2843 O O . LEU A 1 363 ? 1.943 -17.192 -10.492 1.00 89.69 363 LEU A O 1
ATOM 2847 N N . LEU A 1 364 ? 3.255 -16.259 -8.920 1.00 86.44 364 LEU A N 1
ATOM 2848 C CA . LEU A 1 364 ? 2.762 -17.087 -7.835 1.00 86.44 364 LEU A CA 1
ATOM 2849 C C . LEU A 1 364 ? 1.267 -16.833 -7.584 1.00 86.44 364 LEU A C 1
ATOM 2851 O O . LEU A 1 364 ? 0.484 -17.772 -7.640 1.00 86.44 364 LEU A O 1
ATOM 2855 N N . VAL A 1 365 ? 0.824 -15.577 -7.452 1.00 88.00 365 VAL A N 1
ATOM 2856 C CA . VAL A 1 365 ? -0.610 -15.267 -7.269 1.00 88.00 365 VAL A CA 1
ATOM 2857 C C . VAL A 1 365 ? -1.465 -15.779 -8.434 1.00 88.00 365 VAL A C 1
ATOM 2859 O O . VAL A 1 365 ? -2.526 -16.348 -8.200 1.00 88.00 365 VAL A O 1
ATOM 2862 N N . LEU A 1 366 ? -1.013 -15.622 -9.681 1.00 87.00 366 LEU A N 1
ATOM 2863 C CA . LEU A 1 366 ? -1.770 -16.046 -10.866 1.00 87.00 366 LEU A CA 1
ATOM 2864 C C . LEU A 1 366 ? -1.783 -17.566 -11.100 1.00 87.00 366 LEU A C 1
ATOM 2866 O O . LEU A 1 366 ? -2.581 -18.029 -11.911 1.00 87.00 366 LEU A O 1
ATOM 2870 N N . THR A 1 367 ? -0.906 -18.336 -10.445 1.00 84.38 367 THR A N 1
ATOM 2871 C CA . THR A 1 367 ? -0.806 -19.800 -10.635 1.00 84.38 367 THR A CA 1
ATOM 2872 C C . THR A 1 367 ? -1.207 -20.611 -9.405 1.00 84.38 367 THR A C 1
ATOM 2874 O O . THR A 1 367 ? -1.718 -21.717 -9.556 1.00 84.38 367 THR A O 1
ATOM 2877 N N . SER A 1 368 ? -0.998 -20.082 -8.198 1.00 80.62 368 SER A N 1
ATOM 2878 C CA . SER A 1 368 ? -1.301 -20.750 -6.926 1.00 80.62 368 SER A CA 1
ATOM 2879 C C . SER A 1 368 ? -2.327 -20.005 -6.066 1.00 80.62 368 SER A C 1
ATOM 2881 O O . SER A 1 368 ? -2.748 -20.531 -5.035 1.00 80.62 368 SER A O 1
ATOM 2883 N N . GLY A 1 369 ? -2.711 -18.779 -6.441 1.00 77.25 369 GLY A N 1
ATOM 2884 C CA . GLY A 1 369 ? -3.651 -17.952 -5.679 1.00 77.25 369 GLY A CA 1
ATOM 2885 C C . GLY A 1 369 ? -3.074 -17.289 -4.434 1.00 77.25 369 GLY A C 1
ATOM 2886 O O . GLY A 1 369 ? -3.806 -16.602 -3.715 1.00 77.25 369 GLY A O 1
ATOM 2887 N N . ASN A 1 370 ? -1.790 -17.505 -4.134 1.00 75.69 370 ASN A N 1
ATOM 2888 C CA . ASN A 1 370 ? -1.204 -17.086 -2.868 1.00 75.69 370 ASN A CA 1
ATOM 2889 C C . ASN A 1 370 ? 0.304 -16.831 -2.981 1.00 75.69 370 ASN A C 1
ATOM 2891 O O . ASN A 1 370 ? 1.070 -17.771 -3.173 1.00 75.69 370 ASN A O 1
ATOM 2895 N N . ALA A 1 371 ? 0.724 -15.581 -2.771 1.00 73.44 371 ALA A N 1
ATOM 2896 C CA . ALA A 1 371 ? 2.127 -15.179 -2.671 1.00 73.44 371 ALA A CA 1
ATOM 2897 C C . ALA A 1 371 ? 2.580 -14.761 -1.267 1.00 73.44 371 ALA A C 1
ATOM 2899 O O . ALA A 1 371 ? 3.722 -14.347 -1.077 1.00 73.44 371 ALA A O 1
ATOM 2900 N N . SER A 1 372 ? 1.725 -14.922 -0.265 1.00 64.19 372 SER A N 1
ATOM 2901 C CA . SER A 1 372 ? 2.014 -14.493 1.102 1.00 64.19 372 SER A CA 1
ATOM 2902 C C . SER A 1 372 ? 3.185 -15.226 1.769 1.00 64.19 372 SER A C 1
ATOM 2904 O O . SER A 1 372 ? 3.803 -14.684 2.682 1.00 64.19 372 SER A O 1
ATOM 2906 N N . GLU A 1 373 ? 3.524 -16.433 1.305 1.00 57.28 373 GLU A N 1
ATOM 2907 C CA . GLU A 1 373 ? 4.699 -17.187 1.770 1.00 57.28 373 GLU A CA 1
ATOM 2908 C C . GLU A 1 373 ? 5.991 -16.768 1.056 1.00 57.28 373 GLU A C 1
ATOM 2910 O O . GLU A 1 373 ? 7.071 -16.901 1.623 1.00 57.28 373 GLU A O 1
ATOM 2915 N N . HIS A 1 374 ? 5.897 -16.183 -0.144 1.00 56.84 374 HIS A N 1
ATOM 2916 C CA . HIS A 1 374 ? 7.055 -15.646 -0.866 1.00 56.84 374 HIS A CA 1
ATOM 2917 C C . HIS A 1 374 ? 7.682 -14.463 -0.121 1.00 56.84 374 HIS A C 1
ATOM 2919 O O . HIS A 1 374 ? 8.901 -14.309 -0.123 1.00 56.84 374 HIS A O 1
ATOM 2925 N N . ALA A 1 375 ? 6.858 -13.685 0.587 1.00 49.12 375 ALA A N 1
ATOM 2926 C CA . ALA A 1 375 ? 7.277 -12.578 1.446 1.00 49.12 375 ALA A CA 1
ATOM 2927 C C . ALA A 1 375 ? 8.285 -12.982 2.535 1.00 49.12 375 ALA A C 1
ATOM 2929 O O . ALA A 1 375 ? 9.042 -12.143 3.008 1.00 49.12 375 ALA A O 1
ATOM 2930 N N . LEU A 1 376 ? 8.269 -14.256 2.946 1.00 45.69 376 LEU A N 1
ATOM 2931 C CA . LEU A 1 376 ? 9.172 -14.801 3.961 1.00 45.69 376 LEU A CA 1
ATOM 2932 C C . LEU A 1 376 ? 10.510 -15.274 3.380 1.00 45.69 376 LEU A C 1
ATOM 2934 O O . LEU A 1 376 ? 11.452 -15.472 4.136 1.00 45.69 376 LEU A O 1
ATOM 2938 N N . ILE A 1 377 ? 10.562 -15.538 2.071 1.00 41.00 377 ILE A N 1
ATOM 2939 C CA . ILE A 1 377 ? 11.687 -16.222 1.413 1.00 41.00 377 ILE A CA 1
ATOM 2940 C C . ILE A 1 377 ? 12.541 -15.231 0.616 1.00 41.00 377 ILE A C 1
ATOM 2942 O O . ILE A 1 377 ? 13.740 -15.442 0.455 1.00 41.00 377 ILE A O 1
ATOM 2946 N N . SER A 1 378 ? 11.947 -14.147 0.117 1.00 43.44 378 SER A N 1
ATOM 2947 C CA . SER A 1 378 ? 12.678 -13.099 -0.591 1.00 43.44 378 SER A CA 1
ATOM 2948 C C . SER A 1 378 ? 13.029 -11.949 0.352 1.00 43.44 378 SER A C 1
ATOM 2950 O O . SER A 1 378 ? 12.232 -11.025 0.517 1.00 43.44 378 SER A O 1
ATOM 2952 N N . ASP A 1 379 ? 14.240 -11.973 0.912 1.00 43.47 379 ASP A N 1
ATOM 2953 C CA . ASP A 1 379 ? 14.847 -10.821 1.602 1.00 43.47 379 ASP A CA 1
ATOM 2954 C C . ASP A 1 379 ? 15.049 -9.602 0.664 1.00 43.47 379 ASP A C 1
ATOM 2956 O O . ASP A 1 379 ? 15.238 -8.481 1.132 1.00 43.47 379 ASP A O 1
ATOM 2960 N N . SER A 1 380 ? 14.910 -9.802 -0.654 1.00 43.03 380 SER A N 1
ATOM 2961 C CA . SER A 1 380 ? 15.171 -8.838 -1.734 1.00 43.03 380 SER A CA 1
ATOM 2962 C C . SER A 1 380 ? 13.988 -7.920 -2.121 1.00 43.03 380 SER A C 1
ATOM 2964 O O . SER A 1 380 ? 13.998 -7.323 -3.201 1.00 43.03 380 SER A O 1
ATOM 2966 N N . LEU A 1 381 ? 12.922 -7.825 -1.315 1.00 49.19 381 LEU A N 1
ATOM 2967 C CA . LEU A 1 381 ? 11.744 -6.997 -1.637 1.00 49.19 381 LEU A CA 1
ATOM 2968 C C . LEU A 1 381 ? 12.038 -5.513 -1.373 1.00 49.19 381 LEU A C 1
ATOM 2970 O O . LEU A 1 381 ? 11.874 -5.034 -0.257 1.00 49.19 381 LEU A O 1
ATOM 2974 N N . ILE A 1 382 ? 12.510 -4.795 -2.395 1.00 48.59 382 ILE A N 1
ATOM 2975 C CA . ILE A 1 382 ? 12.897 -3.375 -2.324 1.00 48.59 382 ILE A CA 1
ATOM 2976 C C . ILE A 1 382 ? 11.687 -2.471 -2.642 1.00 48.59 382 ILE A C 1
ATOM 2978 O O . ILE A 1 382 ? 11.007 -2.707 -3.652 1.00 48.59 382 ILE A O 1
ATOM 2982 N N . PRO A 1 383 ? 11.450 -1.391 -1.864 1.00 40.62 383 PRO A N 1
ATOM 2983 C CA . PRO A 1 383 ? 10.362 -0.451 -2.101 1.00 40.62 383 PRO A CA 1
ATOM 2984 C C . PRO A 1 383 ? 10.407 0.154 -3.503 1.00 40.62 383 PRO A C 1
ATOM 2986 O O . PRO A 1 383 ? 11.424 0.180 -4.209 1.00 40.62 383 PRO A O 1
ATOM 2989 N N . SER A 1 384 ? 9.229 0.543 -3.971 1.00 40.28 384 SER A N 1
ATOM 2990 C CA . SER A 1 384 ? 8.944 0.569 -5.395 1.00 40.28 384 SER A CA 1
ATOM 2991 C C . SER A 1 384 ? 7.920 1.636 -5.780 1.00 40.28 384 SER A C 1
ATOM 2993 O O . SER A 1 384 ? 7.132 2.105 -4.962 1.00 40.28 384 SER A O 1
ATOM 2995 N N . THR A 1 385 ? 8.012 2.122 -7.022 1.00 36.72 385 THR A N 1
ATOM 2996 C CA . THR A 1 385 ? 7.760 3.539 -7.288 1.00 36.72 385 THR A CA 1
ATOM 2997 C C . THR A 1 385 ? 6.315 4.059 -7.359 1.00 36.72 385 THR A C 1
ATOM 2999 O O . THR A 1 385 ? 5.377 3.349 -7.725 1.00 36.72 385 THR A O 1
ATOM 3002 N N . ALA A 1 386 ? 6.117 5.334 -6.997 1.00 30.52 386 ALA A N 1
ATOM 3003 C CA . ALA A 1 386 ? 4.902 6.133 -7.199 1.00 30.52 386 ALA A CA 1
ATOM 3004 C C . ALA A 1 386 ? 5.337 7.544 -7.665 1.00 30.52 386 ALA A C 1
ATOM 3006 O O . ALA A 1 386 ? 6.345 8.043 -7.184 1.00 30.52 386 ALA A O 1
ATOM 3007 N N . ALA A 1 387 ? 4.705 8.219 -8.637 1.00 29.53 387 ALA A N 1
ATOM 3008 C CA . ALA A 1 387 ? 3.283 8.255 -8.991 1.00 29.53 387 ALA A CA 1
ATOM 3009 C C . ALA A 1 387 ? 2.990 8.433 -10.509 1.00 29.53 387 ALA A C 1
ATOM 3011 O O . ALA A 1 387 ? 3.663 9.199 -11.192 1.00 29.53 387 ALA A O 1
ATOM 3012 N N . THR A 1 388 ? 1.936 7.780 -11.030 1.00 32.75 388 THR A N 1
ATOM 3013 C CA . THR A 1 388 ? 0.649 8.344 -11.545 1.00 32.75 388 THR A CA 1
ATOM 3014 C C . THR A 1 388 ? -0.149 7.293 -12.355 1.00 32.75 388 THR A C 1
ATOM 3016 O O . THR A 1 388 ? 0.430 6.514 -13.103 1.00 32.75 388 THR A O 1
ATOM 3019 N N . GLN A 1 389 ? -1.486 7.300 -12.182 1.00 48.59 389 GLN A N 1
ATOM 3020 C CA . GLN A 1 389 ? -2.556 6.494 -12.831 1.00 48.59 389 GLN A CA 1
ATOM 3021 C C . GLN A 1 389 ? -2.762 5.009 -12.430 1.00 48.59 389 GLN A C 1
ATOM 3023 O O . GLN A 1 389 ? -3.344 4.236 -13.183 1.00 48.59 389 GLN A O 1
ATOM 3028 N N . PHE A 1 390 ? -2.397 4.613 -11.208 1.00 52.81 390 PHE A N 1
ATOM 3029 C CA . PHE A 1 390 ? -2.960 3.423 -10.544 1.00 52.81 390 PHE A CA 1
ATOM 3030 C C . PHE A 1 390 ? -3.576 3.871 -9.224 1.00 52.81 390 PHE A C 1
ATOM 3032 O O . PHE A 1 390 ? -2.908 4.571 -8.461 1.00 52.81 390 PHE A O 1
ATOM 3039 N N . SER A 1 391 ? -4.822 3.479 -8.964 1.00 65.00 391 SER A N 1
ATOM 3040 C CA . SER A 1 391 ? -5.436 3.659 -7.649 1.00 65.00 391 SER A CA 1
ATOM 3041 C C . SER A 1 391 ? -5.360 2.332 -6.906 1.00 65.00 391 SER A C 1
ATOM 3043 O O . SER A 1 391 ? -5.964 1.346 -7.345 1.00 65.00 391 SER A O 1
ATOM 3045 N N . GLY A 1 392 ? -4.572 2.311 -5.830 1.00 70.19 392 GLY A N 1
ATOM 3046 C CA . GLY A 1 392 ? -4.343 1.124 -5.013 1.00 70.19 392 GLY A CA 1
ATOM 3047 C C . GLY A 1 392 ? -5.517 0.784 -4.090 1.00 70.19 392 GLY A C 1
ATOM 3048 O O . GLY A 1 392 ? -6.455 1.579 -3.949 1.00 70.19 392 GLY A O 1
ATOM 3049 N N . PRO A 1 393 ? -5.468 -0.389 -3.437 1.00 77.31 393 PRO A N 1
ATOM 3050 C CA . PRO A 1 393 ? -6.548 -0.887 -2.592 1.00 77.31 393 PRO A CA 1
ATOM 3051 C C . PRO A 1 393 ? -6.987 0.068 -1.493 1.00 77.31 393 PRO A C 1
ATOM 3053 O O . PRO A 1 393 ? -8.183 0.201 -1.245 1.00 77.31 393 PRO A O 1
ATOM 3056 N N . GLU A 1 394 ? -6.035 0.735 -0.843 1.00 78.56 394 GLU A N 1
ATOM 3057 C CA . GLU A 1 394 ? -6.325 1.642 0.262 1.00 78.56 394 GLU A CA 1
ATOM 3058 C C . GLU A 1 394 ? -7.122 2.865 -0.191 1.00 78.56 394 GLU A C 1
ATOM 3060 O O . GLU A 1 394 ? -8.233 3.080 0.289 1.00 78.56 394 GLU A O 1
ATOM 3065 N N . VAL A 1 395 ? -6.620 3.595 -1.190 1.00 79.06 395 VAL A N 1
ATOM 3066 C CA . VAL A 1 395 ? -7.305 4.773 -1.742 1.00 79.06 395 VAL A CA 1
ATOM 3067 C C . VAL A 1 395 ? -8.702 4.407 -2.249 1.00 79.06 395 VAL A C 1
ATOM 3069 O O . VAL A 1 395 ? -9.675 5.112 -1.974 1.00 79.06 395 VAL A O 1
ATOM 3072 N N . ASN A 1 396 ? -8.835 3.280 -2.958 1.00 80.50 396 ASN A N 1
ATOM 3073 C CA . ASN A 1 396 ? -10.135 2.829 -3.457 1.00 80.50 396 ASN A CA 1
ATOM 3074 C C . ASN A 1 396 ? -11.095 2.474 -2.324 1.00 80.50 396 ASN A C 1
ATOM 3076 O O . ASN A 1 396 ? -12.270 2.833 -2.390 1.00 80.50 396 ASN A O 1
ATOM 3080 N N . ARG A 1 397 ? -10.612 1.793 -1.283 1.00 83.69 397 ARG A N 1
ATOM 3081 C CA . ARG A 1 397 ? -11.413 1.456 -0.106 1.00 83.69 397 ARG A CA 1
ATOM 3082 C C . ARG A 1 397 ? -11.910 2.715 0.593 1.00 83.69 397 ARG A C 1
ATOM 3084 O O . ARG A 1 397 ? -13.101 2.788 0.884 1.00 83.69 397 ARG A O 1
ATOM 3091 N N . ASP A 1 398 ? -11.060 3.718 0.779 1.00 80.81 398 ASP A N 1
ATOM 3092 C CA . ASP A 1 398 ? -11.445 4.976 1.422 1.00 80.81 398 ASP A CA 1
ATOM 3093 C C . ASP A 1 398 ? -12.497 5.736 0.606 1.00 80.81 398 ASP A C 1
ATOM 3095 O O . ASP A 1 398 ? -13.476 6.246 1.158 1.00 80.81 398 ASP A O 1
ATOM 3099 N N . LEU A 1 399 ? -12.344 5.784 -0.722 1.00 81.75 399 LEU A N 1
ATOM 3100 C CA . LEU A 1 399 ? -13.327 6.392 -1.624 1.00 81.75 399 LEU A CA 1
ATOM 3101 C C . LEU A 1 399 ? -14.671 5.653 -1.588 1.00 81.75 399 LEU A C 1
ATOM 3103 O O . LEU A 1 399 ? -15.726 6.287 -1.467 1.00 81.75 399 LEU A O 1
ATOM 3107 N N . LEU A 1 400 ? -14.641 4.319 -1.669 1.00 81.81 400 LEU A N 1
ATOM 3108 C CA . LEU A 1 400 ? -15.834 3.474 -1.600 1.00 81.81 400 LEU A CA 1
ATOM 3109 C C . LEU A 1 400 ? -16.530 3.614 -0.248 1.00 81.81 400 LEU A C 1
ATOM 3111 O O . LEU A 1 400 ? -17.748 3.774 -0.210 1.00 81.81 400 LEU A O 1
ATOM 3115 N N . ARG A 1 401 ? -15.769 3.643 0.848 1.00 82.00 401 ARG A N 1
ATOM 3116 C CA . ARG A 1 401 ? -16.291 3.830 2.203 1.00 82.00 401 ARG A CA 1
ATOM 3117 C C . ARG A 1 401 ? -16.948 5.192 2.365 1.00 82.00 401 ARG A C 1
ATOM 3119 O O . ARG A 1 401 ? -18.120 5.251 2.720 1.00 82.00 401 ARG A O 1
ATOM 3126 N N . LYS A 1 402 ? -16.269 6.283 1.991 1.00 82.44 402 LYS A N 1
ATOM 3127 C CA . LYS A 1 402 ? -16.835 7.646 2.031 1.00 82.44 402 LYS A CA 1
ATOM 3128 C C . LYS A 1 402 ? -18.126 7.764 1.219 1.00 82.44 402 LYS A C 1
ATOM 3130 O O . LYS A 1 402 ? -19.029 8.506 1.603 1.00 82.44 402 LYS A O 1
ATOM 3135 N N . LYS A 1 403 ? -18.230 7.051 0.093 1.00 81.56 403 LYS A N 1
ATOM 3136 C CA . LYS A 1 403 ? -19.466 6.974 -0.697 1.00 81.56 403 LYS A CA 1
ATOM 3137 C C . LYS A 1 403 ? -20.540 6.153 0.022 1.00 81.56 403 LYS A C 1
ATOM 3139 O O . LYS A 1 403 ? -21.673 6.613 0.116 1.00 81.56 403 LYS A O 1
ATOM 3144 N N . GLN A 1 404 ? -20.187 4.982 0.548 1.00 78.94 404 GLN A N 1
ATOM 3145 C CA . GLN A 1 404 ? -21.110 4.078 1.229 1.00 78.94 404 GLN A CA 1
ATOM 3146 C C . GLN A 1 404 ? -21.697 4.701 2.497 1.00 78.94 404 GLN A C 1
ATOM 3148 O O . GLN A 1 404 ? -22.906 4.650 2.678 1.00 78.94 404 GLN A O 1
ATOM 3153 N N . VAL A 1 405 ? -20.887 5.350 3.333 1.00 76.88 405 VAL A N 1
ATOM 3154 C CA . VAL A 1 405 ? -21.337 6.011 4.572 1.00 76.88 405 VAL A CA 1
ATOM 3155 C C . VAL A 1 405 ? -22.364 7.104 4.287 1.00 76.88 405 VAL A C 1
ATOM 3157 O O . VAL A 1 405 ? -23.337 7.248 5.021 1.00 76.88 405 VAL A O 1
ATOM 3160 N N . LYS A 1 406 ? -22.207 7.836 3.177 1.00 78.38 406 LYS A N 1
ATOM 3161 C CA . LYS A 1 406 ? -23.189 8.842 2.738 1.00 78.38 406 LYS A CA 1
ATOM 3162 C C . LYS A 1 406 ? -24.517 8.230 2.286 1.00 78.38 406 LYS A C 1
ATOM 3164 O O . LYS A 1 406 ? -25.535 8.910 2.340 1.00 78.38 406 LYS A O 1
ATOM 3169 N N . VAL A 1 407 ? -24.505 6.989 1.799 1.00 78.56 407 VAL A N 1
ATOM 3170 C CA . VAL A 1 407 ? -25.685 6.308 1.243 1.00 78.56 407 VAL A CA 1
ATOM 3171 C C . VAL A 1 407 ? -26.390 5.451 2.296 1.00 78.56 407 VAL A C 1
ATOM 3173 O O . VAL A 1 407 ? -27.612 5.488 2.404 1.00 78.56 407 VAL A O 1
ATOM 3176 N N . ASN A 1 408 ? -25.634 4.657 3.052 1.00 75.81 408 ASN A N 1
ATOM 3177 C CA . ASN A 1 408 ? -26.121 3.740 4.073 1.00 75.81 408 ASN A CA 1
ATOM 3178 C C . ASN A 1 408 ? -25.020 3.478 5.127 1.00 75.81 408 ASN A C 1
ATOM 3180 O O . ASN A 1 408 ? -24.290 2.484 5.020 1.00 75.81 408 ASN A O 1
ATOM 3184 N N . PRO A 1 409 ? -24.907 4.340 6.154 1.00 73.88 409 PRO A N 1
ATOM 3185 C CA . PRO A 1 409 ? -23.883 4.215 7.193 1.00 73.88 409 PRO A CA 1
ATOM 3186 C C . PRO A 1 409 ? -24.061 2.951 8.048 1.00 73.88 409 PRO A C 1
ATOM 3188 O O . PRO A 1 409 ? -23.086 2.344 8.485 1.00 73.88 409 PRO A O 1
ATOM 3191 N N . THR A 1 410 ? -25.302 2.490 8.234 1.00 76.31 410 THR A N 1
ATOM 3192 C CA . THR A 1 410 ? -25.625 1.315 9.055 1.00 76.31 410 THR A CA 1
ATOM 3193 C C . THR A 1 410 ? -24.982 0.033 8.523 1.00 76.31 410 THR A C 1
ATOM 3195 O O . THR A 1 410 ? -24.592 -0.824 9.309 1.00 76.31 410 THR A O 1
ATOM 3198 N N . ALA A 1 411 ? -24.829 -0.104 7.202 1.00 73.81 411 ALA A N 1
ATOM 3199 C CA . ALA A 1 411 ? -24.221 -1.292 6.603 1.00 73.81 411 ALA A CA 1
ATOM 3200 C C . ALA A 1 411 ? -22.755 -1.478 7.033 1.00 73.81 411 ALA A C 1
ATOM 3202 O O . ALA A 1 411 ? -22.393 -2.557 7.497 1.00 73.81 411 ALA A O 1
ATOM 3203 N N . THR A 1 412 ? -21.939 -0.426 6.926 1.00 77.00 412 THR A N 1
ATOM 3204 C CA . THR A 1 412 ? -20.530 -0.449 7.352 1.00 77.00 412 THR A CA 1
ATOM 3205 C C . THR A 1 412 ? -20.429 -0.610 8.868 1.00 77.00 412 THR A C 1
ATOM 3207 O O . THR A 1 412 ? -19.680 -1.457 9.352 1.00 77.00 412 THR A O 1
ATOM 3210 N N . ASN A 1 413 ? -21.244 0.141 9.616 1.00 82.19 413 ASN A N 1
ATOM 3211 C CA . ASN A 1 413 ? -21.243 0.122 11.078 1.00 82.19 413 ASN A CA 1
ATOM 3212 C C . ASN A 1 413 ? -21.543 -1.269 11.648 1.00 82.19 413 ASN A C 1
ATOM 3214 O O . ASN A 1 413 ? -20.839 -1.719 12.547 1.00 82.19 413 ASN A O 1
ATOM 3218 N N . ASN A 1 414 ? -22.535 -1.976 11.098 1.00 81.31 414 ASN A N 1
ATOM 3219 C CA . ASN A 1 414 ? -22.892 -3.318 11.560 1.00 81.31 414 ASN A CA 1
ATOM 3220 C C . ASN A 1 414 ? -21.752 -4.323 11.357 1.00 81.31 414 ASN A C 1
ATOM 3222 O O . ASN A 1 414 ? -21.555 -5.203 12.187 1.00 81.31 414 ASN A O 1
ATOM 3226 N N . MET A 1 415 ? -20.991 -4.200 10.269 1.00 81.44 415 MET A N 1
ATOM 3227 C CA . MET A 1 415 ? -19.891 -5.122 9.983 1.00 81.44 415 MET A CA 1
ATOM 3228 C C . MET A 1 415 ? -18.657 -4.828 10.830 1.00 81.44 415 MET A C 1
ATOM 3230 O O . MET A 1 415 ? -17.991 -5.760 11.274 1.00 81.44 415 MET A O 1
ATOM 3234 N N . LEU A 1 416 ? -18.364 -3.550 11.081 1.00 84.25 416 LEU A N 1
ATOM 3235 C CA . LEU A 1 416 ? -17.302 -3.167 12.007 1.00 84.25 416 LEU A CA 1
ATOM 3236 C C . LEU A 1 416 ? -17.639 -3.584 13.447 1.00 84.25 416 LEU A C 1
ATOM 3238 O O . LEU A 1 416 ? -16.766 -4.100 14.142 1.00 84.25 416 LEU A O 1
ATOM 3242 N N . ASP A 1 417 ? -18.899 -3.448 13.877 1.00 83.50 417 ASP A N 1
ATOM 3243 C CA . ASP A 1 417 ? -19.332 -3.944 15.191 1.00 83.50 417 ASP A CA 1
ATOM 3244 C C . ASP A 1 417 ? -19.275 -5.479 15.246 1.00 83.50 417 ASP A C 1
ATOM 3246 O O . ASP A 1 417 ? -18.744 -6.022 16.206 1.00 83.50 417 ASP A O 1
ATOM 3250 N N . ALA A 1 418 ? -19.687 -6.191 14.188 1.00 82.69 418 ALA A N 1
ATOM 3251 C CA . ALA A 1 418 ? -19.562 -7.650 14.118 1.00 82.69 418 ALA A CA 1
ATOM 3252 C C . ALA A 1 418 ? -18.103 -8.133 14.175 1.00 82.69 418 ALA A C 1
ATOM 3254 O O . ALA A 1 418 ? -17.803 -9.131 14.833 1.00 82.69 418 ALA A O 1
ATOM 3255 N N . LEU A 1 419 ? -17.175 -7.423 13.525 1.00 84.38 419 LEU A N 1
ATOM 3256 C CA . LEU A 1 419 ? -15.740 -7.711 13.609 1.00 84.38 419 LEU A CA 1
ATOM 3257 C C . LEU A 1 419 ? -15.212 -7.574 15.039 1.00 84.38 419 LEU A C 1
ATOM 3259 O O . LEU A 1 419 ? -14.334 -8.342 15.433 1.00 84.38 419 LEU A O 1
ATOM 3263 N N . ARG A 1 420 ? -15.774 -6.646 15.815 1.00 83.50 420 ARG A N 1
ATOM 3264 C CA . ARG A 1 420 ? -15.423 -6.411 17.217 1.00 83.50 420 ARG A CA 1
ATOM 3265 C C . ARG A 1 420 ? -16.087 -7.414 18.169 1.00 83.50 420 ARG A C 1
ATOM 3267 O O . ARG A 1 420 ? -15.413 -7.952 19.038 1.00 83.50 420 ARG A O 1
ATOM 3274 N N . THR A 1 421 ? -17.384 -7.696 18.018 1.00 80.81 421 THR A N 1
ATOM 3275 C CA . THR A 1 421 ? -18.144 -8.559 18.951 1.00 80.81 421 THR A CA 1
ATOM 3276 C C . THR A 1 421 ? -18.130 -10.041 18.589 1.00 80.81 421 THR A C 1
ATOM 3278 O O . THR A 1 421 ? -18.567 -10.871 19.382 1.00 80.81 421 THR A O 1
ATOM 3281 N N . GLY A 1 422 ? -17.642 -10.396 17.398 1.00 67.75 422 GLY A N 1
ATOM 3282 C CA . GLY A 1 422 ? -17.734 -11.758 16.873 1.00 67.75 422 GLY A CA 1
ATOM 3283 C C . GLY A 1 422 ? -19.102 -12.100 16.276 1.00 67.75 422 GLY A C 1
ATOM 3284 O O . GLY A 1 422 ? -19.404 -13.278 16.109 1.00 67.75 422 GLY A O 1
ATOM 3285 N N . GLY A 1 423 ? -19.918 -11.091 15.949 1.00 58.31 423 GLY A N 1
ATOM 3286 C CA . GLY A 1 423 ? -21.271 -11.276 15.411 1.00 58.31 423 GLY A CA 1
ATOM 3287 C C . GLY A 1 423 ? -22.337 -11.566 16.474 1.00 58.31 423 GLY A C 1
ATOM 3288 O O . GLY A 1 423 ? -23.392 -12.096 16.131 1.00 58.31 423 GLY A O 1
ATOM 3289 N N . ILE A 1 424 ? -22.048 -11.239 17.739 1.00 46.84 424 ILE A N 1
ATOM 3290 C CA . ILE A 1 424 ? -22.959 -11.336 18.894 1.00 46.84 424 ILE A CA 1
ATOM 3291 C C . ILE A 1 424 ? -23.578 -9.973 19.185 1.00 46.84 424 ILE A C 1
ATOM 3293 O O . ILE A 1 424 ? -22.819 -8.970 19.123 1.00 46.84 424 ILE A O 1
#